Protein AF-0000000072566426 (afdb_homodimer)

pLDDT: mean 72.08, std 24.72, range [19.02, 97.12]

Radius of gyration: 26.24 Å; Cα contacts (8 Å, |Δi|>4): 685; chains: 2; bounding box: 78×80×65 Å

Nearest PDB structures (foldseek):
  8qae-assembly1_A  TM=2.998E-01  e=1.873E+00  synthetic construct
  8f7n-assembly1_A-2  TM=1.465E-01  e=2.538E+00  Sinorhizobium meliloti
  8qae-assembly1_A  TM=2.998E-01  e=2.677E+00  synthetic construct
  8f7n-assembly1_A-2  TM=1.427E-01  e=6.947E-01  Sinorhizobium meliloti
  6z0c-assembly1_A  TM=2.184E-01  e=7.528E+00  Escherichia coli

Sequence (642 aa):
MARRVDSIEVLERAADGFKLSLFLSAVSCEVFNGGIETHSIAKGISLLAVSLKHAGRILQEPDPIYSVQAANTIGEISHQSAAVFDELKSMLSNAQARDNGASKNETLRDHFLRCFKKHRVTYLIAYMESLNLSLMAIGQIINLRKLLASKRYMEQGLATALIEQERAEIQNMLIIRCWSLNRLDRLYDLARREAEEWNIPCILNPAFDPSIPASQRNAFRKLRAVSFGNVDISLQQIKKTPKDMVQVSAEAIDPLLQLWVRRKQVSWNLSSCLHHDNCFELPCDPPTPKSADVKASEGSEPPSQRAKVYADDLQQGYSKYMARRVDSIEVLERAADGFKLSLFLSAVSCEVFNGGIETHSIAKGISLLAVSLKHAGRILQEPDPIYSVQAANTIGEISHQSAAVFDELKSMLSNAQARDNGASKNETLRDHFLRCFKKHRVTYLIAYMESLNLSLMAIGQIINLRKLLASKRYMEQGLATALIEQERAEIQNMLIIRCWSLNRLDRLYDLARREAEEWNIPCILNPAFDPSIPASQRNAFRKLRAVSFGNVDISLQQIKKTPKDMVQVSAEAIDPLLQLWVRRKQVSWNLSSCLHHDNCFELPCDPPTPKSADVKASEGSEPPSQRAKVYADDLQQGYSKY

Structure (mmCIF, N/CA/C/O backbone):
data_AF-0000000072566426-model_v1
#
loop_
_entity.id
_entity.type
_entity.pdbx_description
1 polymer 'Fungal N-terminal domain-containing protein'
#
loop_
_atom_site.group_PDB
_atom_site.id
_atom_site.type_symbol
_atom_site.label_atom_id
_atom_site.label_alt_id
_atom_site.label_comp_id
_atom_site.label_asym_id
_atom_site.label_entity_id
_atom_site.label_seq_id
_atom_site.pdbx_PDB_ins_code
_atom_site.Cartn_x
_atom_site.Cartn_y
_atom_site.Cartn_z
_atom_site.occupancy
_atom_site.B_iso_or_equiv
_atom_site.auth_seq_id
_atom_site.auth_comp_id
_atom_site.auth_asym_id
_atom_site.auth_atom_id
_atom_site.pdbx_PDB_model_num
ATOM 1 N N . MET A 1 1 ? 14.711 -0.833 -32.5 1 26.77 1 MET A N 1
ATOM 2 C CA . MET A 1 1 ? 14.664 -2.068 -31.734 1 26.77 1 MET A CA 1
ATOM 3 C C . MET A 1 1 ? 14.227 -1.795 -30.297 1 26.77 1 MET A C 1
ATOM 5 O O . MET A 1 1 ? 14.852 -1.001 -29.594 1 26.77 1 MET A O 1
ATOM 9 N N . ALA A 1 2 ? 13.023 -1.731 -30.062 1 38.34 2 ALA A N 1
ATOM 10 C CA . ALA A 1 2 ? 12.438 -1.211 -28.828 1 38.34 2 ALA A CA 1
ATOM 11 C C . ALA A 1 2 ? 13.164 -1.75 -27.594 1 38.34 2 ALA A C 1
ATOM 13 O O . ALA A 1 2 ? 13.383 -2.957 -27.484 1 38.34 2 ALA A O 1
ATOM 14 N N . ARG A 1 3 ? 14.023 -1.106 -27.031 1 44.41 3 ARG A N 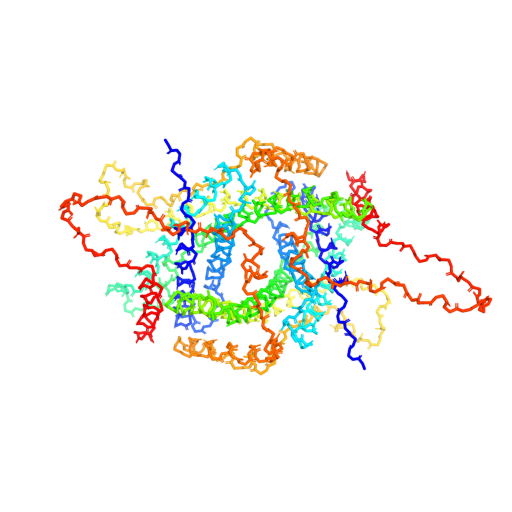1
ATOM 15 C CA . ARG A 1 3 ? 14.93 -1.502 -25.969 1 44.41 3 ARG A CA 1
ATOM 16 C C . ARG A 1 3 ? 14.195 -2.283 -24.875 1 44.41 3 ARG A C 1
ATOM 18 O O . ARG A 1 3 ? 13.188 -1.817 -24.344 1 44.41 3 ARG A O 1
ATOM 25 N N . ARG A 1 4 ? 14.18 -3.59 -24.969 1 63.34 4 ARG A N 1
ATOM 26 C CA . ARG A 1 4 ? 13.594 -4.523 -24 1 63.34 4 ARG A CA 1
ATOM 27 C C . ARG A 1 4 ? 13.859 -4.07 -22.578 1 63.34 4 ARG A C 1
ATOM 29 O O . AR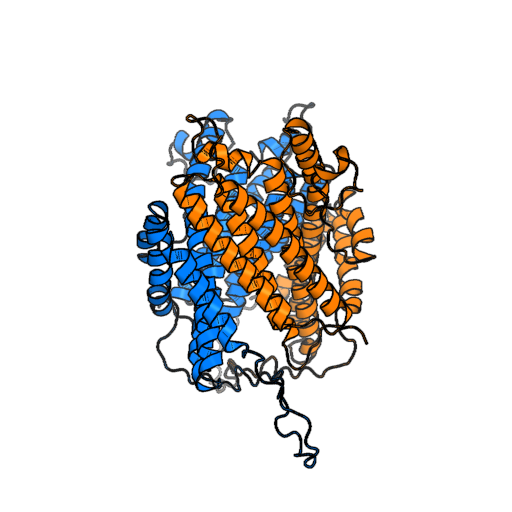G A 1 4 ? 14.984 -3.688 -22.234 1 63.34 4 ARG A O 1
ATOM 36 N N . VAL A 1 5 ? 12.781 -3.629 -21.938 1 72.19 5 VAL A N 1
ATOM 37 C CA . VAL A 1 5 ? 12.922 -3.24 -20.531 1 72.19 5 VAL A CA 1
ATOM 38 C C . VAL A 1 5 ? 13.688 -4.316 -19.766 1 72.19 5 VAL A C 1
ATOM 40 O O . VAL A 1 5 ? 13.352 -5.504 -19.859 1 72.19 5 VAL A O 1
ATOM 43 N N . ASP A 1 6 ? 14.797 -3.943 -19.266 1 82.19 6 ASP A N 1
ATOM 44 C CA . ASP A 1 6 ? 15.664 -4.828 -18.484 1 82.19 6 ASP A CA 1
ATOM 45 C C . ASP A 1 6 ? 15.07 -5.117 -17.109 1 82.19 6 ASP A C 1
ATOM 47 O O . ASP A 1 6 ? 14.969 -4.219 -16.281 1 82.19 6 ASP A O 1
ATOM 51 N N . SER A 1 7 ? 14.594 -6.328 -16.984 1 88.81 7 SER A N 1
ATOM 52 C CA . SER A 1 7 ? 14.062 -6.758 -15.695 1 88.81 7 SER A CA 1
ATOM 53 C C . SER A 1 7 ? 15.062 -6.523 -14.57 1 88.81 7 SER A C 1
ATOM 55 O O . SER A 1 7 ? 14.672 -6.203 -13.445 1 88.81 7 SER A O 1
ATOM 57 N N . ILE A 1 8 ? 16.281 -6.57 -14.828 1 88.06 8 ILE A N 1
ATOM 58 C CA . ILE A 1 8 ? 17.328 -6.398 -13.828 1 88.06 8 ILE A CA 1
ATOM 59 C C . ILE A 1 8 ? 17.344 -4.949 -13.336 1 88.06 8 ILE A C 1
ATOM 61 O O . ILE A 1 8 ? 17.484 -4.695 -12.141 1 88.06 8 ILE A O 1
ATOM 65 N N . GLU A 1 9 ? 17.172 -4.07 -14.242 1 91.75 9 GLU A N 1
ATOM 66 C CA . GLU A 1 9 ? 17.141 -2.658 -13.875 1 91.75 9 GLU A CA 1
ATOM 67 C C . GLU A 1 9 ? 15.977 -2.359 -12.938 1 91.75 9 GLU A C 1
ATOM 69 O O . GLU A 1 9 ? 16.125 -1.613 -11.969 1 91.75 9 GLU A O 1
ATOM 74 N N . VAL A 1 10 ? 14.828 -2.939 -13.234 1 95.06 10 VAL A N 1
ATOM 75 C CA . VAL A 1 10 ? 13.648 -2.73 -12.414 1 95.06 10 VAL A CA 1
ATOM 76 C C . VAL A 1 10 ? 13.891 -3.289 -11.008 1 95.06 10 VAL A C 1
ATOM 78 O O . VAL A 1 10 ? 13.555 -2.645 -10.016 1 95.06 10 VAL A O 1
ATOM 81 N N . LEU A 1 11 ? 14.5 -4.398 -10.906 1 90.94 11 LEU A N 1
ATOM 82 C CA . LEU A 1 11 ? 14.781 -5.027 -9.617 1 90.94 11 LEU A CA 1
ATOM 83 C C . LEU A 1 11 ? 15.828 -4.234 -8.844 1 90.94 11 LEU A C 1
ATOM 85 O O . LEU A 1 11 ? 15.766 -4.145 -7.617 1 90.94 11 LEU A O 1
ATOM 89 N N . GLU A 1 12 ? 16.766 -3.646 -9.578 1 90 12 GLU A N 1
ATOM 90 C CA . GLU A 1 12 ? 17.766 -2.803 -8.938 1 90 12 GLU A CA 1
ATOM 91 C C . GLU A 1 12 ? 17.141 -1.548 -8.344 1 90 12 GLU A C 1
ATOM 93 O O . GLU A 1 12 ? 17.531 -1.101 -7.262 1 90 12 GLU A O 1
ATOM 98 N N . ARG A 1 13 ? 16.219 -1.055 -9.047 1 94.62 13 ARG A N 1
ATOM 99 C CA . ARG A 1 13 ? 15.508 0.113 -8.539 1 94.62 13 ARG A CA 1
ATOM 100 C C . ARG A 1 13 ? 14.719 -0.232 -7.277 1 94.62 13 ARG A C 1
ATOM 102 O O . ARG A 1 13 ? 14.625 0.58 -6.352 1 94.62 13 ARG A O 1
ATOM 109 N N . ALA A 1 14 ? 14.078 -1.387 -7.293 1 94.69 14 ALA A N 1
ATOM 110 C CA . ALA A 1 14 ? 13.398 -1.853 -6.086 1 94.69 14 ALA A CA 1
ATOM 111 C C . ALA A 1 14 ? 14.367 -1.932 -4.91 1 94.69 14 ALA A C 1
ATOM 113 O O . ALA A 1 14 ? 14.062 -1.456 -3.814 1 94.69 14 ALA A O 1
ATOM 114 N N . ALA A 1 15 ? 15.516 -2.436 -5.125 1 90.31 15 ALA A N 1
ATOM 115 C CA . ALA A 1 15 ? 16.531 -2.572 -4.082 1 90.31 15 ALA A CA 1
ATOM 116 C C . ALA A 1 15 ? 16.969 -1.207 -3.564 1 90.31 15 ALA A C 1
ATOM 118 O O . ALA A 1 15 ? 17.141 -1.016 -2.357 1 90.31 15 ALA A O 1
ATOM 119 N N . ASP A 1 16 ? 17.125 -0.3 -4.5 1 92.69 16 ASP A N 1
ATOM 120 C CA . ASP A 1 16 ? 17.469 1.065 -4.121 1 92.69 16 ASP A CA 1
ATOM 121 C C . ASP A 1 16 ? 16.406 1.671 -3.211 1 92.69 16 ASP A C 1
ATOM 123 O O . ASP A 1 16 ? 16.719 2.391 -2.264 1 92.69 16 ASP A O 1
ATOM 127 N N . GLY A 1 17 ? 15.195 1.4 -3.566 1 95.44 17 GLY A N 1
ATOM 128 C CA . GLY A 1 17 ? 14.102 1.901 -2.748 1 95.44 17 GLY A CA 1
ATOM 129 C C . GLY A 1 17 ? 14.117 1.355 -1.332 1 95.44 17 GLY A C 1
ATOM 130 O O . GLY A 1 17 ? 13.93 2.104 -0.371 1 95.44 17 GLY A O 1
ATOM 131 N N . PHE A 1 18 ? 14.367 0.065 -1.185 1 91.81 18 PHE A N 1
ATOM 132 C CA . PHE A 1 18 ? 14.422 -0.541 0.14 1 91.81 18 PHE A CA 1
ATOM 133 C C . PHE A 1 18 ? 15.547 0.064 0.966 1 91.81 18 PHE A C 1
ATOM 135 O O . PHE A 1 18 ? 15.367 0.361 2.148 1 91.81 18 PHE A O 1
ATOM 142 N N . LYS A 1 19 ? 16.656 0.297 0.349 1 89.62 19 LYS A N 1
ATOM 143 C CA . LYS A 1 19 ? 17.797 0.903 1.034 1 89.62 19 LYS A CA 1
ATOM 144 C C . LYS A 1 19 ? 17.469 2.316 1.505 1 89.62 19 LYS A C 1
ATOM 146 O O . LYS A 1 19 ? 17.75 2.68 2.646 1 89.62 19 LYS A O 1
ATOM 151 N N . LEU A 1 20 ? 16.953 3.049 0.622 1 92.31 20 LEU A N 1
ATOM 152 C CA . LEU A 1 20 ? 16.578 4.422 0.952 1 92.31 20 LEU A CA 1
ATOM 153 C C . LEU A 1 20 ? 15.57 4.453 2.094 1 92.31 20 LEU A C 1
ATOM 155 O O . LEU A 1 20 ? 15.664 5.293 2.992 1 92.31 20 LEU A O 1
ATOM 159 N N . SER A 1 21 ? 14.555 3.566 2.004 1 92.75 21 SER A N 1
ATOM 160 C CA . SER A 1 21 ? 13.547 3.48 3.057 1 92.75 21 SER A CA 1
ATOM 161 C C . SER A 1 21 ? 14.18 3.178 4.41 1 92.75 21 SER A C 1
ATOM 163 O O . SER A 1 21 ? 13.828 3.785 5.418 1 92.75 21 SER A O 1
ATOM 165 N N . LEU A 1 22 ? 15.07 2.27 4.438 1 87.19 22 LEU A N 1
ATOM 166 C CA . LEU A 1 22 ? 15.773 1.911 5.664 1 87.19 22 LEU A CA 1
ATOM 167 C C . LEU A 1 22 ? 16.578 3.094 6.199 1 87.19 22 LEU A C 1
ATOM 169 O O . LEU A 1 22 ? 16.531 3.381 7.398 1 87.19 22 LEU A O 1
ATOM 173 N N . PHE A 1 23 ? 17.234 3.768 5.336 1 85.94 23 PHE A N 1
ATOM 174 C CA . PHE A 1 23 ? 18.031 4.918 5.711 1 85.94 23 PHE A CA 1
ATOM 175 C C . PHE A 1 23 ? 17.172 6.027 6.297 1 85.94 23 PHE A C 1
ATOM 177 O O . PHE A 1 23 ? 17.516 6.617 7.32 1 85.94 23 PHE A O 1
ATOM 184 N N . LEU A 1 24 ? 16.125 6.27 5.672 1 86.94 24 LEU A N 1
ATOM 185 C CA . LEU A 1 24 ? 15.227 7.305 6.152 1 86.94 24 LEU A CA 1
ATOM 186 C C . LEU A 1 24 ? 14.656 6.938 7.52 1 86.94 24 LEU A C 1
ATOM 188 O O . LEU A 1 24 ? 14.477 7.809 8.375 1 86.94 24 LEU A O 1
ATOM 192 N N . SER A 1 25 ? 14.344 5.664 7.711 1 85.31 25 SER A N 1
ATOM 193 C CA . SER A 1 25 ? 13.844 5.207 9.008 1 85.31 25 SER A CA 1
ATOM 194 C C . SER A 1 25 ? 14.891 5.395 10.102 1 85.31 25 SER A C 1
ATOM 196 O O . SER A 1 25 ? 14.562 5.773 11.227 1 85.31 25 SER A O 1
ATOM 198 N N . ALA A 1 26 ? 16.047 5.184 9.711 1 83 26 ALA A N 1
ATOM 199 C CA . ALA A 1 26 ? 17.141 5.348 10.664 1 83 26 ALA A CA 1
ATOM 200 C C . ALA A 1 26 ? 17.328 6.816 11.039 1 83 26 ALA A C 1
ATOM 202 O O . ALA A 1 26 ? 17.484 7.148 12.219 1 83 26 ALA A O 1
ATOM 203 N N . VAL A 1 27 ? 17.297 7.664 10.086 1 78.94 27 VAL A N 1
ATOM 204 C CA . VAL A 1 27 ? 17.438 9.094 10.32 1 78.94 27 VAL A CA 1
ATOM 205 C C . VAL A 1 27 ? 16.281 9.609 11.156 1 78.94 27 VAL A C 1
ATOM 207 O O . VAL A 1 27 ? 16.469 10.438 12.047 1 78.94 27 VAL A O 1
ATOM 210 N N . SER A 1 28 ? 15.133 9.148 10.781 1 77.06 28 SER A N 1
ATOM 211 C CA . SER A 1 28 ? 13.953 9.555 11.539 1 77.06 28 SER A CA 1
ATOM 212 C C . SER A 1 28 ? 14.078 9.156 13.008 1 77.06 28 SER A C 1
ATOM 214 O O . SER A 1 28 ? 13.641 9.898 13.891 1 77.06 28 SER A O 1
ATOM 216 N N . CYS A 1 29 ? 14.555 8.016 13.273 1 75.5 29 CYS A N 1
ATOM 217 C CA . CYS A 1 29 ? 14.773 7.562 14.641 1 75.5 29 CYS A CA 1
ATOM 218 C C . CYS A 1 29 ? 15.734 8.484 15.375 1 75.5 29 CYS A C 1
ATOM 220 O O . CYS A 1 29 ? 15.547 8.766 16.562 1 75.5 29 CYS A O 1
ATOM 222 N N . GLU A 1 30 ? 16.672 8.938 14.672 1 74 30 GLU A N 1
ATOM 223 C CA . GLU A 1 30 ? 17.688 9.797 15.266 1 74 30 GLU A CA 1
ATOM 224 C C . GLU A 1 30 ? 17.141 11.195 15.547 1 74 30 GLU A C 1
ATOM 226 O O . GLU A 1 30 ? 17.406 11.773 16.594 1 74 30 GLU A O 1
ATOM 231 N N . VAL A 1 31 ? 16.438 11.695 14.625 1 73.19 31 VAL A N 1
ATOM 232 C CA . VAL A 1 31 ? 15.984 13.086 14.695 1 73.19 31 VAL A CA 1
ATOM 233 C C . VAL A 1 31 ? 14.742 13.195 15.578 1 73.19 31 VAL A C 1
ATOM 235 O O . VAL A 1 31 ? 14.594 14.156 16.328 1 73.19 31 VAL A O 1
ATOM 238 N N . PHE A 1 32 ? 13.781 12.375 15.328 1 67.75 32 PHE A N 1
ATOM 239 C CA . PHE A 1 32 ? 12.469 12.586 15.938 1 67.75 32 PHE A CA 1
ATOM 240 C C . PHE A 1 32 ? 12.289 11.68 17.156 1 67.75 32 PHE A C 1
ATOM 242 O O . PHE A 1 32 ? 11.281 11.781 17.859 1 67.75 32 PHE A O 1
ATOM 249 N N . ASN A 1 33 ? 13.344 11.359 17.594 1 58.91 33 ASN A N 1
ATOM 250 C CA . ASN A 1 33 ? 13.172 10.484 18.734 1 58.91 33 ASN A CA 1
ATOM 251 C C . ASN A 1 33 ? 11.836 9.75 18.703 1 58.91 33 ASN A C 1
ATOM 253 O O . ASN A 1 33 ? 11.094 9.75 19.688 1 58.91 33 ASN A O 1
ATOM 257 N N . GLY A 1 34 ? 11.359 9.289 17.594 1 53.56 34 GLY A N 1
ATOM 258 C CA . GLY A 1 34 ? 10.133 8.516 17.469 1 53.56 34 GLY A CA 1
ATOM 259 C C . GLY A 1 34 ? 8.977 9.32 16.906 1 53.56 34 GLY A C 1
ATOM 260 O O . GLY A 1 34 ? 7.824 8.875 16.953 1 53.56 34 GLY A O 1
ATOM 261 N N . GLY A 1 35 ? 9.242 10.555 16.547 1 52.03 35 GLY A N 1
ATOM 262 C CA . GLY A 1 35 ? 8.117 11.359 16.094 1 52.03 35 GLY A CA 1
ATOM 263 C C . GLY A 1 35 ? 7.562 10.914 14.75 1 52.03 35 GLY A C 1
ATOM 264 O O . GLY A 1 35 ? 8.25 10.242 13.977 1 52.03 35 GLY A O 1
ATOM 265 N N . ILE A 1 36 ? 6.242 10.906 14.492 1 53.06 36 ILE A N 1
ATOM 266 C CA . ILE A 1 36 ? 5.254 10.266 13.633 1 53.06 36 ILE A CA 1
ATOM 267 C C . ILE A 1 36 ? 5.516 10.641 12.18 1 53.06 36 ILE A C 1
ATOM 269 O O . ILE A 1 36 ? 5.395 9.797 11.281 1 53.06 36 ILE A O 1
ATOM 273 N N . GLU A 1 37 ? 6.027 11.867 11.672 1 55.09 37 GLU A N 1
ATOM 274 C CA . GLU A 1 37 ? 5.801 12.352 10.312 1 55.09 37 GLU A CA 1
ATOM 275 C C . GLU A 1 37 ? 6.758 11.688 9.32 1 55.09 37 GLU A C 1
ATOM 277 O O . GLU A 1 37 ? 6.395 11.422 8.18 1 55.09 37 GLU A O 1
ATOM 282 N N . THR A 1 38 ? 7.863 11.281 9.695 1 58.84 38 THR A N 1
ATOM 283 C CA . THR A 1 38 ? 8.883 10.828 8.75 1 58.84 38 THR A CA 1
ATOM 284 C C . THR A 1 38 ? 8.703 9.344 8.438 1 58.84 38 THR A C 1
ATOM 286 O O . THR A 1 38 ? 9.195 8.859 7.414 1 58.84 38 THR A O 1
ATOM 289 N N . HIS A 1 39 ? 7.773 8.812 9 1 79.12 39 HIS A N 1
ATOM 290 C CA . HIS A 1 39 ? 7.68 7.375 8.766 1 79.12 39 HIS A CA 1
ATOM 291 C C . HIS A 1 39 ? 6.75 7.07 7.59 1 79.12 39 HIS A C 1
ATOM 293 O O . HIS A 1 39 ? 6.832 5.996 6.992 1 79.12 39 HIS A O 1
ATOM 299 N N . SER A 1 40 ? 6.117 8.117 7.152 1 86.44 40 SER A N 1
ATOM 300 C CA . SER A 1 40 ? 5.215 7.949 6.016 1 86.44 40 SER A CA 1
ATOM 301 C C . SER A 1 40 ? 5.984 7.898 4.703 1 86.44 40 SER A C 1
ATOM 303 O O . SER A 1 40 ? 5.586 7.195 3.77 1 86.44 40 SER A O 1
ATOM 305 N N . ILE A 1 41 ? 7.109 8.617 4.695 1 90.19 41 ILE A N 1
ATOM 306 C CA . ILE A 1 41 ? 7.91 8.633 3.475 1 90.19 41 ILE A CA 1
ATOM 307 C C . ILE A 1 41 ? 8.562 7.266 3.268 1 90.19 41 ILE A C 1
ATOM 309 O O . ILE A 1 41 ? 8.492 6.699 2.174 1 90.19 41 ILE A O 1
ATOM 313 N N . ALA A 1 42 ? 9.18 6.84 4.383 1 91.06 42 ALA A N 1
ATOM 314 C CA . ALA A 1 42 ? 9.82 5.527 4.312 1 91.06 42 ALA A CA 1
ATOM 315 C C . ALA A 1 42 ? 8.82 4.449 3.914 1 91.06 42 ALA A C 1
ATOM 317 O O . ALA A 1 42 ? 9.133 3.564 3.113 1 91.06 42 ALA A O 1
ATOM 318 N N . LYS A 1 43 ? 7.699 4.52 4.43 1 92.19 43 LYS A N 1
ATOM 319 C CA . LYS A 1 43 ? 6.633 3.578 4.09 1 92.19 43 LYS A CA 1
ATOM 320 C C . LYS A 1 43 ? 6.285 3.658 2.607 1 92.19 43 LYS A C 1
ATOM 322 O O . LYS A 1 43 ? 6.172 2.631 1.936 1 92.19 43 LYS A O 1
ATOM 327 N N . GLY A 1 44 ? 6.035 4.891 2.109 1 94.06 44 GLY A N 1
ATOM 328 C CA . GLY A 1 44 ? 5.73 5.07 0.7 1 94.06 44 GLY A CA 1
ATOM 329 C C . GLY A 1 44 ? 6.789 4.488 -0.218 1 94.06 44 GLY A C 1
ATOM 330 O O . GLY A 1 44 ? 6.465 3.83 -1.209 1 94.06 44 GLY A O 1
ATOM 331 N N . ILE A 1 45 ? 8.023 4.676 0.19 1 95.62 45 ILE A N 1
ATOM 332 C CA . ILE A 1 45 ? 9.141 4.152 -0.586 1 95.62 45 ILE A CA 1
ATOM 333 C C . ILE A 1 45 ? 9.117 2.627 -0.57 1 95.62 45 ILE A C 1
ATOM 335 O O . ILE A 1 45 ? 9.266 1.985 -1.613 1 95.62 45 ILE A O 1
ATOM 339 N N . SER A 1 46 ? 8.914 2.102 0.574 1 94.31 46 SER A N 1
ATOM 340 C CA . SER A 1 46 ? 8.922 0.651 0.737 1 94.31 46 SER A CA 1
ATOM 341 C C . SER A 1 46 ? 7.824 -0.004 -0.088 1 94.31 46 SER A C 1
ATOM 343 O O . SER A 1 46 ? 8.055 -1.011 -0.759 1 94.31 46 SER A O 1
ATOM 345 N N . LEU A 1 47 ? 6.652 0.571 -0.02 1 94.19 47 LEU A N 1
ATOM 346 C CA . LEU A 1 47 ? 5.523 0.011 -0.756 1 94.19 47 LEU A CA 1
ATOM 347 C C . LEU A 1 47 ? 5.77 0.075 -2.26 1 94.19 47 LEU A C 1
ATOM 349 O O . LEU A 1 47 ? 5.473 -0.878 -2.982 1 94.19 47 LEU A O 1
ATOM 353 N N . LEU A 1 48 ? 6.273 1.159 -2.699 1 97.12 48 LEU A N 1
ATOM 354 C CA . LEU A 1 48 ? 6.613 1.265 -4.113 1 97.12 48 LEU A CA 1
ATOM 355 C C . LEU A 1 48 ? 7.695 0.257 -4.492 1 97.12 48 LEU A C 1
ATOM 357 O O . LEU A 1 48 ? 7.617 -0.374 -5.547 1 97.12 48 LEU A O 1
ATOM 361 N N . ALA A 1 49 ? 8.688 0.106 -3.648 1 96 49 ALA A N 1
ATOM 362 C CA . ALA A 1 49 ? 9.773 -0.842 -3.889 1 96 49 ALA A CA 1
ATOM 363 C C . ALA A 1 49 ? 9.242 -2.268 -3.996 1 96 49 ALA A C 1
ATOM 365 O O . ALA A 1 49 ? 9.688 -3.043 -4.844 1 96 49 ALA A O 1
ATOM 366 N N . VAL A 1 50 ? 8.289 -2.588 -3.17 1 92.44 50 VAL A N 1
ATOM 367 C CA . VAL A 1 50 ? 7.668 -3.908 -3.227 1 92.44 50 VAL A CA 1
ATOM 368 C C . VAL A 1 50 ? 7 -4.105 -4.586 1 92.44 50 VAL A C 1
ATOM 370 O O . VAL A 1 50 ? 7.141 -5.16 -5.207 1 92.44 50 VAL A O 1
ATOM 373 N N . SER A 1 51 ? 6.281 -3.121 -5.004 1 95.31 51 SER A N 1
ATOM 374 C CA . SER A 1 51 ? 5.594 -3.213 -6.285 1 95.31 51 SER A CA 1
ATOM 375 C C . SER A 1 51 ? 6.586 -3.312 -7.441 1 95.31 51 SER A C 1
ATOM 377 O O . SER A 1 51 ? 6.344 -4.035 -8.414 1 95.31 51 SER A O 1
ATOM 379 N N . LEU A 1 52 ? 7.676 -2.559 -7.344 1 96.75 52 LEU A N 1
ATOM 380 C CA . LEU A 1 52 ? 8.719 -2.646 -8.359 1 96.75 52 LEU A CA 1
ATOM 381 C C . LEU A 1 52 ? 9.312 -4.051 -8.414 1 96.75 52 LEU A C 1
ATOM 383 O O . LEU A 1 52 ? 9.555 -4.586 -9.5 1 96.75 52 LEU A O 1
ATOM 387 N N . LYS A 1 53 ? 9.531 -4.562 -7.273 1 92.88 53 LYS A N 1
ATOM 388 C CA . LYS A 1 53 ? 10.047 -5.93 -7.203 1 92.88 53 LYS A CA 1
ATOM 389 C C . LYS A 1 53 ? 9.094 -6.906 -7.883 1 92.88 53 LYS A C 1
ATOM 391 O O . LYS A 1 53 ? 9.523 -7.762 -8.656 1 92.88 53 LYS A O 1
ATOM 396 N N . HIS A 1 54 ? 7.84 -6.781 -7.602 1 90.69 54 HIS A N 1
ATOM 397 C CA . HIS A 1 54 ? 6.836 -7.637 -8.227 1 90.69 54 HIS A CA 1
ATOM 398 C C . HIS A 1 54 ? 6.824 -7.461 -9.742 1 90.69 54 HIS A C 1
ATOM 400 O O . HIS A 1 54 ? 6.734 -8.438 -10.484 1 90.69 54 HIS A O 1
ATOM 406 N N . ALA A 1 55 ? 6.883 -6.234 -10.156 1 94.31 55 ALA A N 1
ATOM 407 C CA . ALA A 1 55 ? 6.91 -5.957 -11.586 1 94.31 55 ALA A CA 1
ATOM 408 C C . ALA A 1 55 ? 8.148 -6.566 -12.242 1 94.31 55 ALA A C 1
ATOM 410 O O . ALA A 1 55 ? 8.07 -7.094 -13.359 1 94.31 55 ALA A O 1
ATOM 411 N N . GLY A 1 56 ? 9.289 -6.449 -11.562 1 91.94 56 GLY A N 1
ATOM 412 C CA . GLY A 1 56 ? 10.5 -7.074 -12.062 1 91.94 56 GLY A CA 1
ATOM 413 C C . GLY A 1 56 ? 10.367 -8.578 -12.242 1 91.94 56 GLY A C 1
ATOM 414 O O . GLY A 1 56 ? 10.883 -9.141 -13.211 1 91.94 56 GLY A O 1
ATOM 415 N N . ARG A 1 57 ? 9.648 -9.172 -11.32 1 85.56 57 ARG A N 1
ATOM 416 C CA . ARG A 1 57 ? 9.438 -10.609 -11.398 1 85.56 57 ARG A CA 1
ATOM 417 C C . ARG A 1 57 ? 8.531 -10.961 -12.586 1 85.56 57 ARG A C 1
ATOM 419 O O . ARG A 1 57 ? 8.727 -11.992 -13.234 1 85.56 57 ARG A O 1
ATOM 426 N N . ILE A 1 58 ? 7.555 -10.164 -12.82 1 87.81 58 ILE A N 1
ATOM 427 C CA . ILE A 1 58 ? 6.684 -10.352 -13.977 1 87.81 58 ILE A CA 1
ATOM 428 C C . ILE A 1 58 ? 7.516 -10.328 -15.258 1 87.81 58 ILE A C 1
ATOM 430 O O . ILE A 1 58 ? 7.336 -11.172 -16.141 1 87.81 58 ILE A O 1
ATOM 434 N N . LEU A 1 59 ? 8.477 -9.438 -15.336 1 91.06 59 LEU A N 1
ATOM 435 C CA . LEU A 1 59 ? 9.297 -9.25 -16.531 1 91.06 59 LEU A CA 1
ATOM 436 C C . LEU A 1 59 ? 10.266 -10.414 -16.703 1 91.06 59 LEU A C 1
ATOM 438 O O . LEU A 1 59 ? 10.82 -10.602 -17.797 1 91.06 59 LEU A O 1
ATOM 442 N N . GLN A 1 60 ? 10.461 -11.203 -15.641 1 85.69 60 GLN A N 1
ATOM 443 C CA . GLN A 1 60 ? 11.406 -12.32 -15.688 1 85.69 60 GLN A CA 1
ATOM 444 C C . GLN A 1 60 ? 10.695 -13.625 -16.031 1 85.69 60 GLN A C 1
ATOM 446 O O . GLN A 1 60 ? 11.344 -14.656 -16.219 1 85.69 60 GLN A O 1
ATOM 451 N N . GLU A 1 61 ? 9.43 -13.578 -16.109 1 80.31 61 GLU A N 1
ATOM 452 C CA . GLU A 1 61 ? 8.711 -14.805 -16.422 1 80.31 61 GLU A CA 1
ATOM 453 C C . GLU A 1 61 ? 9.133 -15.375 -17.766 1 80.31 61 GLU A C 1
ATOM 455 O O . GLU A 1 61 ? 9.281 -14.633 -18.75 1 80.31 61 GLU A O 1
ATOM 460 N N . PRO A 1 62 ? 9.383 -16.703 -17.828 1 76.12 62 PRO A N 1
ATOM 461 C CA . PRO A 1 62 ? 9.883 -17.328 -19.062 1 76.12 62 PRO A CA 1
ATOM 462 C C . PRO A 1 62 ? 8.891 -17.219 -20.219 1 76.12 62 PRO A C 1
ATOM 464 O O . PRO A 1 62 ? 9.305 -17.016 -21.375 1 76.12 62 PRO A O 1
ATOM 467 N N . ASP A 1 63 ? 7.711 -17.453 -20.078 1 78.62 63 ASP A N 1
ATOM 468 C CA . ASP A 1 63 ? 6.672 -17.297 -21.094 1 78.62 63 ASP A CA 1
ATOM 469 C C . ASP A 1 63 ? 5.797 -16.078 -20.797 1 78.62 63 ASP A C 1
ATOM 471 O O . ASP A 1 63 ? 4.684 -16.219 -20.281 1 78.62 63 ASP A O 1
ATOM 475 N N . PRO A 1 64 ? 6.453 -15.031 -21.234 1 80.69 64 PRO A N 1
ATOM 476 C CA . PRO A 1 64 ? 5.75 -13.812 -20.812 1 80.69 64 PRO A CA 1
ATOM 477 C C . PRO A 1 64 ? 4.43 -13.609 -21.547 1 80.69 64 PRO A C 1
ATOM 479 O O . PRO A 1 64 ? 4.375 -13.75 -22.781 1 80.69 64 PRO A O 1
ATOM 482 N N . ILE A 1 65 ? 3.42 -13.352 -20.844 1 86.19 65 ILE A N 1
ATOM 483 C CA . ILE A 1 65 ? 2.098 -13.07 -21.391 1 86.19 65 ILE A CA 1
ATOM 484 C C . ILE A 1 65 ? 1.928 -11.562 -21.578 1 86.19 65 ILE A C 1
ATOM 486 O O . ILE A 1 65 ? 1.026 -11.109 -22.281 1 86.19 65 ILE A O 1
ATOM 490 N N . TYR A 1 66 ? 2.758 -10.836 -20.969 1 89.56 66 TYR A N 1
ATOM 491 C CA . TYR A 1 66 ? 2.654 -9.383 -21.047 1 89.56 66 TYR A CA 1
ATOM 492 C C . TYR A 1 66 ? 3.143 -8.875 -22.406 1 89.56 66 TYR A C 1
ATOM 494 O O . TYR A 1 66 ? 3.984 -9.508 -23.047 1 89.56 66 TYR A O 1
ATOM 502 N N . SER A 1 67 ? 2.705 -7.777 -22.891 1 90.44 67 SER A N 1
ATOM 503 C CA . SER A 1 67 ? 3.078 -7.148 -24.156 1 90.44 67 SER A CA 1
ATOM 504 C C . SER A 1 67 ? 4.301 -6.254 -23.984 1 90.44 67 SER A C 1
ATOM 506 O O . SER A 1 67 ? 4.723 -5.977 -22.859 1 90.44 67 SER A O 1
ATOM 508 N N . VAL A 1 68 ? 4.773 -5.828 -25.109 1 89.94 68 VAL A N 1
ATOM 509 C CA . VAL A 1 68 ? 5.887 -4.891 -25.125 1 89.94 68 VAL A CA 1
ATOM 510 C C . VAL A 1 68 ? 5.453 -3.564 -24.5 1 89.94 68 VAL A C 1
ATOM 512 O O . VAL A 1 68 ? 6.242 -2.906 -23.828 1 89.94 68 VAL A O 1
ATOM 515 N N . GLN A 1 69 ? 4.242 -3.23 -24.703 1 90.69 69 GLN A N 1
ATOM 516 C CA . GLN A 1 69 ? 3.723 -1.984 -24.141 1 90.69 69 GLN A CA 1
ATOM 517 C C . GLN A 1 69 ? 3.672 -2.037 -22.625 1 90.69 69 GLN A C 1
ATOM 519 O O . GLN A 1 69 ? 3.969 -1.047 -21.953 1 90.69 69 GLN A O 1
ATOM 524 N N . ALA A 1 70 ? 3.273 -3.182 -22.156 1 93 70 ALA A N 1
ATOM 525 C CA . ALA A 1 70 ? 3.279 -3.355 -20.703 1 93 70 ALA A CA 1
ATOM 526 C C . ALA A 1 70 ? 4.691 -3.223 -20.141 1 93 70 ALA A C 1
ATOM 528 O O . ALA A 1 70 ? 4.902 -2.553 -19.125 1 93 70 ALA A O 1
ATOM 529 N N . ALA A 1 71 ? 5.625 -3.828 -20.812 1 94.12 71 ALA A N 1
ATOM 530 C CA . ALA A 1 71 ? 7.02 -3.766 -20.391 1 94.12 71 ALA A CA 1
ATOM 531 C C . ALA A 1 71 ? 7.543 -2.334 -20.422 1 94.12 71 ALA A C 1
ATOM 533 O O . ALA A 1 71 ? 8.242 -1.895 -19.5 1 94.12 71 ALA A O 1
ATOM 534 N N . ASN A 1 72 ? 7.176 -1.637 -21.438 1 93.31 72 ASN A N 1
ATOM 535 C CA . ASN A 1 72 ? 7.594 -0.245 -21.562 1 93.31 72 ASN A CA 1
ATOM 536 C C . ASN A 1 72 ? 7.008 0.619 -20.453 1 93.31 72 ASN A C 1
ATOM 538 O O . ASN A 1 72 ? 7.688 1.496 -19.922 1 93.31 72 ASN A O 1
ATOM 542 N N . THR A 1 73 ? 5.754 0.378 -20.141 1 94.25 73 THR A N 1
ATOM 543 C CA . THR A 1 73 ? 5.117 1.135 -19.062 1 94.25 73 THR A CA 1
ATOM 544 C C . THR A 1 73 ? 5.789 0.849 -17.719 1 94.25 73 THR A C 1
ATOM 546 O O . THR A 1 73 ? 6.02 1.765 -16.938 1 94.25 73 THR A O 1
ATOM 549 N N . ILE A 1 74 ? 6.07 -0.402 -17.469 1 96.31 74 ILE A N 1
ATOM 550 C CA . ILE A 1 74 ? 6.793 -0.771 -16.25 1 96.31 74 ILE A CA 1
ATOM 551 C C . ILE A 1 74 ? 8.156 -0.075 -16.234 1 96.31 74 ILE A C 1
ATOM 553 O O . ILE A 1 74 ? 8.578 0.438 -15.188 1 96.31 74 ILE A O 1
ATOM 557 N N . GLY A 1 75 ? 8.812 -0.059 -17.359 1 95.19 75 GLY A N 1
ATOM 558 C CA . GLY A 1 75 ? 10.078 0.645 -17.469 1 95.19 75 GLY A CA 1
ATOM 559 C C . GLY A 1 75 ? 9.969 2.125 -17.156 1 95.19 75 GLY A C 1
ATOM 560 O O . GLY A 1 75 ? 10.82 2.684 -16.469 1 95.19 75 GLY A O 1
ATOM 561 N N . GLU A 1 76 ? 8.969 2.711 -17.656 1 94.56 76 GLU A N 1
ATOM 562 C CA . GLU A 1 76 ? 8.727 4.125 -17.391 1 94.56 76 GLU A CA 1
ATOM 563 C C . GLU A 1 76 ? 8.492 4.383 -15.898 1 94.56 76 GLU A C 1
ATOM 565 O O . GLU A 1 76 ? 9.047 5.324 -15.336 1 94.56 76 GLU A O 1
ATOM 570 N N . ILE A 1 77 ? 7.66 3.557 -15.297 1 96.62 77 ILE A N 1
ATOM 571 C CA . ILE A 1 77 ? 7.387 3.693 -13.867 1 96.62 77 ILE A CA 1
ATOM 572 C C . ILE A 1 77 ? 8.68 3.512 -13.078 1 96.62 77 ILE A C 1
ATOM 574 O O . ILE A 1 77 ? 8.93 4.238 -12.109 1 96.62 77 ILE A O 1
ATOM 578 N N . SER A 1 78 ? 9.469 2.598 -13.484 1 96.25 78 SER A N 1
ATOM 579 C CA . SER A 1 78 ? 10.758 2.365 -12.844 1 96.25 78 SER A CA 1
ATOM 580 C C . SER A 1 78 ? 11.648 3.602 -12.93 1 96.25 78 SER A C 1
ATOM 582 O O . SER A 1 78 ? 12.273 3.992 -11.945 1 96.25 78 SER A O 1
ATOM 584 N N . HIS A 1 79 ? 11.664 4.195 -14.062 1 94.88 79 HIS A N 1
ATOM 585 C CA . HIS A 1 79 ? 12.469 5.398 -14.258 1 94.88 79 HIS A CA 1
ATOM 586 C C . HIS A 1 79 ? 11.961 6.543 -13.383 1 94.88 79 HIS A C 1
ATOM 588 O O . HIS A 1 79 ? 12.75 7.277 -12.789 1 94.88 79 HIS A O 1
ATOM 594 N N . GLN A 1 80 ? 10.703 6.703 -13.359 1 95.12 80 GLN A N 1
ATOM 595 C CA . GLN A 1 80 ? 10.109 7.746 -12.531 1 95.12 80 GLN A CA 1
ATOM 596 C C . GLN A 1 80 ? 10.344 7.477 -11.055 1 95.12 80 GLN A C 1
ATOM 598 O O . GLN A 1 80 ? 10.516 8.414 -10.266 1 95.12 80 GLN A O 1
ATOM 603 N N . SER A 1 81 ? 10.281 6.238 -10.648 1 96.38 81 SER A N 1
ATOM 604 C CA . SER A 1 81 ? 10.586 5.871 -9.266 1 96.38 81 SER A CA 1
ATOM 605 C C . SER A 1 81 ? 12.016 6.254 -8.891 1 96.38 81 SER A C 1
ATOM 607 O O . SER A 1 81 ? 12.258 6.77 -7.801 1 96.38 81 SER A O 1
ATOM 609 N N . ALA A 1 82 ? 12.922 6.031 -9.82 1 94.38 82 ALA A N 1
ATOM 610 C CA . ALA A 1 82 ? 14.312 6.41 -9.586 1 94.38 82 ALA A CA 1
ATOM 611 C C . ALA A 1 82 ? 14.445 7.918 -9.391 1 94.38 82 ALA A C 1
ATOM 613 O O . ALA A 1 82 ? 15.203 8.375 -8.531 1 94.38 82 ALA A O 1
ATOM 614 N N . ALA A 1 83 ? 13.703 8.609 -10.148 1 92.06 83 ALA A N 1
ATOM 615 C CA . ALA A 1 83 ? 13.75 10.062 -10.062 1 92.06 83 ALA A CA 1
ATOM 616 C C . ALA A 1 83 ? 13.273 10.547 -8.695 1 92.06 83 ALA A C 1
ATOM 618 O O . ALA A 1 83 ? 13.883 11.438 -8.094 1 92.06 83 ALA A O 1
ATOM 619 N N . VAL A 1 84 ? 12.211 10.016 -8.227 1 94.31 84 VAL A N 1
ATOM 620 C CA . VAL A 1 84 ? 11.688 10.438 -6.938 1 94.31 84 VAL A CA 1
ATOM 621 C C . VAL A 1 84 ? 12.625 9.977 -5.82 1 94.31 84 VAL A C 1
ATOM 623 O O . VAL A 1 84 ? 12.828 10.695 -4.84 1 94.31 84 VAL A O 1
ATOM 626 N N . PHE A 1 85 ? 13.195 8.766 -5.914 1 95.06 85 PHE A N 1
ATOM 627 C CA . PHE A 1 85 ? 14.164 8.297 -4.93 1 95.06 85 PHE A CA 1
ATOM 628 C C . PHE A 1 85 ? 15.367 9.234 -4.867 1 95.06 85 PHE A C 1
ATOM 630 O O . PHE A 1 85 ? 15.836 9.57 -3.779 1 95.06 85 PHE A O 1
ATOM 637 N N . ASP A 1 86 ? 15.766 9.68 -6.02 1 91.25 86 ASP A N 1
ATOM 638 C CA . ASP A 1 86 ? 16.906 10.602 -6.07 1 91.25 86 ASP A CA 1
ATOM 639 C C . ASP A 1 86 ? 16.562 11.93 -5.395 1 91.25 86 ASP A C 1
ATOM 641 O O . ASP A 1 86 ? 17.406 12.516 -4.707 1 91.25 86 ASP A O 1
ATOM 645 N N . GLU A 1 87 ? 15.414 12.375 -5.641 1 90.12 87 GLU A N 1
ATOM 646 C CA . GLU A 1 87 ? 14.969 13.609 -4.988 1 90.12 87 GLU A CA 1
ATOM 647 C C . GLU A 1 87 ? 14.969 13.453 -3.469 1 90.12 87 GLU A C 1
ATOM 649 O O . GLU A 1 87 ? 15.453 14.328 -2.75 1 90.12 87 GLU A O 1
ATOM 654 N N . LEU A 1 88 ? 14.477 12.383 -2.988 1 90.75 88 LEU A N 1
ATOM 655 C CA . LEU A 1 88 ? 14.414 12.133 -1.553 1 90.75 88 LEU A CA 1
ATOM 656 C C . LEU A 1 88 ? 15.805 11.953 -0.964 1 90.75 88 LEU A C 1
ATOM 658 O O . LEU A 1 88 ? 16.078 12.398 0.154 1 90.75 88 LEU A O 1
ATOM 662 N N . LYS A 1 89 ? 16.656 11.312 -1.733 1 89.12 89 LYS A N 1
ATOM 663 C CA . LYS A 1 89 ? 18.047 11.164 -1.308 1 89.12 89 LYS A CA 1
ATOM 664 C C . LYS A 1 89 ? 18.734 12.523 -1.166 1 89.12 89 LYS A C 1
ATOM 666 O O . LYS A 1 89 ? 19.484 12.75 -0.219 1 89.12 89 LYS A O 1
ATOM 671 N N . SER A 1 90 ? 18.453 13.328 -2.109 1 86.94 90 SER A N 1
ATOM 672 C CA . SER A 1 90 ? 19.016 14.672 -2.066 1 86.94 90 SER A CA 1
ATOM 673 C C . SER A 1 90 ? 18.5 15.445 -0.854 1 86.94 90 SER A C 1
ATOM 675 O O . SER A 1 90 ? 19.266 16.141 -0.183 1 86.94 90 SER A O 1
ATOM 677 N N . MET A 1 91 ? 17.234 15.352 -0.59 1 84.19 91 MET A N 1
ATOM 678 C CA . MET A 1 91 ? 16.656 16 0.586 1 84.19 91 MET A CA 1
ATOM 679 C C . MET A 1 91 ? 17.297 15.469 1.865 1 84.19 91 MET A C 1
ATOM 681 O O . MET A 1 91 ? 17.578 16.234 2.787 1 84.19 91 MET A O 1
ATOM 685 N N . LEU A 1 92 ? 17.484 14.219 1.869 1 83.88 92 LEU A N 1
ATOM 686 C CA . LEU A 1 92 ? 18.094 13.578 3.029 1 83.88 92 LEU A CA 1
ATOM 687 C C . LEU A 1 92 ? 19.531 14.039 3.211 1 83.88 92 LEU A C 1
ATOM 689 O O . LEU A 1 92 ? 19.969 14.32 4.332 1 83.88 92 LEU A O 1
ATOM 693 N N . SER A 1 93 ? 20.281 14.094 2.137 1 82.75 93 SER A N 1
ATOM 694 C CA . SER A 1 93 ? 21.656 14.57 2.184 1 82.75 93 SER A CA 1
ATOM 695 C C . SER A 1 93 ? 21.734 16 2.697 1 82.75 93 SER A C 1
ATOM 697 O O . SER A 1 93 ? 22.625 16.344 3.48 1 82.75 93 SER A O 1
ATOM 699 N N . ASN A 1 94 ? 20.812 16.797 2.268 1 81.44 94 ASN A N 1
ATOM 700 C CA . ASN A 1 94 ? 20.75 18.172 2.742 1 81.44 94 ASN A CA 1
ATOM 701 C C . ASN A 1 94 ? 20.438 18.234 4.234 1 81.44 94 ASN A C 1
ATOM 703 O O . ASN A 1 94 ? 20.953 19.109 4.945 1 81.44 94 ASN A O 1
ATOM 707 N N . ALA A 1 95 ? 19.578 17.359 4.668 1 77.31 95 ALA A N 1
ATOM 708 C CA . ALA A 1 95 ? 19.219 17.328 6.082 1 77.31 95 ALA A CA 1
ATOM 709 C C . ALA A 1 95 ? 20.391 16.875 6.938 1 77.31 95 ALA A C 1
ATOM 711 O O . ALA A 1 95 ? 20.547 17.312 8.078 1 77.31 95 ALA A O 1
ATOM 712 N N . GLN A 1 96 ? 21.188 16.062 6.363 1 76.25 96 GLN A N 1
ATOM 713 C CA . GLN A 1 96 ? 22.328 15.531 7.098 1 76.25 96 GLN A CA 1
ATOM 714 C C . GLN A 1 96 ? 23.5 16.516 7.07 1 76.25 96 GLN A C 1
ATOM 716 O O . GLN A 1 96 ? 24.344 16.516 7.965 1 76.25 96 GLN A O 1
ATOM 721 N N . ALA A 1 97 ? 23.625 17.234 5.891 1 72.12 97 ALA A N 1
ATOM 722 C CA . ALA A 1 97 ? 24.719 18.188 5.727 1 72.12 97 ALA A CA 1
ATOM 723 C C . ALA A 1 97 ? 24.547 19.391 6.648 1 72.12 97 ALA A C 1
ATOM 725 O O . ALA A 1 97 ? 25.406 20.281 6.68 1 72.12 97 ALA A O 1
ATOM 726 N N . ARG A 1 98 ? 24.234 19.25 7.93 1 60.97 98 ARG A N 1
ATOM 727 C CA . ARG A 1 98 ? 24.062 20.375 8.852 1 60.97 98 ARG A CA 1
ATOM 728 C C . ARG A 1 98 ? 24.969 21.531 8.469 1 60.97 98 ARG A C 1
ATOM 730 O O . ARG A 1 98 ? 26.172 21.344 8.273 1 60.97 98 ARG A O 1
ATOM 737 N N . ASP A 1 99 ? 24.406 22.516 7.816 1 53.66 99 ASP A N 1
ATOM 738 C CA . ASP A 1 99 ? 25.188 23.734 7.562 1 53.66 99 ASP A CA 1
ATOM 739 C C . ASP A 1 99 ? 25.797 24.266 8.852 1 53.66 99 ASP A C 1
ATOM 741 O O . ASP A 1 99 ? 25.125 24.297 9.891 1 53.66 99 ASP A O 1
ATOM 745 N N . ASN A 1 100 ? 27.094 24.219 8.914 1 51.16 100 ASN A N 1
ATOM 746 C CA . ASN A 1 100 ? 27.828 24.953 9.93 1 51.16 100 ASN A CA 1
ATOM 747 C C . ASN A 1 100 ? 27.141 26.281 10.266 1 51.16 100 ASN A C 1
ATOM 749 O O . ASN A 1 100 ? 27.484 26.938 11.242 1 51.16 100 ASN A O 1
ATOM 753 N N . GLY A 1 101 ? 26.5 26.906 9.391 1 48.22 101 GLY A N 1
ATOM 754 C CA . GLY A 1 101 ? 25.938 28.219 9.688 1 48.22 101 GLY A CA 1
ATOM 755 C C . GLY A 1 101 ? 24.562 28.156 10.305 1 48.22 101 GLY A C 1
ATOM 756 O O . GLY A 1 101 ? 23.844 29.156 10.328 1 48.22 101 GLY A O 1
ATOM 757 N N . ALA A 1 102 ? 23.953 26.969 10.211 1 52.94 102 ALA A N 1
ATOM 758 C CA . ALA A 1 102 ? 22.672 26.891 10.898 1 52.94 102 ALA A CA 1
ATOM 759 C C . ALA A 1 102 ? 22.766 27.484 12.305 1 52.94 102 ALA A C 1
ATOM 761 O O . ALA A 1 102 ? 23.781 27.328 12.984 1 52.94 102 ALA A O 1
ATOM 762 N N . SER A 1 103 ? 22.016 28.438 12.477 1 53.69 103 SER A N 1
ATOM 763 C CA . SER A 1 103 ? 22.031 29.172 13.742 1 53.69 103 SER A CA 1
ATOM 764 C C . SER A 1 103 ? 22.219 28.219 14.922 1 53.69 103 SER A C 1
ATOM 766 O O . SER A 1 103 ? 21.703 27.094 14.914 1 53.69 103 SER A O 1
ATOM 768 N N . LYS A 1 104 ? 23.297 28.406 15.719 1 56.31 104 LYS A N 1
ATOM 769 C CA . LYS A 1 104 ? 23.625 27.766 17 1 56.31 104 LYS A CA 1
ATOM 770 C C . LYS A 1 104 ? 22.375 27.203 17.656 1 56.31 104 LYS A C 1
ATOM 772 O O . LYS A 1 104 ? 22.438 26.234 18.422 1 56.31 104 LYS A O 1
ATOM 777 N N . ASN A 1 105 ? 21.094 27.766 17.281 1 57.72 105 ASN A N 1
ATOM 778 C CA . ASN A 1 105 ? 19.906 27.453 18.062 1 57.72 105 ASN A CA 1
ATOM 779 C C . ASN A 1 105 ? 18.969 26.5 17.312 1 57.72 105 ASN A C 1
ATOM 781 O O . ASN A 1 105 ? 17.906 26.156 17.812 1 57.72 105 ASN A O 1
ATOM 785 N N . GLU A 1 106 ? 19.406 26.047 16.031 1 66.69 106 GLU A N 1
ATOM 786 C CA . GLU A 1 106 ? 18.453 25.219 15.312 1 66.69 106 GLU A CA 1
ATOM 787 C C . GLU A 1 106 ? 18.609 23.734 15.688 1 66.69 106 GLU A C 1
ATOM 789 O O . GLU A 1 106 ? 19.703 23.188 15.625 1 66.69 106 GLU A O 1
ATOM 794 N N . THR A 1 107 ? 17.594 23.234 16.297 1 73.75 107 THR A N 1
ATOM 795 C CA . THR A 1 107 ? 17.594 21.812 16.641 1 73.75 107 THR A CA 1
ATOM 796 C C . THR A 1 107 ? 17.672 20.953 15.391 1 73.75 107 THR A C 1
ATOM 798 O O . THR A 1 107 ? 17.359 21.406 14.289 1 73.75 107 THR A O 1
ATOM 801 N N . LEU A 1 108 ? 18.203 19.859 15.422 1 74.75 108 LEU A N 1
ATOM 802 C CA . LEU A 1 108 ? 18.266 18.891 14.344 1 74.75 108 LEU A CA 1
ATOM 803 C C . LEU A 1 108 ? 16.891 18.672 13.727 1 74.75 108 LEU A C 1
ATOM 805 O O . LEU A 1 108 ? 16.766 18.516 12.508 1 74.75 108 LEU A O 1
ATOM 809 N N . ARG A 1 109 ? 15.961 18.781 14.555 1 75.62 109 ARG A N 1
ATOM 810 C CA . ARG A 1 109 ? 14.586 18.578 14.117 1 75.62 109 ARG A CA 1
ATOM 811 C C . ARG A 1 109 ? 14.125 19.719 13.211 1 75.62 109 ARG A C 1
ATOM 813 O O . ARG A 1 109 ? 13.516 19.469 12.164 1 75.62 109 ARG A O 1
ATOM 820 N N . ASP A 1 110 ? 14.453 20.859 13.562 1 76.75 110 ASP A N 1
ATOM 821 C CA . ASP A 1 110 ? 14.031 22.016 12.781 1 76.75 110 ASP A CA 1
ATOM 822 C C . ASP A 1 110 ? 14.695 22.016 11.406 1 76.75 110 ASP A C 1
ATOM 824 O O . ASP A 1 110 ? 14.055 22.344 10.398 1 76.75 110 ASP A O 1
ATOM 828 N N . HIS A 1 111 ? 15.945 21.672 11.523 1 80.12 111 HIS A N 1
ATOM 829 C CA . HIS A 1 111 ? 16.672 21.609 10.258 1 80.12 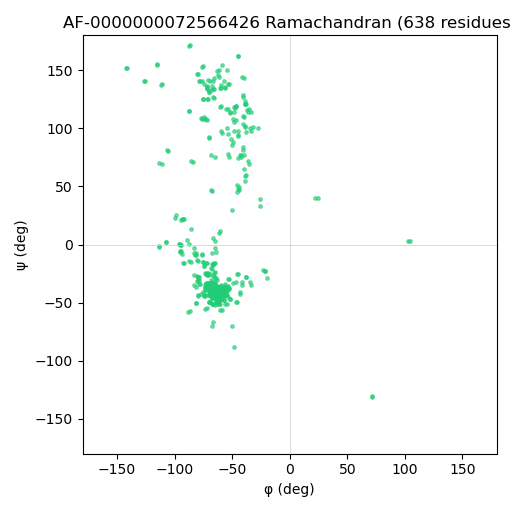111 HIS A CA 1
ATOM 830 C C . HIS A 1 111 ? 16.094 20.547 9.344 1 80.12 111 HIS A C 1
ATOM 832 O O . HIS A 1 111 ? 15.914 20.781 8.141 1 80.12 111 HIS A O 1
ATOM 838 N N . PHE A 1 112 ? 15.727 19.453 9.875 1 80.5 112 PHE A N 1
ATOM 839 C CA . PHE A 1 112 ? 15.125 18.375 9.109 1 80.5 112 PHE A CA 1
ATOM 840 C C . PHE A 1 112 ? 13.797 18.812 8.508 1 80.5 112 PHE A C 1
ATOM 842 O O . PHE A 1 112 ? 13.523 18.562 7.328 1 80.5 112 PHE A O 1
ATOM 849 N N . LEU A 1 113 ? 13.07 19.531 9.266 1 78.81 113 LEU A N 1
ATOM 850 C CA . LEU A 1 113 ? 11.742 19.938 8.828 1 78.81 113 LEU A CA 1
ATOM 851 C C . LEU A 1 113 ? 11.836 20.984 7.73 1 78.81 113 LEU A C 1
ATOM 853 O O . LEU A 1 113 ? 10.945 21.094 6.887 1 78.81 113 LEU A O 1
ATOM 857 N N . ARG A 1 114 ? 12.875 21.672 7.742 1 80.12 114 ARG A N 1
ATOM 858 C CA . ARG A 1 114 ? 13.094 22.641 6.68 1 80.12 114 ARG A CA 1
ATOM 859 C C . ARG A 1 114 ? 13.445 21.953 5.367 1 80.12 114 ARG A C 1
ATOM 861 O O . ARG A 1 114 ? 13.07 22.422 4.289 1 80.12 114 ARG A O 1
ATOM 868 N N . CYS A 1 115 ? 14.141 20.859 5.582 1 80.88 115 CYS A N 1
ATOM 869 C CA . CYS A 1 115 ? 14.531 20.109 4.395 1 80.88 115 CYS A CA 1
ATOM 870 C C . CYS A 1 115 ? 13.375 19.25 3.873 1 80.88 115 CYS A C 1
ATOM 872 O O . CYS A 1 115 ? 13.273 19.016 2.67 1 80.88 115 CYS A O 1
ATOM 874 N N . PHE A 1 116 ? 12.531 18.859 4.789 1 85.06 116 PHE A N 1
ATOM 875 C CA . PHE A 1 116 ? 11.375 18.031 4.453 1 85.06 116 PHE A CA 1
ATOM 876 C C . PHE A 1 116 ? 10.086 18.797 4.684 1 85.06 116 PHE A C 1
ATOM 878 O O . PHE A 1 116 ? 9.289 18.453 5.559 1 85.06 116 PHE A O 1
ATOM 885 N N . LYS A 1 117 ? 9.898 19.719 3.861 1 85.12 117 LYS A N 1
ATOM 886 C CA . LYS A 1 117 ? 8.727 20.578 3.986 1 85.12 117 LYS A CA 1
ATOM 887 C C . LYS A 1 117 ? 7.441 19.766 3.826 1 85.12 117 LYS A C 1
ATOM 889 O O . LYS A 1 117 ? 7.367 18.875 2.982 1 85.12 117 LYS A O 1
ATOM 894 N N . LYS A 1 118 ? 6.516 20.094 4.461 1 84.12 118 LYS A N 1
ATOM 895 C CA . LYS A 1 118 ? 5.301 19.297 4.637 1 84.12 118 LYS A CA 1
ATOM 896 C C . LYS A 1 118 ? 4.621 19.031 3.299 1 84.12 118 LYS A C 1
ATOM 898 O O . LYS A 1 118 ? 4.359 17.875 2.953 1 84.12 118 LYS A O 1
ATOM 903 N N . HIS A 1 119 ? 4.285 20.141 2.531 1 85.94 119 HIS A N 1
ATOM 904 C CA . HIS A 1 119 ? 3.523 19.969 1.303 1 85.94 119 HIS A CA 1
ATOM 905 C C . HIS A 1 119 ? 4.359 19.281 0.228 1 85.94 119 HIS A C 1
ATOM 907 O O . HIS A 1 119 ? 3.832 18.5 -0.571 1 85.94 119 HIS A O 1
ATOM 913 N N . ARG A 1 120 ? 5.609 19.578 0.225 1 87.94 120 ARG A N 1
ATOM 914 C CA . ARG A 1 120 ? 6.496 18.891 -0.714 1 87.94 120 ARG A CA 1
ATOM 915 C C . ARG A 1 120 ? 6.539 17.391 -0.447 1 87.94 120 ARG A C 1
ATOM 917 O O . ARG A 1 120 ? 6.414 16.594 -1.373 1 87.94 120 ARG A O 1
ATOM 924 N N . VAL A 1 121 ? 6.703 17.078 0.825 1 89.12 121 VAL A N 1
ATOM 925 C CA . VAL A 1 121 ? 6.766 15.68 1.223 1 89.12 121 VAL A CA 1
ATOM 926 C C . VAL A 1 121 ? 5.441 14.992 0.905 1 89.12 121 VAL A C 1
ATOM 928 O O . VAL A 1 121 ? 5.422 13.875 0.369 1 89.12 121 VAL A O 1
ATOM 931 N N . THR A 1 122 ? 4.375 15.602 1.183 1 89.94 122 THR A N 1
ATOM 932 C CA . THR A 1 122 ? 3.055 15.047 0.915 1 89.94 122 THR A CA 1
ATOM 933 C C . THR A 1 122 ? 2.867 14.789 -0.578 1 89.94 122 THR A C 1
ATOM 935 O O . THR A 1 122 ? 2.295 13.773 -0.973 1 89.94 122 THR A O 1
ATOM 938 N N . TYR A 1 123 ? 3.346 15.695 -1.375 1 91.06 123 TYR A N 1
ATOM 939 C CA . TYR A 1 123 ? 3.277 15.531 -2.822 1 91.06 123 TYR A CA 1
ATOM 940 C C . TYR A 1 123 ? 4.098 14.328 -3.273 1 91.06 123 TYR A C 1
ATOM 942 O O . TYR A 1 123 ? 3.637 13.523 -4.082 1 91.06 123 TYR A O 1
ATOM 950 N N . LEU A 1 124 ? 5.285 14.234 -2.785 1 93.06 124 LEU A N 1
ATOM 951 C CA . LEU A 1 124 ? 6.164 13.141 -3.191 1 93.06 124 LEU A CA 1
ATOM 952 C C . LEU A 1 124 ? 5.578 11.789 -2.775 1 93.06 124 LEU A C 1
ATOM 954 O O . LEU A 1 124 ? 5.656 10.82 -3.529 1 93.06 124 LEU A O 1
ATOM 958 N N . ILE A 1 125 ? 4.996 11.727 -1.555 1 93.31 125 ILE A N 1
ATOM 959 C CA . ILE A 1 125 ? 4.355 10.508 -1.081 1 93.31 125 ILE A CA 1
ATOM 960 C C . ILE A 1 125 ? 3.201 10.133 -2.008 1 93.31 125 ILE A C 1
ATOM 962 O O . ILE A 1 125 ? 3.07 8.977 -2.412 1 93.31 125 ILE A O 1
ATOM 966 N N . ALA A 1 126 ? 2.428 11.117 -2.336 1 92.12 126 ALA A N 1
ATOM 967 C CA . ALA A 1 126 ? 1.289 10.891 -3.223 1 92.12 126 ALA A CA 1
ATOM 968 C C . ALA A 1 126 ? 1.751 10.43 -4.602 1 92.12 126 ALA A C 1
ATOM 970 O O . ALA A 1 126 ? 1.108 9.586 -5.23 1 92.12 126 ALA A O 1
ATOM 971 N N . TYR A 1 127 ? 2.781 11.023 -5.062 1 95.06 127 TYR A N 1
ATOM 972 C CA . TYR A 1 127 ? 3.33 10.641 -6.359 1 95.06 127 TYR A CA 1
ATOM 973 C C . TYR A 1 127 ? 3.773 9.18 -6.359 1 95.06 127 TYR A C 1
ATOM 975 O O . TYR A 1 127 ? 3.438 8.422 -7.273 1 95.06 127 TYR A O 1
ATOM 983 N N . MET A 1 128 ? 4.496 8.781 -5.352 1 96.19 128 MET A N 1
ATOM 984 C CA . MET A 1 128 ? 4.93 7.391 -5.23 1 96.19 128 MET A CA 1
ATOM 985 C C . MET A 1 128 ? 3.732 6.453 -5.148 1 96.19 128 MET A C 1
ATOM 987 O O . MET A 1 128 ? 3.754 5.359 -5.719 1 96.19 128 MET A O 1
ATOM 991 N N . GLU A 1 129 ? 2.793 6.898 -4.465 1 94.06 129 GLU A N 1
ATOM 992 C CA . GLU A 1 129 ? 1.564 6.117 -4.355 1 94.06 129 GLU A CA 1
ATOM 993 C C . GLU A 1 129 ? 0.926 5.898 -5.727 1 94.06 129 GLU A C 1
ATOM 995 O O . GLU A 1 129 ? 0.446 4.805 -6.023 1 94.06 129 GLU A O 1
ATOM 1000 N N . SER A 1 130 ? 0.879 6.949 -6.492 1 94.69 130 SER A N 1
ATOM 1001 C CA . SER A 1 130 ? 0.306 6.832 -7.828 1 94.69 130 SER A CA 1
ATOM 1002 C C . SER A 1 130 ? 1.091 5.84 -8.68 1 94.69 130 SER A C 1
ATOM 1004 O O . SER A 1 130 ? 0.505 5.078 -9.453 1 94.69 130 SER A O 1
ATOM 1006 N N . LEU A 1 131 ? 2.393 5.848 -8.57 1 97.06 131 LEU A N 1
ATOM 1007 C CA . LEU A 1 131 ? 3.236 4.891 -9.273 1 97.06 131 LEU A CA 1
ATOM 1008 C C . LEU A 1 131 ? 2.951 3.465 -8.805 1 97.06 131 LEU A C 1
ATOM 1010 O O . LEU A 1 131 ? 2.824 2.553 -9.625 1 97.06 131 LEU A O 1
ATOM 1014 N N . ASN A 1 132 ? 2.883 3.365 -7.492 1 96.81 132 ASN A N 1
ATOM 1015 C CA . ASN A 1 132 ? 2.584 2.07 -6.891 1 96.81 132 ASN A CA 1
ATOM 1016 C C . ASN A 1 132 ? 1.26 1.507 -7.402 1 96.81 132 ASN A C 1
ATOM 1018 O O . ASN A 1 132 ? 1.187 0.34 -7.789 1 96.81 132 ASN A O 1
ATOM 1022 N N . LEU A 1 133 ? 0.241 2.291 -7.418 1 95.38 133 LEU A N 1
ATOM 1023 C CA . LEU A 1 133 ? -1.082 1.88 -7.875 1 95.38 133 LEU A CA 1
ATOM 1024 C C . LEU A 1 133 ? -1.055 1.506 -9.352 1 95.38 133 LEU A C 1
ATOM 1026 O O . LEU A 1 133 ? -1.74 0.571 -9.773 1 95.38 133 LEU A O 1
ATOM 1030 N N . SER A 1 134 ? -0.312 2.199 -10.102 1 96.44 134 SER A N 1
ATOM 1031 C CA . SER A 1 134 ? -0.182 1.885 -11.523 1 96.44 134 SER A CA 1
ATOM 1032 C C . SER A 1 134 ? 0.445 0.51 -11.727 1 96.44 134 SER A C 1
ATOM 1034 O O . SER A 1 134 ? -0.02 -0.271 -12.562 1 96.44 134 SER A O 1
ATOM 1036 N N . LEU A 1 135 ? 1.458 0.253 -10.961 1 96.94 135 LEU A N 1
ATOM 1037 C CA . LEU A 1 135 ? 2.1 -1.055 -11.055 1 96.94 135 LEU A CA 1
ATOM 1038 C C . LEU A 1 135 ? 1.136 -2.162 -10.648 1 96.94 135 LEU A C 1
ATOM 1040 O O . LEU A 1 135 ? 1.093 -3.221 -11.273 1 96.94 135 LEU A O 1
ATOM 1044 N N . MET A 1 136 ? 0.413 -1.865 -9.609 1 94.94 136 MET A N 1
ATOM 1045 C CA . MET A 1 136 ? -0.565 -2.844 -9.141 1 94.94 136 MET A CA 1
ATOM 1046 C C . MET A 1 136 ? -1.612 -3.123 -10.219 1 94.94 136 MET A C 1
ATOM 1048 O O . MET A 1 136 ? -1.989 -4.273 -10.438 1 94.94 136 MET A O 1
ATOM 1052 N N . ALA A 1 137 ? -2.064 -2.082 -10.891 1 95.38 137 ALA A N 1
ATOM 1053 C CA . ALA A 1 137 ? -3.049 -2.242 -11.953 1 95.38 137 ALA A CA 1
ATOM 1054 C C . ALA A 1 137 ? -2.502 -3.115 -13.078 1 95.38 137 ALA A C 1
ATOM 1056 O O . ALA A 1 137 ? -3.191 -4.012 -13.57 1 95.38 137 ALA A O 1
ATOM 1057 N N . ILE A 1 138 ? -1.296 -2.891 -13.461 1 94.94 138 ILE A N 1
ATOM 1058 C CA . ILE A 1 138 ? -0.667 -3.672 -14.516 1 94.94 138 ILE A CA 1
ATOM 1059 C C . ILE A 1 138 ? -0.598 -5.141 -14.102 1 94.94 138 ILE A C 1
ATOM 1061 O O . ILE A 1 138 ? -0.946 -6.027 -14.883 1 94.94 138 ILE A O 1
ATOM 1065 N N . GLY A 1 139 ? -0.165 -5.34 -12.844 1 93.56 139 GLY A N 1
ATOM 1066 C CA . GLY A 1 139 ? -0.093 -6.703 -12.344 1 93.56 139 GLY A CA 1
ATOM 1067 C C . GLY A 1 139 ? -1.434 -7.414 -12.352 1 93.56 139 GLY A C 1
ATOM 1068 O O . GLY A 1 139 ? -1.519 -8.586 -12.719 1 93.56 139 GLY A O 1
ATOM 1069 N N . GLN A 1 140 ? -2.447 -6.738 -12 1 93.56 140 GLN A N 1
ATOM 1070 C CA . GLN A 1 140 ? -3.779 -7.332 -11.93 1 93.56 140 GLN A CA 1
ATOM 1071 C C . GLN A 1 140 ? -4.309 -7.656 -13.32 1 93.56 140 GLN A C 1
ATOM 1073 O O . GLN A 1 140 ? -4.98 -8.672 -13.516 1 93.56 140 GLN A O 1
ATOM 1078 N N . ILE A 1 141 ? -4.039 -6.805 -14.25 1 95.12 141 ILE A N 1
ATOM 1079 C CA . ILE A 1 141 ? -4.48 -7.043 -15.617 1 95.12 141 ILE A CA 1
ATOM 1080 C C . ILE A 1 141 ? -3.783 -8.281 -16.172 1 95.12 141 ILE A C 1
ATOM 1082 O O . ILE A 1 141 ? -4.41 -9.109 -16.844 1 95.12 141 ILE A O 1
ATOM 1086 N N . ILE A 1 142 ? -2.539 -8.391 -15.93 1 91.94 142 ILE A N 1
ATOM 1087 C CA . ILE A 1 142 ? -1.78 -9.555 -16.375 1 91.94 142 ILE A CA 1
ATOM 1088 C C . ILE A 1 142 ? -2.322 -10.82 -15.719 1 91.94 142 ILE A C 1
ATOM 1090 O O . ILE A 1 142 ? -2.469 -11.852 -16.375 1 91.94 142 ILE A O 1
ATOM 1094 N N . ASN A 1 143 ? -2.652 -10.703 -14.461 1 87.94 143 ASN A N 1
ATOM 1095 C CA . ASN A 1 143 ? -3.236 -11.836 -13.758 1 87.94 143 ASN A CA 1
ATOM 1096 C C . ASN A 1 143 ? -4.594 -12.219 -14.344 1 87.94 143 ASN A C 1
ATOM 1098 O O . ASN A 1 143 ? -4.945 -13.398 -14.391 1 87.94 143 ASN A O 1
ATOM 1102 N N . LEU A 1 144 ? -5.367 -11.234 -14.703 1 91.88 144 LEU A N 1
ATOM 1103 C CA . LEU A 1 144 ? -6.648 -11.5 -15.344 1 91.88 144 LEU A CA 1
ATOM 1104 C C . LEU A 1 144 ? -6.461 -12.297 -16.625 1 91.88 144 LEU A C 1
ATOM 1106 O O . LEU A 1 144 ? -7.211 -13.242 -16.906 1 91.88 144 LEU A O 1
ATOM 1110 N N . ARG A 1 145 ? -5.5 -11.961 -17.344 1 91.25 145 ARG A N 1
ATOM 1111 C CA . ARG A 1 145 ? -5.227 -12.688 -18.578 1 91.25 145 ARG A CA 1
ATOM 1112 C C . ARG A 1 145 ? -4.848 -14.133 -18.297 1 91.25 145 ARG A C 1
ATOM 1114 O O . ARG A 1 145 ? -5.25 -15.047 -19.016 1 91.25 145 ARG A O 1
ATOM 1121 N N . LYS A 1 146 ? -4.035 -14.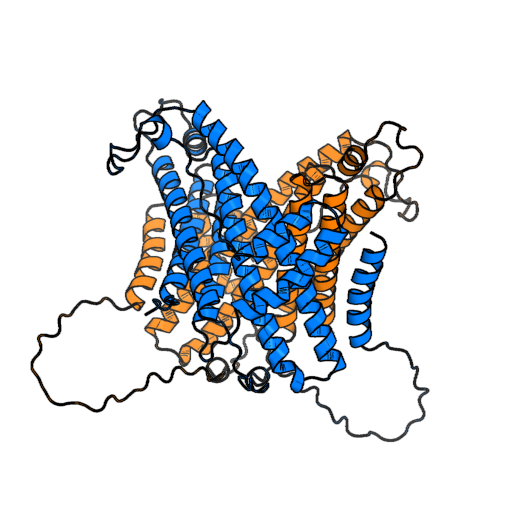312 -17.297 1 84.5 146 LYS A N 1
ATOM 1122 C CA . LYS A 1 146 ? -3.676 -15.672 -16.906 1 84.5 146 LYS A CA 1
ATOM 1123 C C . LYS A 1 146 ? -4.914 -16.484 -16.547 1 84.5 146 LYS A C 1
ATOM 1125 O O . LYS A 1 146 ? -5.023 -17.656 -16.906 1 84.5 146 LYS A O 1
ATOM 1130 N N . LEU A 1 147 ? -5.797 -15.836 -15.875 1 85.38 147 LEU A N 1
ATOM 1131 C CA . LEU A 1 147 ? -7.043 -16.5 -15.492 1 85.38 147 LEU A CA 1
ATOM 1132 C C . LEU A 1 147 ? -7.887 -16.812 -16.719 1 85.38 147 LEU A C 1
ATOM 1134 O O . LEU A 1 147 ? -8.445 -17.906 -16.828 1 85.38 147 LEU A O 1
ATOM 1138 N N . LEU A 1 148 ? -7.949 -15.93 -17.641 1 87.31 148 LEU A N 1
ATOM 1139 C CA . LEU A 1 148 ? -8.695 -16.125 -18.875 1 87.31 148 LEU A CA 1
ATOM 1140 C C . LEU A 1 148 ? -8.117 -17.297 -19.688 1 87.31 148 LEU A C 1
ATOM 1142 O O . LEU A 1 148 ? -8.859 -18.078 -20.281 1 87.31 148 LEU A O 1
ATOM 1146 N N . ALA A 1 149 ? -6.84 -17.375 -19.609 1 83.25 149 ALA A N 1
ATOM 1147 C CA . ALA A 1 149 ? -6.168 -18.453 -20.328 1 83.25 149 ALA A CA 1
ATOM 1148 C C . ALA A 1 149 ? -6.414 -19.797 -19.656 1 83.25 149 ALA A C 1
ATOM 1150 O O . ALA A 1 149 ? -6.41 -20.844 -20.312 1 83.25 149 ALA A O 1
ATOM 1151 N N . SER A 1 150 ? -6.68 -19.766 -18.406 1 79.88 150 SER A N 1
ATOM 1152 C CA . SER A 1 150 ? -6.852 -21 -17.656 1 79.88 150 SER A CA 1
ATOM 1153 C C . SER A 1 150 ? -8.328 -21.391 -17.562 1 79.88 150 SER A C 1
ATOM 1155 O O . SER A 1 150 ? -8.664 -22.406 -16.953 1 79.88 150 SER A O 1
ATOM 1157 N N . LYS A 1 151 ? -9.172 -20.625 -18.109 1 84.25 151 LYS A N 1
ATOM 1158 C CA . LYS A 1 151 ? -10.609 -20.812 -17.984 1 84.25 151 LYS A CA 1
ATOM 1159 C C . LYS A 1 151 ? -11.023 -22.203 -18.5 1 84.25 151 LYS A C 1
ATOM 1161 O O . LYS A 1 151 ? -11.891 -22.844 -17.906 1 84.25 151 LYS A O 1
ATOM 1166 N N . ARG A 1 152 ? -10.406 -22.688 -19.531 1 79.5 152 ARG A N 1
ATOM 1167 C CA . ARG A 1 152 ? -10.781 -23.938 -20.172 1 79.5 152 ARG A CA 1
ATOM 1168 C C . ARG A 1 152 ? -10.5 -25.125 -19.25 1 79.5 152 ARG A C 1
ATOM 1170 O O . ARG A 1 152 ? -11.094 -26.188 -19.406 1 79.5 152 ARG A O 1
ATOM 1177 N N . TYR A 1 153 ? -9.625 -24.953 -18.266 1 79.12 153 TYR A N 1
ATOM 1178 C CA . TYR A 1 153 ? -9.227 -26.047 -17.375 1 79.12 153 TYR A CA 1
ATOM 1179 C C . TYR A 1 153 ? -10.039 -26.031 -16.094 1 79.12 153 TYR A C 1
ATOM 1181 O O . TYR A 1 153 ? -9.867 -26.891 -15.227 1 79.12 153 TYR A O 1
ATOM 1189 N N . MET A 1 154 ? -10.922 -25.078 -16.031 1 77.5 154 MET A N 1
ATOM 1190 C CA . MET A 1 154 ? -11.719 -24.953 -14.812 1 77.5 154 MET A CA 1
ATOM 1191 C C . MET A 1 154 ? -13.195 -25.219 -15.102 1 77.5 154 MET A C 1
ATOM 1193 O O . MET A 1 154 ? -13.633 -25.125 -16.25 1 77.5 154 MET A O 1
ATOM 1197 N N . GLU A 1 155 ? -13.82 -25.641 -13.977 1 83.12 155 GLU A N 1
ATOM 1198 C CA . GLU A 1 155 ? -15.273 -25.703 -14.094 1 83.12 155 GLU A CA 1
ATOM 1199 C C . GLU A 1 155 ? -15.852 -24.359 -14.516 1 83.12 155 GLU A C 1
ATOM 1201 O O . GLU A 1 155 ? -15.453 -23.312 -13.992 1 83.12 155 GLU A O 1
ATOM 1206 N N . GLN A 1 156 ? -16.766 -24.422 -15.453 1 80.88 156 GLN A N 1
ATOM 1207 C CA . GLN A 1 156 ? -17.25 -23.219 -16.109 1 80.88 156 GLN A CA 1
ATOM 1208 C C . GLN A 1 156 ? -17.797 -22.219 -15.078 1 80.88 156 GLN A C 1
ATOM 1210 O O . GLN A 1 156 ? -17.5 -21.031 -15.148 1 80.88 156 GLN A O 1
ATOM 1215 N N . GLY A 1 157 ? -18.656 -22.672 -14.227 1 77.19 157 GLY A N 1
ATOM 1216 C CA . GLY A 1 157 ? -19.219 -21.797 -13.227 1 77.19 157 GLY A CA 1
ATOM 1217 C C . GLY A 1 157 ? -18.172 -21.125 -12.344 1 77.19 157 GLY A C 1
ATOM 1218 O O . GLY A 1 157 ? -18.234 -19.922 -12.094 1 77.19 157 GLY A O 1
ATOM 1219 N N . LEU A 1 158 ? -17.219 -21.875 -11.938 1 79.56 158 LEU A N 1
ATOM 1220 C CA . LEU A 1 158 ? -16.141 -21.375 -11.094 1 79.56 158 LEU A CA 1
ATOM 1221 C C . LEU A 1 158 ? -15.266 -20.391 -11.867 1 79.56 158 LEU A C 1
ATOM 1223 O O . LEU A 1 158 ? -14.898 -19.344 -11.344 1 79.56 158 LEU A O 1
ATOM 1227 N N . ALA A 1 159 ? -14.969 -20.75 -13.078 1 82.19 159 ALA A N 1
ATOM 1228 C CA . ALA A 1 159 ? -14.125 -19.891 -13.914 1 82.19 159 ALA A CA 1
ATOM 1229 C C . ALA A 1 159 ? -14.773 -18.531 -14.125 1 82.19 159 ALA A C 1
ATOM 1231 O O . ALA A 1 159 ? -14.109 -17.5 -14.008 1 82.19 159 ALA A O 1
ATOM 1232 N N . THR A 1 160 ? -16.047 -18.547 -14.422 1 83.19 160 THR A N 1
ATOM 1233 C CA . THR A 1 160 ? -16.766 -17.297 -14.664 1 83.19 160 THR A CA 1
ATOM 1234 C C . THR A 1 160 ? -16.781 -16.438 -13.406 1 83.19 160 THR A C 1
ATOM 1236 O O . THR A 1 160 ? -16.578 -15.227 -13.477 1 83.19 160 THR A O 1
ATOM 1239 N N . ALA A 1 161 ? -16.984 -17.031 -12.32 1 79 161 ALA A N 1
ATOM 1240 C CA . ALA A 1 161 ? -17.031 -16.312 -11.055 1 79 161 ALA A CA 1
ATOM 1241 C C . ALA A 1 161 ? -15.672 -15.68 -10.734 1 79 161 ALA A C 1
ATOM 1243 O O . ALA A 1 161 ? -15.609 -14.531 -10.289 1 79 161 ALA A O 1
ATOM 1244 N N . LEU A 1 162 ? -14.656 -16.406 -10.984 1 82.25 162 LEU A N 1
ATOM 1245 C CA . LEU A 1 162 ? -13.312 -15.93 -10.695 1 82.25 162 LEU A CA 1
ATOM 1246 C C . LEU A 1 162 ? -12.945 -14.766 -11.609 1 82.25 162 LEU A C 1
ATOM 1248 O O . LEU A 1 162 ? -12.328 -13.789 -11.164 1 82.25 162 LEU A O 1
ATOM 1252 N N . ILE A 1 163 ? -13.328 -14.859 -12.812 1 89.06 163 ILE A N 1
ATOM 1253 C CA . ILE A 1 163 ? -13.016 -13.82 -13.789 1 89.06 163 ILE A CA 1
ATOM 1254 C C . ILE A 1 163 ? -13.781 -12.539 -13.438 1 89.06 163 ILE A C 1
ATOM 1256 O O . ILE A 1 163 ? -13.219 -11.445 -13.461 1 89.06 163 ILE A O 1
ATOM 1260 N N . GLU A 1 164 ? -15.008 -12.711 -13.117 1 86.25 164 GLU A N 1
ATOM 1261 C CA . GLU A 1 164 ? -15.82 -11.555 -12.75 1 86.25 164 GLU A CA 1
ATOM 1262 C C . GLU A 1 164 ? -15.266 -10.875 -11.5 1 86.25 164 GLU A C 1
ATOM 1264 O O . GLU A 1 164 ? -15.258 -9.648 -11.406 1 86.25 164 GLU A O 1
ATOM 1269 N N . GLN A 1 165 ? -14.844 -11.641 -10.609 1 83.25 165 GLN A N 1
ATOM 1270 C CA . GLN A 1 165 ? -14.242 -11.094 -9.398 1 83.25 165 GLN A CA 1
ATOM 1271 C C . GLN A 1 165 ? -12.953 -10.336 -9.719 1 83.25 165 GLN A C 1
ATOM 1273 O O . GLN A 1 165 ? -12.727 -9.242 -9.211 1 83.25 165 GLN A O 1
ATOM 1278 N N . GLU A 1 166 ? -12.18 -10.961 -10.531 1 90 166 GLU A N 1
ATOM 1279 C CA . GLU A 1 166 ? -10.93 -10.312 -10.914 1 90 166 GLU A CA 1
ATOM 1280 C C . GLU A 1 166 ? -11.188 -8.992 -11.641 1 90 166 GLU A C 1
ATOM 1282 O O . GLU A 1 166 ? -10.5 -8 -11.398 1 90 166 GLU A O 1
ATOM 1287 N N . ARG A 1 167 ? -12.172 -8.977 -12.445 1 91.38 167 ARG A N 1
ATOM 1288 C CA . ARG A 1 167 ? -12.531 -7.762 -13.164 1 91.38 167 ARG A CA 1
ATOM 1289 C C . ARG A 1 167 ? -12.992 -6.672 -12.203 1 91.38 167 ARG A C 1
ATOM 1291 O O . ARG A 1 167 ? -12.633 -5.504 -12.359 1 91.38 167 ARG A O 1
ATOM 1298 N N . ALA A 1 168 ? -13.797 -7.098 -11.289 1 88.31 168 ALA A N 1
ATOM 1299 C CA . ALA A 1 168 ? -14.289 -6.141 -10.297 1 88.31 168 ALA A CA 1
ATOM 1300 C C . ALA A 1 168 ? -13.133 -5.543 -9.492 1 88.31 168 ALA A C 1
ATOM 1302 O O . ALA A 1 168 ? -13.141 -4.352 -9.18 1 88.31 168 ALA A O 1
ATOM 1303 N N . GLU A 1 169 ? -12.211 -6.328 -9.133 1 90.5 169 GLU A N 1
ATOM 1304 C CA . GLU A 1 169 ? -11.047 -5.879 -8.375 1 90.5 169 GLU A CA 1
ATOM 1305 C C . GLU A 1 169 ? -10.211 -4.891 -9.188 1 90.5 169 GLU A C 1
ATOM 1307 O O . GLU A 1 169 ? -9.727 -3.893 -8.648 1 90.5 169 GLU A O 1
ATOM 1312 N N . ILE A 1 170 ? -10.07 -5.219 -10.43 1 94.06 170 ILE A N 1
ATOM 1313 C CA . ILE A 1 170 ? -9.32 -4.324 -11.312 1 94.06 170 ILE A CA 1
ATOM 1314 C C . ILE A 1 170 ? -10.055 -2.992 -11.43 1 94.06 170 ILE A C 1
ATOM 1316 O O . ILE A 1 170 ? -9.438 -1.928 -11.391 1 94.06 170 ILE A O 1
ATOM 1320 N N . GLN A 1 171 ? -11.352 -3.107 -11.641 1 92.25 171 GLN A N 1
ATOM 1321 C CA . GLN A 1 171 ? -12.172 -1.902 -11.711 1 92.25 171 GLN A CA 1
ATOM 1322 C C . GLN A 1 171 ? -11.945 -1.009 -10.5 1 92.25 171 GLN A C 1
ATOM 1324 O O . GLN A 1 171 ? -11.758 0.202 -10.633 1 92.25 171 GLN A O 1
ATOM 1329 N N . ASN A 1 172 ? -11.961 -1.591 -9.375 1 90.44 172 ASN A N 1
ATOM 1330 C CA . ASN A 1 172 ? -11.719 -0.868 -8.133 1 90.44 172 ASN A CA 1
ATOM 1331 C C . ASN A 1 172 ? -10.344 -0.209 -8.125 1 90.44 172 ASN A C 1
ATOM 1333 O O . ASN A 1 172 ? -10.203 0.946 -7.719 1 90.44 172 ASN A O 1
ATOM 1337 N N . MET A 1 173 ? -9.375 -0.936 -8.539 1 93.38 173 MET A N 1
ATOM 1338 C CA . MET A 1 173 ? -8.008 -0.418 -8.562 1 93.38 173 MET A CA 1
ATOM 1339 C C . MET A 1 173 ? -7.898 0.777 -9.5 1 93.38 173 MET A C 1
ATOM 1341 O O . MET A 1 173 ? -7.227 1.761 -9.18 1 93.38 173 MET A O 1
ATOM 1345 N N . LEU A 1 174 ? -8.539 0.718 -10.602 1 94.44 174 LEU A N 1
ATOM 1346 C CA . LEU A 1 174 ? -8.5 1.804 -11.578 1 94.44 174 LEU A CA 1
ATOM 1347 C C . LEU A 1 174 ? -9.172 3.057 -11.016 1 94.44 174 LEU A C 1
ATOM 1349 O O . LEU A 1 174 ? -8.695 4.172 -11.25 1 94.44 174 LEU A O 1
ATOM 1353 N N . ILE A 1 175 ? -10.219 2.855 -10.344 1 91.06 175 ILE A N 1
ATOM 1354 C CA . ILE A 1 175 ? -10.922 3.977 -9.727 1 91.06 175 ILE A CA 1
ATOM 1355 C C . ILE A 1 175 ? -10.023 4.645 -8.695 1 91.06 175 ILE A C 1
ATOM 1357 O O . ILE A 1 175 ? -9.867 5.867 -8.695 1 91.06 175 ILE A O 1
ATOM 1361 N N . ILE A 1 176 ? -9.438 3.859 -7.832 1 91.31 176 ILE A N 1
ATOM 1362 C CA . ILE A 1 176 ? -8.562 4.371 -6.785 1 91.31 176 ILE A CA 1
ATOM 1363 C C . ILE A 1 176 ? -7.379 5.109 -7.414 1 91.31 176 ILE A C 1
ATOM 1365 O O . ILE A 1 176 ? -6.984 6.18 -6.949 1 91.31 176 ILE A O 1
ATOM 1369 N N . ARG A 1 177 ? -6.812 4.516 -8.414 1 93.25 177 ARG A N 1
ATOM 1370 C CA . ARG A 1 177 ? -5.699 5.152 -9.109 1 93.25 177 ARG A CA 1
ATOM 1371 C C . ARG A 1 177 ? -6.117 6.5 -9.688 1 93.25 177 ARG A C 1
ATOM 1373 O O . ARG A 1 177 ? -5.375 7.477 -9.594 1 93.25 177 ARG A O 1
ATOM 1380 N N . CYS A 1 178 ? -7.238 6.527 -10.297 1 90 178 CYS A N 1
ATOM 1381 C CA . CYS A 1 178 ? -7.727 7.766 -10.891 1 90 178 CYS A CA 1
ATOM 1382 C C . CYS A 1 178 ? -7.867 8.859 -9.836 1 90 178 CYS A C 1
ATOM 1384 O O . CYS A 1 178 ? -7.445 9.992 -10.047 1 90 178 CYS A O 1
ATOM 1386 N N . TRP A 1 179 ? -8.438 8.508 -8.719 1 86.31 179 TRP A N 1
ATOM 1387 C CA . TRP A 1 179 ? -8.586 9.477 -7.637 1 86.31 179 TRP A CA 1
ATOM 1388 C C . TRP A 1 179 ? -7.219 9.922 -7.121 1 86.31 179 TRP A C 1
ATOM 1390 O O . TRP A 1 179 ? -7.039 11.094 -6.77 1 86.31 179 TRP A O 1
ATOM 1400 N N . SER A 1 180 ? -6.336 8.984 -7.008 1 88.81 180 SER A N 1
ATOM 1401 C CA . SER A 1 180 ? -4.988 9.312 -6.555 1 88.81 180 SER A CA 1
ATOM 1402 C C . SER A 1 180 ? -4.316 10.312 -7.492 1 88.81 180 SER A C 1
ATOM 1404 O O . SER A 1 180 ? -3.643 11.242 -7.039 1 88.81 180 SER A O 1
ATOM 1406 N N . LEU A 1 181 ? -4.5 10.188 -8.766 1 88.81 181 LEU A N 1
ATOM 1407 C CA . LEU A 1 181 ? -3.92 11.086 -9.75 1 88.81 181 LEU A CA 1
ATOM 1408 C C . LEU A 1 181 ? -4.547 12.477 -9.656 1 88.81 181 LEU A C 1
ATOM 1410 O O . LEU A 1 181 ? -3.855 13.484 -9.812 1 88.81 181 LEU A O 1
ATOM 1414 N N . ASN A 1 182 ? -5.723 12.484 -9.383 1 84.56 182 ASN A N 1
ATOM 1415 C CA . ASN A 1 182 ? -6.406 13.766 -9.227 1 84.56 182 ASN A CA 1
ATOM 1416 C C . ASN A 1 182 ? -5.898 14.523 -8.008 1 84.56 182 ASN A C 1
ATOM 1418 O O . ASN A 1 182 ? -5.777 15.75 -8.039 1 84.56 182 ASN A O 1
ATOM 1422 N N . ARG A 1 183 ? -5.707 13.812 -6.996 1 84.75 183 ARG A N 1
ATOM 1423 C CA . ARG A 1 183 ? -5.188 14.414 -5.766 1 84.75 183 ARG A CA 1
ATOM 1424 C C . ARG A 1 183 ? -3.781 14.961 -5.98 1 84.75 183 ARG A C 1
ATOM 1426 O O . ARG A 1 183 ? -3.393 15.945 -5.344 1 84.75 183 ARG A O 1
ATOM 1433 N N . LEU A 1 184 ? -3.09 14.352 -6.883 1 88.25 184 LEU A N 1
ATOM 1434 C CA . LEU A 1 184 ? -1.707 14.75 -7.133 1 88.25 184 LEU A CA 1
ATOM 1435 C C . LEU A 1 184 ? -1.638 16.172 -7.652 1 88.25 184 LEU A C 1
ATOM 1437 O O . LEU A 1 184 ? -0.751 16.938 -7.266 1 88.25 184 LEU A O 1
ATOM 1441 N N . ASP A 1 185 ? -2.537 16.531 -8.406 1 82.69 185 ASP A N 1
ATOM 1442 C CA . ASP A 1 185 ? -2.549 17.875 -8.977 1 82.69 185 ASP A CA 1
ATOM 1443 C C . ASP A 1 185 ? -2.752 18.938 -7.895 1 82.69 185 ASP A C 1
ATOM 1445 O O . ASP A 1 185 ? -2.072 19.969 -7.887 1 82.69 185 ASP A O 1
ATOM 1449 N N . ARG A 1 186 ? -3.611 18.672 -7.047 1 84.81 186 ARG A N 1
ATOM 1450 C CA . ARG A 1 186 ? -3.881 19.594 -5.957 1 84.81 186 ARG A CA 1
ATOM 1451 C C . ARG A 1 186 ? -2.686 19.703 -5.016 1 84.81 186 ARG A C 1
ATOM 1453 O O . ARG A 1 186 ? -2.332 20.781 -4.562 1 84.81 186 ARG A O 1
ATOM 1460 N N . LEU A 1 187 ? -2.17 18.625 -4.777 1 88.06 187 LEU A N 1
ATOM 1461 C CA . LEU A 1 187 ? -1.034 18.609 -3.861 1 88.06 187 LEU A CA 1
ATOM 1462 C C . LEU A 1 187 ? 0.17 19.312 -4.469 1 88.06 187 LEU A C 1
ATOM 1464 O O . LEU A 1 187 ? 0.954 19.938 -3.752 1 88.06 187 LEU A O 1
ATOM 1468 N N . TYR A 1 188 ? 0.3 19.203 -5.77 1 90.19 188 TYR A N 1
ATOM 1469 C CA . TYR A 1 188 ? 1.386 19.922 -6.434 1 90.19 188 TYR A CA 1
ATOM 1470 C C . TYR A 1 188 ? 1.241 21.422 -6.25 1 90.19 188 TYR A C 1
ATOM 1472 O O . TYR A 1 188 ? 2.227 22.125 -6.004 1 90.19 188 TYR A O 1
ATOM 1480 N N . ASP A 1 189 ? 0.042 21.844 -6.328 1 88.94 189 ASP A N 1
ATOM 1481 C CA . ASP A 1 189 ? -0.212 23.266 -6.168 1 88.94 189 ASP A CA 1
ATOM 1482 C C . ASP A 1 189 ? 0.157 23.734 -4.762 1 88.94 189 ASP A C 1
ATOM 1484 O O . ASP A 1 189 ? 0.734 24.812 -4.59 1 88.94 189 ASP A O 1
ATOM 1488 N N . LEU A 1 190 ? -0.171 22.984 -3.811 1 89 190 LEU A N 1
ATOM 1489 C CA . LEU A 1 190 ? 0.175 23.312 -2.434 1 89 190 LEU A CA 1
ATOM 1490 C C . LEU A 1 190 ? 1.688 23.328 -2.238 1 89 190 LEU A C 1
ATOM 1492 O O . LEU A 1 190 ? 2.23 24.219 -1.578 1 89 190 LEU A O 1
ATOM 1496 N N . ALA A 1 191 ? 2.336 22.344 -2.811 1 88.31 191 ALA A N 1
ATOM 1497 C CA . ALA A 1 191 ? 3.789 22.266 -2.701 1 88.31 191 ALA A CA 1
ATOM 1498 C C . ALA A 1 191 ? 4.461 23.422 -3.414 1 88.31 191 ALA A C 1
ATOM 1500 O O . ALA A 1 191 ? 5.465 23.969 -2.932 1 88.31 191 ALA A O 1
ATOM 1501 N N . ARG A 1 192 ? 3.939 23.797 -4.516 1 89.25 192 ARG A N 1
ATOM 1502 C CA . ARG A 1 192 ? 4.465 24.922 -5.277 1 89.25 192 ARG A CA 1
ATOM 1503 C C . ARG A 1 192 ? 4.336 26.219 -4.488 1 89.25 192 ARG A C 1
ATOM 1505 O O . ARG A 1 192 ? 5.27 27.031 -4.449 1 89.25 192 ARG A O 1
ATOM 1512 N N . ARG A 1 193 ? 3.248 26.422 -3.789 1 87.56 193 ARG A N 1
ATOM 1513 C CA . ARG A 1 193 ? 3.031 27.609 -2.973 1 87.56 193 ARG A CA 1
ATOM 1514 C C . ARG A 1 193 ? 3.984 27.641 -1.781 1 87.56 193 ARG A C 1
ATOM 1516 O O . ARG A 1 193 ? 4.516 28.688 -1.432 1 87.56 193 ARG A O 1
ATOM 1523 N N . GLU A 1 194 ? 4.086 26.469 -1.233 1 85.94 194 GLU A N 1
ATOM 1524 C CA . GLU A 1 194 ? 5.027 26.359 -0.124 1 85.94 194 GLU A CA 1
ATOM 1525 C C . GLU A 1 194 ? 6.445 26.719 -0.56 1 85.94 194 GLU A C 1
ATOM 1527 O O . GLU A 1 194 ? 7.176 27.391 0.181 1 85.94 194 GLU A O 1
ATOM 1532 N N . ALA A 1 195 ? 6.887 26.328 -1.703 1 81.81 195 ALA A N 1
ATOM 1533 C CA . ALA A 1 195 ? 8.219 26.625 -2.229 1 81.81 195 ALA A CA 1
ATOM 1534 C C . ALA A 1 195 ? 8.367 28.109 -2.531 1 81.81 195 ALA A C 1
ATOM 1536 O O . ALA A 1 195 ? 9.445 28.688 -2.355 1 81.81 195 ALA A O 1
ATOM 1537 N N . GLU A 1 196 ? 7.324 28.656 -2.916 1 81.12 196 GLU A N 1
ATOM 1538 C CA . GLU A 1 196 ? 7.336 30.078 -3.25 1 81.12 196 GLU A CA 1
ATOM 1539 C C . GLU A 1 196 ? 7.41 30.938 -1.992 1 81.12 196 GLU A C 1
ATOM 1541 O O . GLU A 1 196 ? 8.039 32 -1.997 1 81.12 196 GLU A O 1
ATOM 1546 N N . GLU A 1 197 ? 6.676 30.484 -0.975 1 74.94 197 GLU A N 1
ATOM 1547 C CA . GLU A 1 197 ? 6.699 31.234 0.273 1 74.94 197 GLU A CA 1
ATOM 1548 C C . GLU A 1 197 ? 8.078 31.188 0.925 1 74.94 197 GLU A C 1
ATOM 1550 O O . GLU A 1 197 ? 8.484 32.125 1.605 1 74.94 197 GLU A O 1
ATOM 1555 N N . TRP A 1 198 ? 8.672 29.969 0.867 1 60.97 198 TRP A N 1
ATOM 1556 C CA . TRP A 1 198 ? 9.992 29.859 1.484 1 60.97 198 TRP A CA 1
ATOM 1557 C C . TRP A 1 198 ? 11.086 30.281 0.511 1 60.97 198 TRP A C 1
ATOM 1559 O O . TRP A 1 198 ? 12.266 30.047 0.757 1 60.97 198 TRP A O 1
ATOM 1569 N N . ASN A 1 199 ? 10.93 30.844 -0.495 1 53.41 199 ASN A N 1
ATOM 1570 C CA . ASN A 1 199 ? 11.961 31.375 -1.371 1 53.41 199 ASN A CA 1
ATOM 1571 C C . ASN A 1 199 ? 13.234 31.703 -0.6 1 53.41 199 ASN A C 1
ATOM 1573 O O . ASN A 1 199 ? 13.586 32.875 -0.435 1 53.41 199 ASN A O 1
ATOM 1577 N N . ILE A 1 200 ? 13.586 30.953 0.465 1 42.66 200 ILE A N 1
ATOM 1578 C CA . ILE A 1 200 ? 15.008 31.016 0.772 1 42.66 200 ILE A CA 1
ATOM 1579 C C . ILE A 1 200 ? 15.812 30.516 -0.427 1 42.66 200 ILE A C 1
ATOM 1581 O O . ILE A 1 200 ? 15.438 29.547 -1.077 1 42.66 200 ILE A O 1
ATOM 1585 N N . PRO A 1 201 ? 16.922 31.109 -0.874 1 38.91 201 PRO A N 1
ATOM 1586 C CA . PRO A 1 201 ? 17.828 30.688 -1.942 1 38.91 201 PRO A CA 1
ATOM 1587 C C . PRO A 1 201 ? 18.188 29.203 -1.85 1 38.91 201 PRO A C 1
ATOM 1589 O O . PRO A 1 201 ? 18.812 28.781 -0.867 1 38.91 201 PRO A O 1
ATOM 1592 N N . CYS A 1 202 ? 17.438 28.312 -1.755 1 36.34 202 CYS A N 1
ATOM 1593 C CA . CYS A 1 202 ? 18.062 27 -1.828 1 36.34 202 CYS A CA 1
ATOM 1594 C C . CYS A 1 202 ? 19.188 26.984 -2.854 1 36.34 202 CYS A C 1
ATOM 1596 O O . CYS A 1 202 ? 18.984 27.344 -4.016 1 36.34 202 CYS A O 1
ATOM 1598 N N . ILE A 1 203 ? 20.375 27.141 -2.506 1 34.19 203 ILE A N 1
ATOM 1599 C CA . ILE A 1 203 ? 21.594 26.953 -3.273 1 34.19 203 ILE A CA 1
ATOM 1600 C C . ILE A 1 203 ? 21.453 25.703 -4.148 1 34.19 203 ILE A C 1
ATOM 1602 O O . ILE A 1 203 ? 21.375 24.578 -3.639 1 34.19 203 ILE A O 1
ATOM 1606 N N . LEU A 1 204 ? 20.781 25.672 -5.227 1 35 204 LEU A N 1
ATOM 1607 C CA . LEU A 1 204 ? 20.797 24.75 -6.359 1 35 204 LEU A CA 1
ATOM 1608 C C . LEU A 1 204 ? 22.219 24.25 -6.625 1 35 204 LEU A C 1
ATOM 1610 O O . LEU A 1 204 ? 23.188 25 -6.465 1 35 204 LEU A O 1
ATOM 1614 N N . ASN A 1 205 ? 22.422 23 -6.484 1 35.06 205 ASN A N 1
ATOM 1615 C CA . ASN A 1 205 ? 23.672 22.516 -7.051 1 35.06 205 ASN A CA 1
ATOM 1616 C C . ASN A 1 205 ? 24 23.203 -8.375 1 35.06 205 ASN A C 1
ATOM 1618 O O . ASN A 1 205 ? 23.109 23.375 -9.219 1 35.06 205 ASN A O 1
ATOM 1622 N N . PRO A 1 206 ? 25.078 23.859 -8.516 1 36.94 206 PRO A N 1
ATOM 1623 C CA . PRO A 1 206 ? 25.609 24.5 -9.719 1 36.94 206 PRO A CA 1
ATOM 1624 C C . PRO A 1 206 ? 25.422 23.641 -10.977 1 36.94 206 PRO A C 1
ATOM 1626 O O . PRO A 1 206 ? 25.781 24.078 -12.078 1 36.94 206 PRO A O 1
ATOM 1629 N N . ALA A 1 207 ? 25.469 22.359 -10.828 1 34.25 207 ALA A N 1
ATOM 1630 C CA . ALA A 1 207 ? 25.562 21.672 -12.117 1 34.25 207 ALA A CA 1
ATOM 1631 C C . ALA A 1 207 ? 24.328 21.906 -12.961 1 34.25 207 ALA A C 1
ATOM 1633 O O . ALA A 1 207 ? 24.125 21.234 -13.984 1 34.25 207 ALA A O 1
ATOM 1634 N N . PHE A 1 208 ? 23.266 22.578 -12.383 1 36.22 208 PHE A N 1
ATOM 1635 C CA . PHE A 1 208 ? 22.125 22.812 -13.266 1 36.22 208 PHE A CA 1
ATOM 1636 C C . PHE A 1 208 ? 22.438 23.953 -14.234 1 36.22 208 PHE A C 1
ATOM 1638 O O . PHE A 1 208 ? 23.234 24.844 -13.93 1 36.22 208 PHE A O 1
ATOM 1645 N N . ASP A 1 209 ? 21.984 23.797 -15.539 1 39.66 209 ASP A N 1
ATOM 1646 C CA . ASP A 1 209 ? 22.172 24.672 -16.688 1 39.66 209 ASP A CA 1
ATOM 1647 C C . ASP A 1 209 ? 21.812 26.109 -16.328 1 39.66 209 ASP A C 1
ATOM 1649 O O . ASP A 1 209 ? 20.719 26.375 -15.82 1 39.66 209 ASP A O 1
ATOM 1653 N N . PRO A 1 210 ? 22.641 27.047 -16.172 1 45.09 210 PRO A N 1
ATOM 1654 C CA . PRO A 1 210 ? 22.469 28.484 -15.977 1 45.09 210 PRO A CA 1
ATOM 1655 C C . PRO A 1 210 ? 21.328 29.047 -16.812 1 45.09 210 PRO A C 1
ATOM 1657 O O . PRO A 1 210 ? 20.953 30.219 -16.641 1 45.09 210 PRO A O 1
ATOM 1660 N N . SER A 1 211 ? 20.969 28.516 -17.906 1 46.62 211 SER A N 1
ATOM 1661 C CA . SER A 1 211 ? 20.016 29.125 -18.828 1 46.62 211 SER A CA 1
ATOM 1662 C C . SER A 1 211 ? 18.594 29.094 -18.25 1 46.62 211 SER A C 1
ATOM 1664 O O . SER A 1 211 ? 17.672 29.641 -18.859 1 46.62 211 SER A O 1
ATOM 1666 N N . ILE A 1 212 ? 18.297 28.188 -17.359 1 46.09 212 ILE A N 1
ATOM 1667 C CA . ILE A 1 212 ? 16.938 28.188 -16.828 1 46.09 212 ILE A CA 1
ATOM 1668 C C . ILE A 1 212 ? 16.766 29.312 -15.812 1 46.09 212 ILE A C 1
ATOM 1670 O O . ILE A 1 212 ? 17.578 29.469 -14.898 1 46.09 212 ILE A O 1
ATOM 1674 N N . PRO A 1 213 ? 15.977 30.438 -16.141 1 44.81 213 PRO A N 1
ATOM 1675 C CA . PRO A 1 213 ? 15.766 31.594 -15.266 1 44.81 213 PRO A CA 1
ATOM 1676 C C . PRO A 1 213 ? 15.586 31.203 -13.797 1 44.81 213 PRO A C 1
ATOM 1678 O O . PRO A 1 213 ? 15.125 30.094 -13.508 1 44.81 213 PRO A O 1
ATOM 1681 N N . ALA A 1 214 ? 16.094 31.984 -12.75 1 44.59 214 ALA A N 1
ATOM 1682 C CA . ALA A 1 214 ? 16.156 31.828 -11.305 1 44.59 214 ALA A CA 1
ATOM 1683 C C . ALA A 1 214 ? 14.797 31.375 -10.75 1 44.59 214 ALA A C 1
ATOM 1685 O O . ALA A 1 214 ? 14.734 30.547 -9.844 1 44.59 214 ALA A O 1
ATOM 1686 N N . SER A 1 215 ? 13.742 32.062 -11.141 1 45.16 215 SER A N 1
ATOM 1687 C CA . SER A 1 215 ? 12.352 31.828 -10.742 1 45.16 215 SER A CA 1
ATOM 1688 C C . SER A 1 215 ? 11.938 30.375 -11 1 45.16 215 SER A C 1
ATOM 1690 O O . SER A 1 215 ? 11.094 29.828 -10.289 1 45.16 215 SER A O 1
ATOM 1692 N N . GLN A 1 216 ? 12.25 29.828 -12.102 1 45.59 216 GLN A N 1
ATOM 1693 C CA . GLN A 1 216 ? 11.852 28.5 -12.57 1 45.59 216 GLN A CA 1
ATOM 1694 C C . GLN A 1 216 ? 12.688 27.406 -11.914 1 45.59 216 GLN A C 1
ATOM 1696 O O . GLN A 1 216 ? 12.359 26.219 -12.016 1 45.59 216 GLN A O 1
ATOM 1701 N N . ARG A 1 217 ? 13.859 27.766 -11.562 1 44.25 217 ARG A N 1
ATOM 1702 C CA . ARG A 1 217 ? 14.891 26.891 -11.023 1 44.25 217 ARG A CA 1
ATOM 1703 C C . ARG A 1 217 ? 14.469 26.297 -9.688 1 44.25 217 ARG A C 1
ATOM 1705 O O . ARG A 1 217 ? 14.82 25.156 -9.375 1 44.25 217 ARG A O 1
ATOM 1712 N N . ASN A 1 218 ? 13.883 27.234 -8.812 1 45.72 218 ASN A N 1
ATOM 1713 C CA . ASN A 1 218 ? 13.531 26.828 -7.457 1 45.72 218 ASN A CA 1
ATOM 1714 C C . ASN A 1 218 ? 12.18 26.109 -7.418 1 45.72 218 ASN A C 1
ATOM 1716 O O . ASN A 1 218 ? 11.68 25.781 -6.34 1 45.72 218 ASN A O 1
ATOM 1720 N N . ALA A 1 219 ? 11.5 26.156 -8.594 1 55.34 219 ALA A N 1
ATOM 1721 C CA . ALA A 1 219 ? 10.102 25.75 -8.617 1 55.34 219 ALA A CA 1
ATOM 1722 C C . ALA A 1 219 ? 9.977 24.219 -8.531 1 55.34 219 ALA A C 1
ATOM 1724 O O . ALA A 1 219 ? 10.75 23.5 -9.156 1 55.34 219 ALA A O 1
ATOM 1725 N N . PHE A 1 220 ? 9.516 23.844 -7.43 1 68.62 220 PHE A N 1
ATOM 1726 C CA . PHE A 1 220 ? 9.195 22.422 -7.281 1 68.62 220 PHE A CA 1
ATOM 1727 C C . PHE A 1 220 ? 8.578 21.875 -8.562 1 68.62 220 PHE A C 1
ATOM 1729 O O . PHE A 1 220 ? 7.539 22.359 -9.016 1 68.62 220 PHE A O 1
ATOM 1736 N N . ARG A 1 221 ? 9.422 21.141 -9.336 1 77.88 221 ARG A N 1
ATOM 1737 C CA . ARG A 1 221 ? 9.016 20.594 -10.625 1 77.88 221 ARG A CA 1
ATOM 1738 C C . ARG A 1 221 ? 7.949 19.516 -10.445 1 77.88 221 ARG A C 1
ATOM 1740 O O . ARG A 1 221 ? 8.031 18.703 -9.523 1 77.88 221 ARG A O 1
ATOM 1747 N N . LYS A 1 222 ? 6.992 19.75 -11.32 1 83.25 222 LYS A N 1
ATOM 1748 C CA . LYS A 1 222 ? 5.934 18.75 -11.32 1 83.25 222 LYS A CA 1
ATOM 1749 C C . LYS A 1 222 ? 6.426 17.438 -11.922 1 83.25 222 LYS A C 1
ATOM 1751 O O . LYS A 1 222 ? 7.016 17.422 -13.008 1 83.25 222 LYS A O 1
ATOM 1756 N N . LEU A 1 223 ? 6.277 16.344 -11.172 1 83.06 223 LEU A N 1
ATOM 1757 C CA . LEU A 1 223 ? 6.668 15.031 -11.672 1 83.06 223 LEU A CA 1
ATOM 1758 C C . LEU A 1 223 ? 5.617 14.477 -12.625 1 83.06 223 LEU A C 1
ATOM 1760 O O . LEU A 1 223 ? 4.418 14.711 -12.438 1 83.06 223 LEU A O 1
ATOM 1764 N N . ARG A 1 224 ? 6.129 13.883 -13.602 1 82.62 224 ARG A N 1
ATOM 1765 C CA . ARG A 1 224 ? 5.238 13.359 -14.633 1 82.62 224 ARG A CA 1
ATOM 1766 C C . ARG A 1 224 ? 4.539 12.086 -14.156 1 82.62 224 ARG A C 1
ATOM 1768 O O . ARG A 1 224 ? 5.191 11.141 -13.711 1 82.62 224 ARG A O 1
ATOM 1775 N N . ALA A 1 225 ? 3.242 12.109 -14.227 1 83.06 225 ALA A N 1
ATOM 1776 C CA . ALA A 1 225 ? 2.482 10.914 -13.883 1 83.06 225 ALA A CA 1
ATOM 1777 C C . ALA A 1 225 ? 2.479 9.914 -15.039 1 83.06 225 ALA A C 1
ATOM 1779 O O . ALA A 1 225 ? 2.566 10.312 -16.203 1 83.06 225 ALA A O 1
ATOM 1780 N N . VAL A 1 226 ? 2.467 8.688 -14.719 1 88.31 226 VAL A N 1
ATOM 1781 C CA . VAL A 1 226 ? 2.373 7.645 -15.734 1 88.31 226 VAL A CA 1
ATOM 1782 C C . VAL A 1 226 ? 0.964 7.621 -16.328 1 88.31 226 VAL A C 1
ATOM 1784 O O . VAL A 1 226 ? -0.025 7.699 -15.586 1 88.31 226 VAL A O 1
ATOM 1787 N N . SER A 1 227 ? 0.939 7.543 -17.625 1 87.94 227 SER A N 1
ATOM 1788 C CA . SER A 1 227 ? -0.351 7.547 -18.312 1 87.94 227 SER A CA 1
ATOM 1789 C C . SER A 1 227 ? -0.645 6.195 -18.953 1 87.94 227 SER A C 1
ATOM 1791 O O . SER A 1 227 ? 0.253 5.551 -19.5 1 87.94 227 SER A O 1
ATOM 1793 N N . PHE A 1 228 ? -1.896 5.816 -18.781 1 91.19 228 PHE A N 1
ATOM 1794 C CA . PHE A 1 228 ? -2.381 4.629 -19.469 1 91.19 228 PHE A CA 1
ATOM 1795 C C . PHE A 1 228 ? -3.004 5 -20.812 1 91.19 228 PHE A C 1
ATOM 1797 O O . PHE A 1 228 ? -3.824 4.254 -21.359 1 91.19 228 PHE A O 1
ATOM 1804 N N . GLY A 1 229 ? -2.604 6.18 -21.312 1 86.38 229 GLY A N 1
ATOM 1805 C CA . GLY A 1 229 ? -3.049 6.633 -22.625 1 86.38 229 GLY A CA 1
ATOM 1806 C C . GLY A 1 229 ? -4.516 7.027 -22.641 1 86.38 229 GLY A C 1
ATOM 1807 O O . GLY A 1 229 ? -4.973 7.801 -21.797 1 86.38 229 GLY A O 1
ATOM 1808 N N . ASN A 1 230 ? -5.215 6.496 -23.625 1 86.19 230 ASN A N 1
ATOM 1809 C CA . ASN A 1 230 ? -6.613 6.836 -23.844 1 86.19 230 ASN A CA 1
ATOM 1810 C C . ASN A 1 230 ? -7.496 6.371 -22.688 1 86.19 230 ASN A C 1
ATOM 1812 O O . ASN A 1 230 ? -8.539 6.961 -22.422 1 86.19 230 ASN A O 1
ATOM 1816 N N . VAL A 1 231 ? -7.023 5.422 -22.016 1 90.25 231 VAL A N 1
ATOM 1817 C CA . VAL A 1 231 ? -7.805 4.887 -20.906 1 90.25 231 VAL A CA 1
ATOM 1818 C C . VAL A 1 231 ? -7.875 5.918 -19.781 1 90.25 231 VAL A C 1
ATOM 1820 O O . VAL A 1 231 ? -8.922 6.102 -19.156 1 90.25 231 VAL A O 1
ATOM 1823 N N . ASP A 1 232 ? -6.809 6.617 -19.547 1 89.94 232 ASP A N 1
ATOM 1824 C CA . ASP A 1 232 ? -6.801 7.633 -18.5 1 89.94 232 ASP A CA 1
ATOM 1825 C C . ASP A 1 232 ? -7.738 8.781 -18.844 1 89.94 232 ASP A C 1
ATOM 1827 O O . ASP A 1 232 ? -8.391 9.352 -17.953 1 89.94 232 ASP A O 1
ATOM 1831 N N . ILE A 1 233 ? -7.793 9.078 -20.094 1 88.19 233 ILE A N 1
ATOM 1832 C CA . ILE A 1 233 ? -8.695 10.141 -20.531 1 88.19 233 ILE A CA 1
ATOM 1833 C C . ILE A 1 233 ? -10.141 9.742 -20.234 1 88.19 233 ILE A C 1
ATOM 1835 O O . ILE A 1 233 ? -10.914 10.531 -19.703 1 88.19 233 ILE A O 1
ATOM 1839 N N . SER A 1 234 ? -10.453 8.539 -20.562 1 89.12 234 SER A N 1
ATOM 1840 C CA . SER A 1 234 ? -11.805 8.031 -20.328 1 89.12 234 SER A CA 1
ATOM 1841 C C . SER A 1 234 ? -12.109 7.965 -18.828 1 89.12 234 SER A C 1
ATOM 1843 O O . SER A 1 234 ? -13.227 8.266 -18.406 1 89.12 234 SER A O 1
ATOM 1845 N N . LEU A 1 235 ? -11.117 7.664 -18.016 1 90.38 235 LEU A N 1
ATOM 1846 C CA . LEU A 1 235 ? -11.312 7.465 -16.594 1 90.38 235 LEU A CA 1
ATOM 1847 C C . LEU A 1 235 ? -11.531 8.797 -15.883 1 90.38 235 LEU A C 1
ATOM 1849 O O . LEU A 1 235 ? -12.047 8.828 -14.758 1 90.38 235 LEU A O 1
ATOM 1853 N N . GLN A 1 236 ? -11.18 9.836 -16.484 1 85.88 236 GLN A N 1
ATOM 1854 C CA . GLN A 1 236 ? -11.391 11.148 -15.875 1 85.88 236 GLN A CA 1
ATOM 1855 C C . GLN A 1 236 ? -12.875 11.445 -15.711 1 85.88 236 GLN A C 1
ATOM 1857 O O . GLN A 1 236 ? -13.258 12.289 -14.906 1 85.88 236 GLN A O 1
ATOM 1862 N N . GLN A 1 237 ? -13.664 10.672 -16.422 1 83.75 237 GLN A N 1
ATOM 1863 C CA . GLN A 1 237 ? -15.109 10.867 -16.375 1 83.75 237 GLN A CA 1
ATOM 1864 C C . GLN A 1 237 ? -15.695 10.305 -15.078 1 83.75 237 GLN A C 1
ATOM 1866 O O . GLN A 1 237 ? -16.844 10.578 -14.742 1 83.75 237 GLN A O 1
ATOM 1871 N N . ILE A 1 238 ? -14.898 9.617 -14.336 1 81.62 238 ILE A N 1
ATOM 1872 C CA . ILE A 1 238 ? -15.391 8.969 -13.125 1 81.62 238 ILE A CA 1
ATOM 1873 C C . ILE A 1 238 ? -15.797 10.031 -12.102 1 81.62 238 ILE A C 1
ATOM 1875 O O . ILE A 1 238 ? -16.594 9.758 -11.195 1 81.62 238 ILE A O 1
ATOM 1879 N N . LYS A 1 239 ? -15.359 11.219 -12.258 1 77.06 239 LYS A N 1
ATOM 1880 C CA . LYS A 1 239 ? -15.555 12.281 -11.273 1 77.06 239 LYS A CA 1
ATOM 1881 C C . LYS A 1 239 ? -16.938 12.906 -11.406 1 77.06 239 LYS A C 1
ATOM 1883 O O . LYS A 1 239 ? -17.391 13.641 -10.523 1 77.06 239 LYS A O 1
ATOM 1888 N N . LYS A 1 240 ? -17.656 12.531 -12.43 1 76.88 240 LYS A N 1
ATOM 1889 C CA . LYS A 1 240 ? -18.891 13.242 -12.734 1 76.88 240 LYS A CA 1
ATOM 1890 C C . LYS A 1 240 ? -20.078 12.648 -11.977 1 76.88 240 LYS A C 1
ATOM 1892 O O . LYS A 1 240 ? -20.766 13.352 -11.234 1 76.88 240 LYS A O 1
ATOM 1897 N N . THR A 1 241 ? -20.328 11.305 -12.203 1 78.19 241 THR A N 1
ATOM 1898 C CA . THR A 1 241 ? -21.406 10.609 -11.523 1 78.19 241 THR A CA 1
ATOM 1899 C C . THR A 1 241 ? -20.984 9.195 -11.133 1 78.19 241 THR A C 1
ATOM 1901 O O . THR A 1 241 ? -20.109 8.602 -11.766 1 78.19 241 THR A O 1
ATOM 1904 N N . PRO A 1 242 ? -21.625 8.766 -10.07 1 78.5 242 PRO A N 1
ATOM 1905 C CA . PRO A 1 242 ? -21.344 7.387 -9.688 1 78.5 242 PRO A CA 1
ATOM 1906 C C . PRO A 1 242 ? -21.609 6.391 -10.805 1 78.5 242 PRO A C 1
ATOM 1908 O O . PRO A 1 242 ? -20.906 5.391 -10.945 1 78.5 242 PRO A O 1
ATOM 1911 N N . LYS A 1 243 ? -22.625 6.637 -11.508 1 80.31 243 LYS A N 1
ATOM 1912 C CA . LYS A 1 243 ? -22.938 5.758 -12.633 1 80.31 243 LYS A CA 1
ATOM 1913 C C . LYS A 1 243 ? -21.812 5.758 -13.664 1 80.31 243 LYS A C 1
ATOM 1915 O O . LYS A 1 243 ? -21.391 4.699 -14.133 1 80.31 243 LYS A O 1
ATOM 1920 N N . ASP A 1 244 ? -21.406 6.91 -13.961 1 82.44 244 ASP A N 1
ATOM 1921 C CA . ASP A 1 244 ? -20.312 7.035 -14.906 1 82.44 244 ASP A CA 1
ATOM 1922 C C . ASP A 1 244 ? -19.047 6.383 -14.359 1 82.44 244 ASP A C 1
ATOM 1924 O O . ASP A 1 244 ? -18.281 5.762 -15.109 1 82.44 244 ASP A O 1
ATOM 1928 N N . MET A 1 245 ? -18.844 6.512 -13.055 1 84.25 245 MET A N 1
ATOM 1929 C CA . MET A 1 245 ? -17.656 5.934 -12.43 1 84.25 245 MET A CA 1
ATOM 1930 C C . MET A 1 245 ? -17.609 4.426 -12.641 1 84.25 245 MET A C 1
ATOM 1932 O O . MET A 1 245 ? -16.594 3.883 -13.055 1 84.25 245 MET A O 1
ATOM 1936 N N . VAL A 1 246 ? -18.719 3.814 -12.398 1 84 246 VAL A N 1
ATOM 1937 C CA . VAL A 1 246 ? -18.797 2.359 -12.492 1 84 246 VAL A CA 1
ATOM 1938 C C . VAL A 1 246 ? -18.703 1.926 -13.953 1 84 246 VAL A C 1
ATOM 1940 O O . VAL A 1 246 ? -17.938 1.017 -14.289 1 84 246 VAL A O 1
ATOM 1943 N N . GLN A 1 247 ? -19.359 2.578 -14.805 1 86.69 247 GLN A N 1
ATOM 1944 C CA . GLN A 1 247 ? -19.406 2.189 -16.219 1 86.69 247 GLN A CA 1
ATOM 1945 C C . GLN A 1 247 ? -18.062 2.412 -16.891 1 86.69 247 GLN A C 1
ATOM 1947 O O . GLN A 1 247 ? -17.531 1.506 -17.531 1 86.69 247 GLN A O 1
ATOM 1952 N N . VAL A 1 248 ? -17.531 3.582 -16.688 1 88.69 248 VAL A N 1
ATOM 1953 C CA . VAL A 1 248 ? -16.297 3.951 -17.375 1 88.69 248 VAL A CA 1
ATOM 1954 C C . VAL A 1 248 ? -15.141 3.076 -16.891 1 88.69 248 VAL A C 1
ATOM 1956 O O . VAL A 1 248 ? -14.289 2.65 -17.672 1 88.69 248 VAL A O 1
ATOM 1959 N N . SER A 1 249 ? -15.125 2.834 -15.609 1 90.31 249 SER A N 1
ATOM 1960 C CA . SER A 1 249 ? -14.047 2.018 -15.055 1 90.31 249 SER A CA 1
ATOM 1961 C C . SER A 1 249 ? -14.164 0.568 -15.508 1 90.31 249 SER A C 1
ATOM 1963 O O . SER A 1 249 ? -13.148 -0.094 -15.742 1 90.31 249 SER A O 1
ATOM 1965 N N . ALA A 1 250 ? -15.359 0.089 -15.641 1 89.31 250 ALA A N 1
ATOM 1966 C CA . ALA A 1 250 ? -15.555 -1.27 -16.141 1 89.31 250 ALA A CA 1
ATOM 1967 C C . ALA A 1 250 ? -15.125 -1.385 -17.609 1 89.31 250 ALA A C 1
ATOM 1969 O O . ALA A 1 250 ? -14.523 -2.385 -18 1 89.31 250 ALA A O 1
ATOM 1970 N N . GLU A 1 251 ? -15.383 -0.396 -18.344 1 91.75 251 GLU A N 1
ATOM 1971 C CA . GLU A 1 251 ? -15.086 -0.397 -19.766 1 91.75 251 GLU A CA 1
ATOM 1972 C C . GLU A 1 251 ? -13.594 -0.219 -20.031 1 91.75 251 GLU A C 1
ATOM 1974 O O . GLU A 1 251 ? -13.109 -0.493 -21.125 1 91.75 251 GLU A O 1
ATOM 1979 N N . ALA A 1 252 ? -12.898 0.196 -19.016 1 94.38 252 ALA A N 1
ATOM 1980 C CA . ALA A 1 252 ? -11.477 0.492 -19.188 1 94.38 252 ALA A CA 1
ATOM 1981 C C . ALA A 1 252 ? -10.648 -0.787 -19.156 1 94.38 252 ALA A C 1
ATOM 1983 O O . ALA A 1 252 ? -9.492 -0.788 -19.594 1 94.38 252 ALA A O 1
ATOM 1984 N N . ILE A 1 253 ? -11.211 -1.878 -18.734 1 94.5 253 ILE A N 1
ATOM 1985 C CA . ILE A 1 253 ? -10.453 -3.1 -18.484 1 94.5 253 ILE A CA 1
ATOM 1986 C C . ILE A 1 253 ? -10.078 -3.754 -19.812 1 94.5 253 ILE A C 1
ATOM 1988 O O . ILE A 1 253 ? -8.922 -4.129 -20.016 1 94.5 253 ILE A O 1
ATOM 1992 N N . ASP A 1 254 ? -10.953 -3.842 -20.734 1 93.25 254 ASP A N 1
ATOM 1993 C CA . ASP A 1 254 ? -10.711 -4.562 -21.984 1 93.25 254 ASP A CA 1
ATOM 1994 C C . ASP A 1 254 ? -9.648 -3.861 -22.828 1 93.25 254 ASP A C 1
ATOM 1996 O O . ASP A 1 254 ? -8.734 -4.504 -23.344 1 93.25 254 ASP A O 1
ATOM 2000 N N . PRO A 1 255 ? -9.758 -2.52 -22.969 1 94.12 255 PRO A N 1
ATOM 2001 C CA . PRO A 1 255 ? -8.672 -1.835 -23.672 1 94.12 255 PRO A CA 1
ATOM 2002 C C . PRO A 1 255 ? -7.309 -2.088 -23.047 1 94.12 255 PRO A C 1
ATOM 2004 O O . PRO A 1 255 ? -6.305 -2.205 -23.75 1 94.12 255 PRO A O 1
ATOM 2007 N N . LEU A 1 256 ? -7.266 -2.199 -21.734 1 94.75 256 LEU A N 1
ATOM 2008 C CA . LEU A 1 256 ? -6 -2.449 -21.062 1 94.75 256 LEU A CA 1
ATOM 2009 C C . LEU A 1 256 ? -5.531 -3.881 -21.297 1 94.75 256 LEU A C 1
ATOM 2011 O O . LEU A 1 256 ? -4.328 -4.133 -21.406 1 94.75 256 LEU A O 1
ATOM 2015 N N . LEU A 1 257 ? -6.438 -4.781 -21.344 1 93.75 257 LEU A N 1
ATOM 2016 C CA . LEU A 1 257 ? -6.098 -6.16 -21.688 1 93.75 257 LEU A CA 1
ATOM 2017 C C . LEU A 1 257 ? -5.484 -6.242 -23.078 1 93.75 257 LEU A C 1
ATOM 2019 O O . LEU A 1 257 ? -4.504 -6.965 -23.281 1 93.75 257 LEU A O 1
ATOM 2023 N N . GLN A 1 258 ? -6.023 -5.523 -23.938 1 90.88 258 GLN A N 1
ATOM 2024 C CA . GLN A 1 258 ? -5.516 -5.523 -25.312 1 90.88 258 GLN A CA 1
ATOM 2025 C C . GLN A 1 258 ? -4.148 -4.855 -25.391 1 90.88 258 GLN A C 1
ATOM 2027 O O . GLN A 1 258 ? -3.291 -5.273 -26.172 1 90.88 258 GLN A O 1
ATOM 2032 N N . LEU A 1 259 ? -3.957 -3.9 -24.578 1 90.56 259 LEU A N 1
ATOM 2033 C CA . LEU A 1 259 ? -2.732 -3.111 -24.609 1 90.56 259 LEU A CA 1
ATOM 2034 C C . LEU A 1 259 ? -1.585 -3.861 -23.938 1 90.56 259 LEU A C 1
ATOM 2036 O O . LEU A 1 259 ? -0.444 -3.803 -24.391 1 90.56 259 LEU A O 1
ATOM 2040 N N . TRP A 1 260 ? -1.919 -4.637 -22.891 1 91.44 260 TRP A N 1
ATOM 2041 C CA . TRP A 1 260 ? -0.839 -5.082 -22.016 1 91.44 260 TRP A CA 1
ATOM 2042 C C . TRP A 1 260 ? -0.647 -6.594 -22.109 1 91.44 260 TRP A C 1
ATOM 2044 O O . TRP A 1 260 ? 0.271 -7.148 -21.5 1 91.44 260 TRP A O 1
ATOM 2054 N N . VAL A 1 261 ? -1.416 -7.254 -22.859 1 90.31 261 VAL A N 1
ATOM 2055 C CA . VAL A 1 261 ? -1.283 -8.703 -22.953 1 90.31 261 VAL A CA 1
ATOM 2056 C C . VAL A 1 261 ? -1.152 -9.117 -24.422 1 90.31 261 VAL A C 1
ATOM 2058 O O . VAL A 1 261 ? -1.794 -8.539 -25.297 1 90.31 261 VAL A O 1
ATOM 2061 N N . ARG A 1 262 ? -0.26 -10.102 -24.578 1 83.69 262 ARG A N 1
ATOM 2062 C CA . ARG A 1 262 ? -0.052 -10.617 -25.938 1 83.69 262 ARG A CA 1
ATOM 2063 C C . ARG A 1 262 ? -1.248 -11.438 -26.391 1 83.69 262 ARG A C 1
ATOM 2065 O O . ARG A 1 262 ? -1.88 -12.133 -25.594 1 83.69 262 ARG A O 1
ATOM 2072 N N . ARG A 1 263 ? -1.722 -11.273 -27.641 1 66.5 263 ARG A N 1
ATOM 2073 C CA . ARG A 1 263 ? -2.857 -11.984 -28.219 1 66.5 263 ARG A CA 1
ATOM 2074 C C . ARG A 1 263 ? -2.547 -13.469 -28.391 1 66.5 263 ARG A C 1
ATOM 2076 O O . ARG A 1 263 ? -3.455 -14.305 -28.406 1 66.5 263 ARG A O 1
ATOM 2083 N N . LYS A 1 264 ? -1.361 -13.836 -28.547 1 58.06 264 LYS A N 1
ATOM 2084 C CA . LYS A 1 264 ? -1.128 -15.219 -28.953 1 58.06 264 LYS A CA 1
ATOM 2085 C C . LYS A 1 264 ? -1.574 -16.188 -27.859 1 58.06 264 LYS A C 1
ATOM 2087 O O . LYS A 1 264 ? -1.472 -15.891 -26.672 1 58.06 264 LYS A O 1
ATOM 2092 N N . GLN A 1 265 ? -2.496 -17.188 -28.344 1 48.41 265 GLN A N 1
ATOM 2093 C CA . GLN A 1 265 ? -3.076 -18.328 -27.641 1 48.41 265 GLN A CA 1
ATOM 2094 C C . GLN A 1 265 ? -2.021 -19.047 -26.812 1 48.41 265 GLN A C 1
ATOM 2096 O O . GLN A 1 265 ? -1.271 -19.875 -27.328 1 48.41 265 GLN A O 1
ATOM 2101 N N . VAL A 1 266 ? -1.359 -18.531 -26.188 1 43.62 266 VAL A N 1
ATOM 2102 C CA . VAL A 1 266 ? -0.436 -19.391 -25.453 1 43.62 266 VAL A CA 1
ATOM 2103 C C . VAL A 1 266 ? -1.221 -20.375 -24.578 1 43.62 266 VAL A C 1
ATOM 2105 O O . VAL A 1 266 ? -2.148 -19.969 -23.875 1 43.62 266 VAL A O 1
ATOM 2108 N N . SER A 1 267 ? -1.411 -21.625 -25.172 1 41.16 267 SER A N 1
ATOM 2109 C CA . SER A 1 267 ? -1.875 -22.766 -24.375 1 41.16 267 SER A CA 1
ATOM 2110 C C . SER A 1 267 ? -1.295 -22.719 -22.953 1 41.16 267 SER A C 1
ATOM 2112 O O . SER A 1 267 ? -0.09 -22.906 -22.766 1 41.16 267 SER A O 1
ATOM 2114 N N . TRP A 1 268 ? -1.706 -21.891 -22.344 1 41.34 268 TRP A N 1
ATOM 2115 C CA . TRP A 1 268 ? -1.232 -21.891 -20.953 1 41.34 268 TRP A CA 1
ATOM 2116 C C . TRP A 1 268 ? -1.721 -23.125 -20.219 1 41.34 268 TRP A C 1
ATOM 2118 O O . TRP A 1 268 ? -2.918 -23.422 -20.219 1 41.34 268 TRP A O 1
ATOM 2128 N N . ASN A 1 269 ? -1.085 -24.422 -20.484 1 32.91 269 ASN A N 1
ATOM 2129 C CA . ASN A 1 269 ? -1.374 -25.594 -19.672 1 32.91 269 ASN A CA 1
ATOM 2130 C C . ASN A 1 269 ? -1.586 -25.234 -18.203 1 32.91 269 ASN A C 1
ATOM 2132 O O . ASN A 1 269 ? -0.782 -24.5 -17.625 1 32.91 269 ASN A O 1
ATOM 2136 N N . LEU A 1 270 ? -2.75 -25.5 -18.031 1 34.09 270 LEU A N 1
ATOM 2137 C CA . LEU A 1 270 ? -3.186 -25.375 -16.641 1 34.09 270 LEU A CA 1
ATOM 2138 C C . LEU A 1 270 ? -2.146 -25.969 -15.688 1 34.09 270 LEU A C 1
ATOM 2140 O O . LEU A 1 270 ? -2.027 -25.531 -14.547 1 34.09 270 LEU A O 1
ATOM 2144 N N . SER A 1 271 ? -1.669 -27.188 -16.297 1 32 271 SER A N 1
ATOM 2145 C CA . SER A 1 271 ? -0.723 -27.922 -15.469 1 32 271 SER A CA 1
ATOM 2146 C C . SER A 1 271 ? 0.432 -27.047 -15.016 1 32 271 SER A C 1
ATOM 2148 O O . SER A 1 271 ? 1.05 -27.297 -13.984 1 32 271 SER A O 1
ATOM 2150 N N . SER A 1 272 ? 0.778 -26.234 -15.977 1 31.5 272 SER A N 1
ATOM 2151 C CA . SER A 1 272 ? 1.882 -25.328 -15.664 1 31.5 272 SER A CA 1
ATOM 2152 C C . SER A 1 272 ? 1.436 -24.219 -14.719 1 31.5 272 SER A C 1
ATOM 2154 O O . SER A 1 272 ? 2.256 -23.641 -14.008 1 31.5 272 SER A O 1
ATOM 2156 N N . CYS A 1 273 ? 0.262 -23.859 -15.023 1 30.33 273 CYS A N 1
ATOM 2157 C CA . CYS A 1 273 ? -0.38 -22.984 -14.039 1 30.33 273 CYS A CA 1
ATOM 2158 C C . CYS A 1 273 ? -0.741 -23.766 -12.781 1 30.33 273 CYS A C 1
ATOM 2160 O O . CYS A 1 273 ? -0.629 -23.25 -11.672 1 30.33 273 CYS A O 1
ATOM 2162 N N . LEU A 1 274 ? -1.598 -24.984 -13.07 1 27.25 274 LEU A N 1
ATOM 2163 C CA . LEU A 1 274 ? -1.999 -25.859 -11.969 1 27.25 274 LEU A CA 1
ATOM 2164 C C . LEU A 1 274 ? -0.837 -26.734 -11.516 1 27.25 274 LEU A C 1
ATOM 2166 O O . LEU A 1 274 ? -0.877 -27.328 -10.43 1 27.25 274 LEU A O 1
ATOM 2170 N N . HIS A 1 275 ? 0.008 -27.312 -12.414 1 25.95 275 HIS A N 1
ATOM 2171 C CA . HIS A 1 275 ? 1.088 -28.203 -12.008 1 25.95 275 HIS A CA 1
ATOM 2172 C C . HIS A 1 275 ? 2.154 -27.453 -11.219 1 25.95 275 HIS A C 1
ATOM 2174 O O . HIS A 1 275 ? 3.209 -28.016 -10.906 1 25.95 275 HIS A O 1
ATOM 2180 N N . HIS A 1 276 ? 2.293 -26.328 -11.18 1 25.97 276 HIS A N 1
ATOM 2181 C CA . HIS A 1 276 ? 2.654 -26.188 -9.773 1 25.97 276 HIS A CA 1
ATOM 2182 C C . HIS A 1 276 ? 1.623 -26.859 -8.875 1 25.97 276 HIS A C 1
ATOM 2184 O O . HIS A 1 276 ? 0.486 -26.391 -8.773 1 25.97 276 HIS A O 1
ATOM 2190 N N . ASP A 1 277 ? 1.611 -28.266 -8.789 1 25.25 277 ASP A N 1
ATOM 2191 C CA . ASP A 1 277 ? 0.915 -29.219 -7.93 1 25.25 277 ASP A CA 1
ATOM 2192 C C . ASP A 1 277 ? 0.418 -28.547 -6.648 1 25.25 277 ASP A C 1
ATOM 2194 O O . ASP A 1 277 ? -0.013 -29.234 -5.715 1 25.25 277 ASP A O 1
ATOM 2198 N N . ASN A 1 278 ? 0.807 -27.641 -6.039 1 24.19 278 ASN A N 1
ATOM 2199 C CA . ASN A 1 278 ? -0.126 -27.531 -4.922 1 24.19 278 ASN A CA 1
ATOM 2200 C C . ASN A 1 278 ? -1.575 -27.547 -5.402 1 24.19 278 ASN A C 1
ATOM 2202 O O . ASN A 1 278 ? -2.197 -26.484 -5.52 1 24.19 278 ASN A O 1
ATOM 2206 N N . CYS A 1 279 ? -1.751 -28.203 -6.469 1 22.77 279 CYS A N 1
ATOM 2207 C CA . CYS A 1 279 ? -3.127 -28.547 -6.809 1 22.77 279 CYS A CA 1
ATOM 2208 C C . CYS A 1 279 ? -3.828 -29.219 -5.629 1 22.77 279 CYS A C 1
ATOM 2210 O O . CYS A 1 279 ? -3.357 -30.234 -5.113 1 22.77 279 CYS A O 1
ATOM 2212 N N . PHE A 1 280 ? -4.473 -28.781 -4.738 1 21.31 280 PHE A N 1
ATOM 2213 C CA . PHE A 1 280 ? -5.352 -29.672 -3.988 1 21.31 280 PHE A CA 1
ATOM 2214 C C . PHE A 1 280 ? -6.098 -30.609 -4.93 1 21.31 280 PHE A C 1
ATOM 2216 O O . PHE A 1 280 ? -6.895 -30.172 -5.754 1 21.31 280 PHE A O 1
ATOM 2223 N N . GLU A 1 281 ? -5.43 -31.578 -5.391 1 22.28 281 GLU A N 1
ATOM 2224 C CA . GLU A 1 281 ? -6.262 -32.719 -5.812 1 22.28 281 GLU A CA 1
ATOM 2225 C C . GLU A 1 281 ? -7.398 -32.969 -4.828 1 22.28 281 GLU A C 1
ATOM 2227 O O . GLU A 1 281 ? -7.156 -33.281 -3.664 1 22.28 281 GLU A O 1
ATOM 2232 N N . LEU A 1 282 ? -8.445 -32.281 -4.883 1 19.78 282 LEU A N 1
ATOM 2233 C CA . LEU A 1 282 ? -9.602 -32.844 -4.195 1 19.78 282 LEU A CA 1
ATOM 2234 C C . LEU A 1 282 ? -9.828 -34.281 -4.605 1 19.78 282 LEU A C 1
ATOM 2236 O O . LEU A 1 282 ? -9.891 -34.594 -5.797 1 19.78 282 LEU A O 1
ATOM 2240 N N . PRO A 1 283 ? -9.109 -35.094 -3.875 1 19.88 283 PRO A N 1
ATOM 2241 C CA . PRO A 1 283 ? -9.391 -36.5 -4.102 1 19.88 283 PRO A CA 1
ATOM 2242 C C . PRO A 1 283 ? -10.859 -36.75 -4.426 1 19.88 283 PRO A C 1
ATOM 2244 O O . PRO A 1 283 ? -11.75 -36.281 -3.707 1 19.88 283 PRO A O 1
ATOM 2247 N N . CYS A 1 284 ? -11.117 -36.844 -5.59 1 20.83 284 CYS A N 1
ATOM 2248 C CA . CYS A 1 284 ? -12.461 -37.156 -6.059 1 20.83 284 CYS A CA 1
ATOM 2249 C C . CYS A 1 284 ? -13.031 -38.375 -5.344 1 20.83 284 CYS A C 1
ATOM 2251 O O . CYS A 1 284 ? -14.195 -38.375 -4.945 1 20.83 284 CYS A O 1
ATOM 2253 N N . ASP A 1 285 ? -12.508 -39.531 -5.629 1 19.77 285 ASP A N 1
ATOM 2254 C CA . ASP A 1 285 ? -13.414 -40.688 -5.641 1 19.77 285 ASP A CA 1
ATOM 2255 C C . ASP A 1 285 ? -13.602 -41.25 -4.234 1 19.77 285 ASP A C 1
ATOM 2257 O O . ASP A 1 285 ? -12.656 -41.75 -3.639 1 19.77 285 ASP A O 1
ATOM 2261 N N . PRO A 1 286 ? -14.359 -40.5 -3.311 1 21.56 286 PRO A N 1
ATOM 2262 C CA . PRO A 1 286 ? -14.664 -41.344 -2.17 1 21.56 286 PRO A CA 1
ATOM 2263 C C . PRO A 1 286 ? -15.172 -42.719 -2.59 1 21.56 286 PRO A C 1
ATOM 2265 O O . PRO A 1 286 ? -15.812 -42.875 -3.637 1 21.56 286 PRO A O 1
ATOM 2268 N N . PRO A 1 287 ? -14.43 -43.625 -2.443 1 22.11 287 PRO A N 1
ATOM 2269 C CA . PRO A 1 287 ? -15.141 -44.875 -2.654 1 22.11 287 PRO A CA 1
ATOM 2270 C C . PRO A 1 287 ? -16.547 -44.875 -2.033 1 22.11 287 PRO A C 1
ATOM 2272 O O . PRO A 1 287 ? -16.797 -44.125 -1.08 1 22.11 287 PRO A O 1
ATOM 2275 N N . THR A 1 288 ? -17.641 -45.219 -2.898 1 20.95 288 THR A N 1
ATOM 2276 C CA . THR A 1 288 ? -19.062 -45.438 -2.688 1 20.95 288 THR A CA 1
ATOM 2277 C C . THR A 1 288 ? -19.312 -46.188 -1.383 1 20.95 288 THR A C 1
ATOM 2279 O O . THR A 1 288 ? -19.031 -47.375 -1.283 1 20.95 288 THR A O 1
ATOM 2282 N N . PRO A 1 289 ? -18.859 -45.594 -0.264 1 20.31 289 PRO A N 1
ATOM 2283 C CA . PRO A 1 289 ? -19.359 -46.594 0.674 1 20.31 289 PRO A CA 1
ATOM 2284 C C . PRO A 1 289 ? -20.859 -46.844 0.531 1 20.31 289 PRO A C 1
ATOM 2286 O O . PRO A 1 289 ? -21.578 -45.969 0.007 1 20.31 289 PRO A O 1
ATOM 2289 N N . LYS A 1 290 ? -21.375 -48 0.807 1 21.7 290 LYS A N 1
ATOM 2290 C CA . LYS A 1 290 ? -22.719 -48.594 0.783 1 21.7 290 LYS A CA 1
ATOM 2291 C C . LYS A 1 290 ? -23.75 -47.656 1.396 1 21.7 290 LYS A C 1
ATOM 2293 O O . LYS A 1 290 ? -23.391 -46.781 2.195 1 21.7 290 LYS A O 1
ATOM 2298 N N . SER A 1 291 ? -25.109 -47.781 1.199 1 19.02 291 SER A N 1
ATOM 2299 C CA . SER A 1 291 ? -26.469 -47.312 1.047 1 19.02 291 SER A CA 1
ATOM 2300 C C . SER A 1 291 ? -26.969 -46.656 2.332 1 19.02 291 SER A C 1
ATOM 2302 O O . SER A 1 291 ? -28.156 -46.312 2.436 1 19.02 291 SER A O 1
ATOM 2304 N N . ALA A 1 292 ? -26.312 -46.438 3.471 1 21.52 292 ALA A N 1
ATOM 2305 C CA . ALA A 1 292 ? -27.406 -46.312 4.43 1 21.52 292 ALA A CA 1
ATOM 2306 C C . ALA A 1 292 ? -28.25 -45.062 4.133 1 21.52 292 ALA A C 1
ATOM 2308 O O . ALA A 1 292 ? -27.766 -44.094 3.543 1 21.52 292 ALA A O 1
ATOM 2309 N N . ASP A 1 293 ? -29.609 -44.844 4.23 1 21.7 293 ASP A N 1
ATOM 2310 C CA . ASP A 1 293 ? -30.812 -44.062 3.895 1 21.7 293 ASP A CA 1
ATOM 2311 C C . ASP A 1 293 ? -30.688 -42.625 4.402 1 21.7 293 ASP A C 1
ATOM 2313 O O . ASP A 1 293 ? -31.672 -41.906 4.438 1 21.7 293 ASP A O 1
ATOM 2317 N N . VAL A 1 294 ? -29.516 -42.125 4.883 1 22.31 294 VAL A N 1
ATOM 2318 C CA . VAL A 1 294 ? -29.844 -40.969 5.699 1 22.31 294 VAL A CA 1
ATOM 2319 C C . VAL A 1 294 ? -30.391 -39.844 4.816 1 22.31 294 VAL A C 1
ATOM 2321 O O . VAL A 1 294 ? -29.875 -39.594 3.717 1 22.31 294 VAL A O 1
ATOM 2324 N N . LYS A 1 295 ? -31.453 -39.094 5.109 1 24.58 295 LYS A N 1
ATOM 2325 C CA . LYS A 1 295 ? -32.281 -38 4.551 1 24.58 295 LYS A CA 1
ATOM 2326 C C . LYS A 1 295 ? -31.406 -36.812 4.184 1 24.58 295 LYS A C 1
ATOM 2328 O O . LYS A 1 295 ? -30.641 -36.312 5.016 1 24.58 295 LYS A O 1
ATOM 2333 N N . ALA A 1 296 ? -30.906 -36.406 2.861 1 23.34 296 ALA A N 1
ATOM 2334 C CA . ALA A 1 296 ? -30.234 -35.531 1.906 1 23.34 296 ALA A CA 1
ATOM 2335 C C . ALA A 1 296 ? -30.547 -34.062 2.186 1 23.34 296 ALA A C 1
ATOM 2337 O O . ALA A 1 296 ? -31.609 -33.594 1.802 1 23.34 296 ALA A O 1
ATOM 2338 N N . SER A 1 297 ? -30.297 -33.594 3.457 1 23.78 297 SER A N 1
ATOM 2339 C CA . SER A 1 297 ? -30.781 -32.219 3.516 1 23.78 297 SER A CA 1
ATOM 2340 C C . SER A 1 297 ? -30.062 -31.344 2.48 1 23.78 297 SER A C 1
ATOM 2342 O O . SER A 1 297 ? -28.844 -31.391 2.355 1 23.78 297 SER A O 1
ATOM 2344 N N . GLU A 1 298 ? -30.609 -30.656 1.436 1 24.73 298 GLU A N 1
ATOM 2345 C CA . GLU A 1 298 ? -30.516 -30.062 0.11 1 24.73 298 GLU A CA 1
ATOM 2346 C C . GLU A 1 298 ? -29.562 -28.875 0.107 1 24.73 298 GLU A C 1
ATOM 2348 O O . GLU A 1 298 ? -28.75 -28.734 -0.808 1 24.73 298 GLU A O 1
ATOM 2353 N N . GLY A 1 299 ? -29.75 -27.625 0.709 1 24.92 299 GLY A N 1
ATOM 2354 C CA . GLY A 1 299 ? -29.688 -26.344 0.013 1 24.92 299 GLY A CA 1
ATOM 2355 C C . GLY A 1 299 ? -28.312 -25.703 0.065 1 24.92 299 GLY A C 1
ATOM 2356 O O . GLY A 1 299 ? -28.188 -24.484 0.23 1 24.92 299 GLY A O 1
ATOM 2357 N N . SER A 1 300 ? -27.25 -26.422 0.289 1 26.97 300 SER A N 1
ATOM 2358 C CA . SER A 1 300 ? -26.031 -25.641 0.48 1 26.97 300 SER A CA 1
ATOM 2359 C C . SER A 1 300 ? -25.578 -24.984 -0.821 1 26.97 300 SER A C 1
ATOM 2361 O O . SER A 1 300 ? -25.297 -25.672 -1.804 1 26.97 300 SER A O 1
ATOM 2363 N N . GLU A 1 301 ? -26.031 -23.703 -1.093 1 31.02 301 GLU A N 1
ATOM 2364 C CA . GLU A 1 301 ? -25.828 -22.984 -2.348 1 31.02 301 GLU A CA 1
ATOM 2365 C C . GLU A 1 301 ? -24.344 -22.938 -2.717 1 31.02 301 GLU A C 1
ATOM 2367 O O . GLU A 1 301 ? -23.484 -22.719 -1.855 1 31.02 301 GLU A O 1
ATOM 2372 N N . PRO A 1 302 ? -23.891 -23.469 -3.742 1 32.25 302 PRO A N 1
ATOM 2373 C CA . PRO A 1 302 ? -22.516 -23.625 -4.258 1 32.25 302 PRO A CA 1
ATOM 2374 C C . PRO A 1 302 ? -21.766 -22.297 -4.316 1 32.25 302 PRO A C 1
ATOM 2376 O O . PRO A 1 302 ? -22.391 -21.234 -4.398 1 32.25 302 PRO A O 1
ATOM 2379 N N . PRO A 1 303 ? -20.609 -22.312 -3.961 1 32.69 303 PRO A N 1
ATOM 2380 C CA . PRO A 1 303 ? -19.734 -21.141 -3.918 1 32.69 303 PRO A CA 1
ATOM 2381 C C . PRO A 1 303 ? -19.844 -20.266 -5.168 1 32.69 303 PRO A C 1
ATOM 2383 O O . PRO A 1 303 ? -19.625 -19.047 -5.098 1 32.69 303 PRO A O 1
ATOM 2386 N N . SER A 1 304 ? -20.266 -20.906 -6.336 1 33.66 304 SER A N 1
ATOM 2387 C CA . SER A 1 304 ? -20.516 -20.188 -7.582 1 33.66 304 SER A CA 1
ATOM 2388 C C . SER A 1 304 ? -21.625 -19.156 -7.402 1 33.66 304 SER A C 1
ATOM 2390 O O . SER A 1 304 ? -21.594 -18.094 -8.039 1 33.66 304 SER A O 1
ATOM 2392 N N . GLN A 1 305 ? -22.562 -19.516 -6.637 1 34.38 305 GLN A N 1
ATOM 2393 C CA . GLN A 1 305 ? -23.734 -18.656 -6.48 1 34.38 305 GLN A CA 1
ATOM 2394 C C . GLN A 1 305 ? -23.406 -17.391 -5.688 1 34.38 305 GLN A C 1
ATOM 2396 O O . GLN A 1 305 ? -23.906 -16.312 -5.988 1 34.38 305 GLN A O 1
ATOM 2401 N N . ARG A 1 306 ? -22.469 -17.547 -4.945 1 33.34 306 ARG A N 1
ATOM 2402 C CA . ARG A 1 306 ? -22.156 -16.406 -4.09 1 33.34 306 ARG A CA 1
ATOM 2403 C C . ARG A 1 306 ? -21.375 -15.344 -4.855 1 33.34 306 ARG A C 1
ATOM 2405 O O . ARG A 1 306 ? -21.625 -14.148 -4.695 1 33.34 306 ARG A O 1
ATOM 2412 N N . ALA A 1 307 ? -20.391 -15.711 -5.648 1 34.66 307 ALA A N 1
ATOM 2413 C CA . ALA A 1 307 ? -19.719 -14.75 -6.52 1 34.66 307 ALA A CA 1
ATOM 2414 C C . ALA A 1 307 ? -20.719 -14.039 -7.422 1 34.66 307 ALA A C 1
ATOM 2416 O O . ALA A 1 307 ? -20.609 -12.836 -7.664 1 34.66 307 ALA A O 1
ATOM 2417 N N . LYS A 1 308 ? -21.766 -14.773 -7.895 1 38.69 308 LYS A N 1
ATOM 2418 C CA . LYS A 1 308 ? -22.844 -14.195 -8.688 1 38.69 308 LYS A CA 1
ATOM 2419 C C . LYS A 1 308 ? -23.641 -13.188 -7.875 1 38.69 308 LYS A C 1
ATOM 2421 O O . LYS A 1 308 ? -24.016 -12.125 -8.383 1 38.69 308 LYS A O 1
ATOM 2426 N N . VAL A 1 309 ? -23.766 -13.516 -6.711 1 40.94 309 VAL A N 1
ATOM 2427 C CA . VAL A 1 309 ? -24.531 -12.617 -5.852 1 40.94 309 VAL A CA 1
ATOM 2428 C C . VAL A 1 309 ? -23.75 -11.328 -5.629 1 40.94 309 VAL A C 1
ATOM 2430 O O . VAL A 1 309 ? -24.297 -10.234 -5.711 1 40.94 309 VAL A O 1
ATOM 2433 N N . TYR A 1 310 ? -22.516 -11.492 -5.516 1 36.41 310 TYR A N 1
ATOM 2434 C CA . TYR A 1 310 ? -21.688 -10.297 -5.324 1 36.41 310 TYR A CA 1
ATOM 2435 C C . TYR A 1 310 ? -21.703 -9.422 -6.57 1 36.41 310 TYR A C 1
ATOM 2437 O O . TYR A 1 310 ? -21.875 -8.211 -6.484 1 36.41 310 TYR A O 1
ATOM 2445 N N . ALA A 1 311 ? -21.422 -10.023 -7.707 1 40.06 311 ALA A N 1
ATOM 2446 C CA . ALA A 1 311 ? -21.531 -9.273 -8.953 1 40.06 311 ALA A CA 1
ATOM 2447 C C . ALA A 1 311 ? -22.922 -8.664 -9.117 1 40.06 311 ALA A C 1
ATOM 2449 O O . ALA A 1 311 ? -23.062 -7.512 -9.523 1 40.06 311 ALA A O 1
ATOM 2450 N N . ASP A 1 312 ? -23.859 -9.43 -8.797 1 42.75 312 ASP A N 1
ATOM 2451 C CA . ASP A 1 312 ? -25.234 -8.945 -8.867 1 42.75 312 ASP A CA 1
ATOM 2452 C C . ASP A 1 312 ? -25.484 -7.84 -7.84 1 42.75 312 ASP A C 1
ATOM 2454 O O . ASP A 1 312 ? -26.141 -6.836 -8.141 1 42.75 312 ASP A O 1
ATOM 2458 N N . ASP A 1 313 ? -25.016 -8.117 -6.723 1 42.78 313 ASP A N 1
ATOM 2459 C CA . ASP A 1 313 ? -25.172 -7.102 -5.684 1 42.78 313 ASP A CA 1
ATOM 2460 C C . ASP A 1 313 ? -24.453 -5.809 -6.07 1 42.78 313 ASP A C 1
ATOM 2462 O O . ASP A 1 313 ? -24.984 -4.715 -5.859 1 42.78 313 ASP A O 1
ATOM 2466 N N . LEU A 1 314 ? -23.328 -6.023 -6.523 1 38.06 314 LEU A N 1
ATOM 2467 C CA . LEU A 1 314 ? -22.625 -4.859 -7.059 1 38.06 314 LEU A CA 1
ATOM 2468 C C . LEU A 1 314 ? -23.438 -4.199 -8.164 1 38.06 314 LEU A C 1
ATOM 2470 O O . LEU A 1 314 ? -23.547 -2.973 -8.227 1 38.06 314 LEU A O 1
ATOM 2474 N N . GLN A 1 315 ? -24.016 -5.035 -9 1 38 315 GLN A N 1
ATOM 2475 C CA . GLN A 1 315 ? -24.875 -4.516 -10.055 1 38 315 GLN A CA 1
ATOM 2476 C C . GLN A 1 315 ? -26.141 -3.887 -9.469 1 38 315 GLN A C 1
ATOM 2478 O O . GLN A 1 315 ? -26.578 -2.826 -9.922 1 38 315 GLN A O 1
ATOM 2483 N N . GLN A 1 316 ? -26.734 -4.648 -8.656 1 40.72 316 GLN A N 1
ATOM 2484 C CA . GLN A 1 316 ? -27.953 -4.121 -8.062 1 40.72 316 GLN A CA 1
ATOM 2485 C C . GLN A 1 316 ? -27.672 -2.885 -7.211 1 40.72 316 GLN A C 1
ATOM 2487 O O . GLN A 1 316 ? -28.438 -1.928 -7.215 1 40.72 316 GLN A O 1
ATOM 2492 N N . GLY A 1 317 ? -26.75 -3.121 -6.418 1 34.41 317 GLY A N 1
ATOM 2493 C CA . GLY A 1 317 ? -26.391 -1.936 -5.652 1 34.41 317 GLY A CA 1
ATOM 2494 C C . GLY A 1 317 ? -26.078 -0.733 -6.523 1 34.41 317 GLY A C 1
ATOM 2495 O O . GLY A 1 317 ? -26.266 0.41 -6.105 1 34.41 317 GLY A O 1
ATOM 2496 N N . TYR A 1 318 ? -25.484 -1.022 -7.613 1 32.19 318 TYR A N 1
ATOM 2497 C CA . TYR A 1 318 ? -25.219 0.046 -8.57 1 32.19 318 TYR A CA 1
ATOM 2498 C C . TYR A 1 318 ? -26.5 0.5 -9.25 1 32.19 318 TYR A C 1
ATOM 2500 O O . TYR A 1 318 ? -26.562 1.604 -9.797 1 32.19 318 TYR A O 1
ATOM 2508 N N . SER A 1 319 ? -27.328 -0.364 -9.422 1 31.58 319 SER A N 1
ATOM 2509 C CA . SER A 1 319 ? -28.562 0.105 -10.062 1 31.58 319 SER A CA 1
ATOM 2510 C C . SER A 1 319 ? -29.234 1.187 -9.227 1 31.58 319 SER A C 1
ATOM 2512 O O . SER A 1 319 ? -30.109 1.905 -9.727 1 31.58 319 SER A O 1
ATOM 2514 N N . LYS A 1 320 ? -29.125 1.017 -8.07 1 33.19 320 LYS A N 1
ATOM 2515 C CA . LYS A 1 320 ? -29.828 2.045 -7.316 1 33.19 320 LYS A CA 1
ATOM 2516 C C . LYS A 1 320 ? -29.094 3.377 -7.371 1 33.19 320 LYS A C 1
ATOM 2518 O O . LYS A 1 320 ? -29.641 4.41 -6.977 1 33.19 320 LYS A O 1
ATOM 2523 N N . TYR A 1 321 ? -27.875 3.311 -7.59 1 27.55 321 TYR A N 1
ATOM 2524 C CA . TYR A 1 321 ? -27.266 4.629 -7.711 1 27.55 321 TYR A CA 1
ATOM 2525 C C . TYR A 1 321 ? -27.141 5.047 -9.172 1 27.55 321 TYR A C 1
ATOM 2527 O O . TYR A 1 321 ? -26.734 4.246 -10.023 1 27.55 321 TYR A O 1
ATOM 2535 N N . MET B 1 1 ? -9.031 -29.469 18.094 1 26.72 1 MET B N 1
ATOM 2536 C CA . MET B 1 1 ? -8.719 -29.578 16.672 1 26.72 1 MET B CA 1
ATOM 2537 C C . MET B 1 1 ? -8.586 -28.188 16.031 1 26.72 1 MET B C 1
ATOM 2539 O O . MET B 1 1 ? -9.516 -27.391 16.094 1 26.72 1 MET B O 1
ATOM 2543 N N . ALA B 1 2 ? -7.504 -27.562 16.047 1 38.06 2 ALA B N 1
ATOM 2544 C CA . ALA B 1 2 ? -7.246 -26.156 15.758 1 38.06 2 ALA B CA 1
ATOM 2545 C C . ALA B 1 2 ? -7.91 -25.734 14.445 1 38.06 2 ALA B C 1
ATOM 2547 O O . ALA B 1 2 ? -7.758 -26.406 13.422 1 38.06 2 ALA B O 1
ATOM 2548 N N . ARG B 1 3 ? -9 -25.172 14.469 1 44.81 3 ARG B N 1
ATOM 2549 C CA . ARG B 1 3 ? -9.883 -24.875 13.352 1 44.81 3 ARG B CA 1
ATOM 2550 C C . ARG B 1 3 ? -9.102 -24.297 12.18 1 44.81 3 ARG B C 1
ATOM 2552 O O . ARG B 1 3 ? -8.383 -23.312 12.336 1 44.81 3 ARG B O 1
ATOM 2559 N N . ARG B 1 4 ? -8.68 -25.109 11.234 1 64.31 4 ARG B N 1
ATOM 2560 C CA . ARG B 1 4 ? -7.98 -24.75 10 1 64.31 4 ARG B CA 1
ATOM 2561 C C . ARG B 1 4 ? -8.57 -23.484 9.383 1 64.31 4 ARG B C 1
ATOM 2563 O O . ARG B 1 4 ? -9.797 -23.359 9.289 1 64.31 4 ARG B O 1
ATOM 2570 N N . VAL B 1 5 ? -7.773 -22.422 9.445 1 72.5 5 VAL B N 1
ATOM 2571 C CA . VAL B 1 5 ? -8.227 -21.188 8.82 1 72.5 5 VAL B CA 1
ATOM 2572 C C . VAL B 1 5 ? -8.734 -21.484 7.406 1 72.5 5 VAL B C 1
ATOM 2574 O O . VAL B 1 5 ? -8.055 -22.156 6.621 1 72.5 5 VAL B O 1
ATOM 2577 N N . ASP B 1 6 ? -9.969 -21.219 7.199 1 82.12 6 ASP B N 1
ATOM 2578 C CA . ASP B 1 6 ? -10.625 -21.422 5.91 1 82.12 6 ASP B CA 1
ATOM 2579 C C . ASP B 1 6 ? -10.172 -20.375 4.895 1 82.12 6 ASP B C 1
ATOM 2581 O O . ASP B 1 6 ? -10.469 -19.188 5.047 1 82.12 6 ASP B O 1
ATOM 2585 N N . SER B 1 7 ? -9.383 -20.859 3.967 1 88.69 7 SER B N 1
ATOM 2586 C CA . SER B 1 7 ? -8.93 -19.969 2.893 1 88.69 7 SER B CA 1
ATOM 2587 C C . SER B 1 7 ? -10.102 -19.297 2.201 1 88.69 7 SER B C 1
ATOM 2589 O O . SER B 1 7 ? -9.992 -18.141 1.772 1 88.69 7 SER B O 1
ATOM 2591 N N . ILE B 1 8 ? -11.203 -19.891 2.146 1 87.94 8 ILE B N 1
ATOM 2592 C CA . ILE B 1 8 ? -12.383 -19.344 1.481 1 87.94 8 ILE B CA 1
ATOM 2593 C C . ILE B 1 8 ? -12.898 -18.141 2.254 1 87.94 8 ILE B C 1
ATOM 2595 O O . ILE B 1 8 ? -13.289 -17.141 1.656 1 87.94 8 ILE B O 1
ATOM 2599 N N . GLU B 1 9 ? -12.875 -18.266 3.523 1 91.69 9 GLU B N 1
ATOM 2600 C CA . GLU B 1 9 ? -13.328 -17.156 4.355 1 91.69 9 GLU B CA 1
ATOM 2601 C C . GLU B 1 9 ? -12.453 -15.922 4.145 1 91.69 9 GLU B C 1
ATOM 2603 O O . GLU B 1 9 ? -12.969 -14.805 4.055 1 91.69 9 GLU B O 1
ATOM 2608 N N . VAL B 1 10 ? -11.156 -16.141 4.062 1 95.06 10 VAL B N 1
ATOM 2609 C CA . VAL B 1 10 ? -10.227 -15.031 3.855 1 95.06 10 VAL B CA 1
ATOM 2610 C C . VAL B 1 10 ? -10.484 -14.383 2.498 1 95.06 10 VAL B C 1
ATOM 2612 O O . VAL B 1 10 ? -10.516 -13.156 2.387 1 95.06 10 VAL B O 1
ATOM 2615 N N . LEU B 1 11 ? -10.742 -15.141 1.511 1 90.81 11 LEU B N 1
ATOM 2616 C CA . LEU B 1 11 ? -11 -14.633 0.168 1 90.81 11 LEU B CA 1
ATOM 2617 C C . LEU B 1 11 ? -12.344 -13.906 0.113 1 90.81 11 LEU B C 1
ATOM 2619 O O . LEU B 1 11 ? -12.484 -12.914 -0.601 1 90.81 11 LEU B O 1
ATOM 2623 N N . GLU B 1 12 ? -13.289 -14.391 0.893 1 89.88 12 GLU B N 1
ATOM 2624 C CA . GLU B 1 12 ? -14.586 -13.719 0.969 1 89.88 12 GLU B CA 1
ATOM 2625 C C . GLU B 1 12 ? -14.453 -12.352 1.62 1 89.88 12 GLU B C 1
ATOM 2627 O O . GLU B 1 12 ? -15.117 -11.391 1.207 1 89.88 12 GLU B O 1
ATOM 2632 N N . ARG B 1 13 ? -13.648 -12.305 2.584 1 94.56 13 ARG B N 1
ATOM 2633 C CA . ARG B 1 13 ? -13.406 -11.023 3.234 1 94.56 13 ARG B CA 1
ATOM 2634 C C . ARG B 1 13 ? -12.75 -10.031 2.275 1 94.56 13 ARG B C 1
ATOM 2636 O O . ARG B 1 13 ? -13.047 -8.836 2.305 1 94.56 13 ARG B O 1
ATOM 2643 N N . ALA B 1 14 ? -11.797 -10.531 1.507 1 94.62 14 ALA B N 1
ATOM 2644 C CA . ALA B 1 14 ? -11.188 -9.688 0.479 1 94.62 14 ALA B CA 1
ATOM 2645 C C . ALA B 1 14 ? -12.242 -9.148 -0.479 1 94.62 14 ALA B C 1
ATOM 2647 O O . ALA B 1 14 ? -12.258 -7.949 -0.78 1 94.62 14 ALA B O 1
ATOM 2648 N N . ALA B 1 15 ? -13.141 -9.961 -0.881 1 90.25 15 ALA B N 1
ATOM 2649 C CA . ALA B 1 15 ? -14.195 -9.562 -1.805 1 90.25 15 ALA B CA 1
ATOM 2650 C C . ALA B 1 15 ? -15.102 -8.508 -1.177 1 90.25 15 ALA B C 1
ATOM 2652 O O . ALA B 1 15 ? -15.492 -7.539 -1.837 1 90.25 15 ALA B O 1
ATOM 2653 N N . ASP B 1 16 ? -15.391 -8.734 0.081 1 92.75 16 ASP B N 1
ATOM 2654 C CA . ASP B 1 16 ? -16.188 -7.75 0.808 1 92.75 16 ASP B CA 1
ATOM 2655 C C . ASP B 1 16 ? -15.508 -6.391 0.834 1 92.75 16 ASP B C 1
ATOM 2657 O O . ASP B 1 16 ? -16.156 -5.352 0.718 1 92.75 16 ASP B O 1
ATOM 2661 N N . GLY B 1 17 ? -14.242 -6.441 1.042 1 95.44 17 GLY B N 1
ATOM 2662 C CA . GLY B 1 17 ? -13.484 -5.199 1.048 1 95.44 17 GLY B CA 1
ATOM 2663 C C . GLY B 1 17 ? -13.539 -4.465 -0.277 1 95.44 17 GLY B C 1
ATOM 2664 O O . GLY B 1 17 ? -13.727 -3.246 -0.309 1 95.44 17 GLY B O 1
ATOM 2665 N N . PHE B 1 18 ? -13.391 -5.188 -1.379 1 91.75 18 PHE B N 1
ATOM 2666 C CA . PHE B 1 18 ? -13.453 -4.566 -2.697 1 91.75 18 PHE B CA 1
ATOM 2667 C C . PHE B 1 18 ? -14.82 -3.939 -2.939 1 91.75 18 PHE B C 1
ATOM 2669 O O . PHE B 1 18 ? -14.914 -2.822 -3.455 1 91.75 18 PHE B O 1
ATOM 2676 N N . LYS B 1 19 ? -15.844 -4.605 -2.527 1 89.31 19 LYS B N 1
ATOM 2677 C CA . LYS B 1 19 ? -17.203 -4.082 -2.68 1 89.31 19 LYS B CA 1
ATOM 2678 C C . LYS B 1 19 ? -17.391 -2.803 -1.874 1 89.31 19 LYS B C 1
ATOM 2680 O O . LYS B 1 19 ? -17.953 -1.823 -2.377 1 89.31 19 LYS B O 1
ATOM 2685 N N . LEU B 1 20 ? -17 -2.869 -0.68 1 92.25 20 LEU B N 1
ATOM 2686 C CA . LEU B 1 20 ? -17.109 -1.706 0.192 1 92.25 20 LEU B CA 1
ATOM 2687 C C . LEU B 1 20 ? -16.344 -0.521 -0.374 1 92.25 20 LEU B C 1
ATOM 2689 O O . LEU B 1 20 ? -16.812 0.615 -0.333 1 92.25 20 LEU B O 1
ATOM 2693 N N . SER B 1 21 ? -15.086 -0.805 -0.84 1 92.81 21 SER B N 1
ATOM 2694 C CA . SER B 1 21 ? -14.266 0.244 -1.436 1 92.81 21 SER B CA 1
ATOM 2695 C C . SER B 1 21 ? -14.969 0.886 -2.627 1 92.81 21 SER B C 1
ATOM 2697 O O . SER B 1 21 ? -14.969 2.111 -2.77 1 92.81 21 SER B O 1
ATOM 2699 N N . LEU B 1 22 ? -15.539 0.108 -3.453 1 87.06 22 LEU B N 1
ATOM 2700 C CA . LEU B 1 22 ? -16.266 0.604 -4.617 1 87.06 22 LEU B CA 1
ATOM 2701 C C . LEU B 1 22 ? -17.453 1.454 -4.191 1 87.06 22 LEU B C 1
ATOM 2703 O O . LEU B 1 22 ? -17.688 2.533 -4.742 1 87.06 22 LEU B O 1
ATOM 2707 N N . PHE B 1 23 ? -18.172 0.995 -3.234 1 85.75 23 PHE B N 1
ATOM 2708 C CA . PHE B 1 23 ? -19.328 1.706 -2.73 1 85.75 23 PHE B CA 1
ATOM 2709 C C . PHE B 1 23 ? -18.938 3.057 -2.148 1 85.75 23 PHE B C 1
ATOM 2711 O O . PHE B 1 23 ? -19.594 4.07 -2.414 1 85.75 23 PHE B O 1
ATOM 2718 N N . LEU B 1 24 ? -17.938 3.043 -1.412 1 86.69 24 LEU B N 1
ATOM 2719 C CA . LEU B 1 24 ? -17.469 4.285 -0.809 1 86.69 24 LEU B CA 1
ATOM 2720 C C . LEU B 1 24 ? -17.016 5.273 -1.88 1 86.69 24 LEU B C 1
ATOM 2722 O O . LEU B 1 24 ? -17.234 6.48 -1.749 1 86.69 24 LEU B O 1
ATOM 2726 N N . SER B 1 25 ? -16.375 4.77 -2.918 1 85.12 25 SER B N 1
ATOM 2727 C CA . SER B 1 25 ? -15.945 5.629 -4.02 1 85.12 25 SER B CA 1
ATOM 2728 C C . SER B 1 25 ? -17.141 6.242 -4.734 1 85.12 25 SER B C 1
ATOM 2730 O O . SER B 1 25 ? -17.109 7.41 -5.129 1 85.12 25 SER B O 1
ATOM 2732 N N . ALA B 1 26 ? -18.125 5.477 -4.809 1 82.88 26 ALA B N 1
ATOM 2733 C CA . ALA B 1 26 ? -19.344 5.957 -5.461 1 82.88 26 ALA B CA 1
ATOM 2734 C C . ALA B 1 26 ? -20.016 7.039 -4.629 1 82.88 26 ALA B C 1
ATOM 2736 O O . ALA B 1 26 ? -20.438 8.07 -5.16 1 82.88 26 ALA B O 1
ATOM 2737 N N . VAL B 1 27 ? -20.094 6.832 -3.369 1 78.75 27 VAL B N 1
ATOM 2738 C CA . VAL B 1 27 ? -20.719 7.801 -2.469 1 78.75 27 VAL B CA 1
ATOM 2739 C C . VAL B 1 27 ? -19.891 9.086 -2.453 1 78.75 27 VAL B C 1
ATOM 2741 O O . VAL B 1 27 ? -20.453 10.188 -2.432 1 78.75 27 VAL B O 1
ATOM 2744 N N . SER B 1 28 ? -18.625 8.891 -2.387 1 76.56 28 SER B N 1
ATOM 2745 C CA . SER B 1 28 ? -17.75 10.062 -2.4 1 76.56 28 SER B CA 1
ATOM 2746 C C . SER B 1 28 ? -17.953 10.891 -3.66 1 76.56 28 SER B C 1
ATOM 2748 O O . SER B 1 28 ? -17.891 12.117 -3.617 1 76.56 28 SER B O 1
ATOM 2750 N N . CYS B 1 29 ? -18.109 10.266 -4.758 1 75.06 29 CYS B N 1
ATOM 2751 C CA . CYS B 1 29 ? -18.375 10.961 -6.016 1 75.06 29 CYS B CA 1
ATOM 2752 C C . CYS B 1 29 ? -19.672 11.758 -5.938 1 75.06 29 CYS B C 1
ATOM 2754 O O . CYS B 1 29 ? -19.75 12.867 -6.465 1 75.06 29 CYS B O 1
ATOM 2756 N N . GLU B 1 30 ? -20.578 11.211 -5.27 1 73.75 30 GLU B N 1
ATOM 2757 C CA . GLU B 1 30 ? -21.891 11.852 -5.152 1 73.75 30 GLU B CA 1
ATOM 2758 C C . GLU B 1 30 ? -21.828 13.055 -4.211 1 73.75 30 GLU B C 1
ATOM 2760 O O . GLU B 1 30 ? -22.422 14.102 -4.492 1 73.75 30 GLU B O 1
ATOM 2765 N N . VAL B 1 31 ? -21.188 12.875 -3.125 1 72.69 31 VAL B N 1
ATOM 2766 C CA . VAL B 1 31 ? -21.203 13.875 -2.062 1 72.69 31 VAL B CA 1
ATOM 2767 C C . VAL B 1 31 ? -20.188 14.977 -2.377 1 72.69 31 VAL B C 1
ATOM 2769 O O . VAL B 1 31 ? -20.453 16.156 -2.123 1 72.69 31 VAL B O 1
ATOM 2772 N N . PHE B 1 32 ? -19 14.602 -2.691 1 66.25 32 PHE B N 1
ATOM 2773 C CA . PHE B 1 32 ? -17.922 15.578 -2.754 1 66.25 32 PHE B CA 1
ATOM 2774 C C . PHE B 1 32 ? -17.672 16.016 -4.191 1 66.25 32 PHE B C 1
ATOM 2776 O O . PHE B 1 32 ? -16.859 16.906 -4.441 1 66.25 32 PHE B O 1
ATOM 2783 N N . ASN B 1 33 ? -18.672 15.867 -4.848 1 58.03 33 ASN B N 1
ATOM 2784 C CA . ASN B 1 33 ? -18.438 16.281 -6.23 1 58.03 33 ASN B CA 1
ATOM 2785 C C . ASN B 1 33 ? -16.953 16.25 -6.582 1 58.03 33 ASN B C 1
ATOM 2787 O O . ASN B 1 33 ? -16.422 17.234 -7.086 1 58.03 33 ASN B O 1
ATOM 2791 N N . GLY B 1 34 ? -16.188 15.281 -6.16 1 53 34 GLY B N 1
ATOM 2792 C CA . GLY B 1 34 ? -14.781 15.141 -6.508 1 53 34 GLY B CA 1
ATOM 2793 C C . GLY B 1 34 ? -13.844 15.57 -5.391 1 53 34 GLY B C 1
ATOM 2794 O O . GLY B 1 34 ? -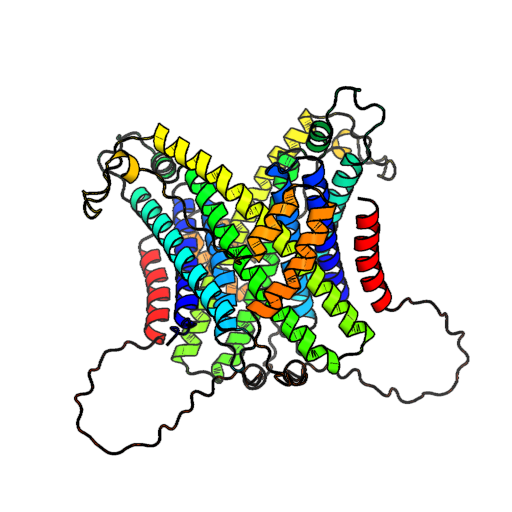12.641 15.703 -5.605 1 53 34 GLY B O 1
ATOM 2795 N N . GLY B 1 35 ? -14.406 15.938 -4.277 1 51.19 35 GLY B N 1
ATOM 2796 C CA . GLY B 1 35 ? -13.508 16.438 -3.242 1 51.19 35 GLY B CA 1
ATOM 2797 C C . GLY B 1 35 ? -12.648 15.352 -2.629 1 51.19 35 GLY B C 1
ATOM 2798 O O . GLY B 1 35 ? -12.969 14.164 -2.727 1 51.19 35 GLY B O 1
ATOM 2799 N N . ILE B 1 36 ? -11.375 15.562 -2.295 1 52.28 36 ILE B N 1
ATOM 2800 C CA . ILE B 1 36 ? -10.125 14.836 -2.082 1 52.28 36 ILE B CA 1
ATOM 2801 C C . ILE B 1 36 ? -10.266 13.898 -0.886 1 52.28 36 ILE B C 1
ATOM 2803 O O . ILE B 1 36 ? -9.75 12.781 -0.899 1 52.28 36 ILE B O 1
ATOM 2807 N N . GLU B 1 37 ? -11.109 14.078 0.265 1 54.34 37 GLU B N 1
ATOM 2808 C CA . GLU B 1 37 ? -10.82 13.438 1.544 1 54.34 37 GLU B CA 1
ATOM 2809 C C . GLU B 1 37 ? -11.344 12.008 1.578 1 54.34 37 GLU B C 1
ATOM 2811 O O . GLU B 1 37 ? -10.734 11.133 2.195 1 54.34 37 GLU B O 1
ATOM 2816 N N . THR B 1 38 ? -12.305 11.656 0.87 1 59.12 38 THR B N 1
ATOM 2817 C CA . THR B 1 38 ? -12.961 10.367 1.052 1 59.12 38 THR B CA 1
ATOM 2818 C C . THR B 1 38 ? -12.297 9.289 0.199 1 59.12 38 THR B C 1
ATOM 2820 O O . THR B 1 38 ? -12.508 8.102 0.414 1 59.12 38 THR B O 1
ATOM 2823 N N . HIS B 1 39 ? -11.312 9.648 -0.42 1 79.38 39 HIS B N 1
ATOM 2824 C CA . HIS B 1 39 ? -10.781 8.625 -1.318 1 79.38 39 HIS B CA 1
ATOM 2825 C C . HIS B 1 39 ? -9.656 7.84 -0.651 1 79.38 39 HIS B C 1
ATOM 2827 O O . HIS B 1 39 ? -9.32 6.734 -1.088 1 79.38 39 HIS B O 1
ATOM 2833 N N . SER B 1 40 ? -9.305 8.305 0.5 1 86.19 40 SER B N 1
ATOM 2834 C CA . SER B 1 40 ? -8.242 7.629 1.235 1 86.19 40 SER B CA 1
ATOM 2835 C C . SER B 1 40 ? -8.766 6.375 1.929 1 86.19 40 SER B C 1
ATOM 2837 O O . SER B 1 40 ? -8.039 5.387 2.062 1 86.19 40 SER B O 1
ATOM 2839 N N . ILE B 1 41 ? -10.055 6.453 2.305 1 90.06 41 ILE B N 1
ATOM 2840 C CA . ILE B 1 41 ? -10.633 5.297 2.984 1 90.06 41 ILE B CA 1
ATOM 2841 C C . ILE B 1 41 ? -10.789 4.145 1.996 1 90.06 41 ILE B C 1
ATOM 2843 O O . ILE B 1 41 ? -10.391 3.014 2.281 1 90.06 41 ILE B O 1
ATOM 2847 N N . ALA B 1 42 ? -11.406 4.535 0.866 1 91 42 ALA B N 1
ATOM 2848 C CA . ALA B 1 42 ? -11.594 3.521 -0.167 1 91 42 ALA B CA 1
ATOM 2849 C C . ALA B 1 42 ? -10.258 2.898 -0.575 1 91 42 ALA B C 1
ATOM 2851 O O . ALA B 1 42 ? -10.164 1.685 -0.771 1 91 42 ALA B O 1
ATOM 2852 N N . LYS B 1 43 ? -9.305 3.668 -0.688 1 92 43 LYS B N 1
ATOM 2853 C CA . LYS B 1 43 ? -7.965 3.189 -1.021 1 92 43 LYS B CA 1
ATOM 2854 C C . LYS B 1 43 ? -7.441 2.23 0.046 1 92 43 LYS B C 1
ATOM 2856 O O . LYS B 1 43 ? -6.926 1.158 -0.275 1 92 43 LYS B O 1
ATOM 2861 N N . GLY B 1 44 ? -7.512 2.666 1.329 1 94 44 GLY B N 1
ATOM 2862 C CA . GLY B 1 44 ? -7.074 1.807 2.416 1 94 44 GLY B CA 1
ATOM 2863 C C . GLY B 1 44 ? -7.758 0.452 2.418 1 94 44 GLY B C 1
ATOM 2864 O O . GLY B 1 44 ? -7.105 -0.578 2.607 1 94 44 GLY B O 1
ATOM 2865 N N . ILE B 1 45 ? -9.031 0.476 2.107 1 95.5 45 ILE B N 1
ATOM 2866 C CA . ILE B 1 45 ? -9.812 -0.755 2.057 1 95.5 45 ILE B CA 1
ATOM 2867 C C . ILE B 1 45 ? -9.328 -1.629 0.903 1 95.5 45 ILE B C 1
ATOM 2869 O O . ILE B 1 45 ? -9.125 -2.834 1.072 1 95.5 45 ILE B O 1
ATOM 2873 N N . SER B 1 46 ? -9.141 -1.009 -0.199 1 94.31 46 SER B N 1
ATOM 2874 C CA . SER B 1 46 ? -8.734 -1.737 -1.395 1 94.31 46 SER B CA 1
ATOM 2875 C C . SER B 1 46 ? -7.375 -2.406 -1.197 1 94.31 46 SER B C 1
ATOM 2877 O O . SER B 1 46 ? -7.191 -3.572 -1.554 1 94.31 46 SER B O 1
ATOM 2879 N N . LEU B 1 47 ? -6.453 -1.657 -0.643 1 94.12 47 LEU B N 1
ATOM 2880 C CA . LEU B 1 47 ? -5.113 -2.193 -0.427 1 94.12 47 LEU B CA 1
ATOM 2881 C C . LEU B 1 47 ? -5.148 -3.361 0.553 1 94.12 47 LEU B C 1
ATOM 2883 O O . LEU B 1 47 ? -4.473 -4.371 0.345 1 94.12 47 LEU B O 1
ATOM 2887 N N . LEU B 1 48 ? -5.895 -3.219 1.585 1 97.12 48 LEU B N 1
ATOM 2888 C CA . LEU B 1 48 ? -6.039 -4.32 2.529 1 97.12 48 LEU B CA 1
ATOM 2889 C C . LEU B 1 48 ? -6.695 -5.523 1.862 1 97.12 48 LEU B C 1
ATOM 2891 O O . LEU B 1 48 ? -6.281 -6.664 2.08 1 97.12 48 LEU B O 1
ATOM 2895 N N . ALA B 1 49 ? -7.699 -5.277 1.059 1 96.06 49 ALA B N 1
ATOM 2896 C CA . ALA B 1 49 ? -8.398 -6.344 0.349 1 96.06 49 ALA B CA 1
ATOM 2897 C C . ALA B 1 49 ? -7.449 -7.102 -0.577 1 96.06 49 ALA B C 1
ATOM 2899 O O . ALA B 1 49 ? -7.512 -8.328 -0.672 1 96.06 49 ALA B O 1
ATOM 2900 N N . VAL B 1 50 ? -6.586 -6.371 -1.213 1 92.56 50 VAL B N 1
ATOM 2901 C CA . VAL B 1 50 ? -5.59 -6.996 -2.078 1 92.56 50 VAL B CA 1
ATOM 2902 C C . VAL B 1 50 ? -4.703 -7.926 -1.257 1 92.56 50 VAL B C 1
ATOM 2904 O O . VAL B 1 50 ? -4.426 -9.055 -1.67 1 92.56 50 VAL B O 1
ATOM 2907 N N . SER B 1 51 ? -4.258 -7.449 -0.143 1 95.31 51 SER B N 1
ATOM 2908 C CA . SER B 1 51 ? -3.395 -8.258 0.712 1 95.31 51 SER B CA 1
ATOM 2909 C C . SER B 1 51 ? -4.129 -9.484 1.241 1 95.31 51 SER B C 1
ATOM 2911 O O . SER B 1 51 ? -3.545 -10.562 1.359 1 95.31 51 SER B O 1
ATOM 2913 N N . LEU B 1 52 ? -5.402 -9.297 1.587 1 96.69 52 LEU B N 1
ATOM 2914 C CA . LEU B 1 52 ? -6.211 -10.43 2.027 1 96.69 52 LEU B CA 1
ATOM 2915 C C . LEU B 1 52 ? -6.328 -11.477 0.923 1 96.69 52 LEU B C 1
ATOM 2917 O O . LEU B 1 52 ? -6.23 -12.672 1.186 1 96.69 52 LEU B O 1
ATOM 2921 N N . LYS B 1 53 ? -6.551 -10.977 -0.223 1 92.81 53 LYS B N 1
ATOM 2922 C CA . LYS B 1 53 ? -6.625 -11.883 -1.367 1 92.81 53 LYS B CA 1
ATOM 2923 C C . LYS B 1 53 ? -5.328 -12.672 -1.528 1 92.81 53 LYS B C 1
ATOM 2925 O O . LYS B 1 53 ? -5.359 -13.891 -1.734 1 92.81 53 LYS B O 1
ATOM 2930 N N . HIS B 1 54 ? -4.23 -12.016 -1.45 1 90.56 54 HIS B N 1
ATOM 2931 C CA . HIS B 1 54 ? -2.932 -12.672 -1.547 1 90.56 54 HIS B CA 1
ATOM 2932 C C . HIS B 1 54 ? -2.754 -13.703 -0.437 1 90.56 54 HIS B C 1
ATOM 2934 O O . HIS B 1 54 ? -2.266 -14.805 -0.682 1 90.56 54 HIS B O 1
ATOM 2940 N N . ALA B 1 55 ? -3.123 -13.32 0.755 1 94.31 55 ALA B N 1
ATOM 2941 C CA . ALA B 1 55 ? -3.029 -14.242 1.884 1 94.31 55 ALA B CA 1
ATOM 2942 C C . ALA B 1 55 ? -3.912 -15.469 1.666 1 94.31 55 ALA B C 1
ATOM 2944 O O . ALA B 1 55 ? -3.52 -16.594 1.996 1 94.31 55 ALA B O 1
ATOM 2945 N N . GLY B 1 56 ? -5.125 -15.234 1.152 1 92 56 GLY B N 1
ATOM 2946 C CA . GLY B 1 56 ? -6.004 -16.344 0.829 1 92 56 GLY B CA 1
ATOM 2947 C C . GLY B 1 56 ? -5.398 -17.312 -0.167 1 92 56 GLY B C 1
ATOM 2948 O O . GLY B 1 56 ? -5.57 -18.531 -0.041 1 92 56 GLY B O 1
ATOM 2949 N N . ARG B 1 57 ? -4.672 -16.766 -1.107 1 85.62 57 ARG B N 1
ATOM 2950 C CA . ARG B 1 57 ? -4.02 -17.594 -2.105 1 85.62 57 ARG B CA 1
ATOM 2951 C C . ARG B 1 57 ? -2.896 -18.422 -1.479 1 85.62 57 ARG B C 1
ATOM 2953 O O . ARG B 1 57 ? -2.678 -19.578 -1.86 1 85.62 57 ARG B O 1
ATOM 2960 N N . ILE B 1 58 ? -2.172 -17.828 -0.581 1 87.88 58 ILE B N 1
ATOM 2961 C CA . ILE B 1 58 ? -1.128 -18.547 0.142 1 87.88 58 ILE B CA 1
ATOM 2962 C C . ILE B 1 58 ? -1.734 -19.75 0.871 1 87.88 58 ILE B C 1
ATOM 2964 O O . ILE B 1 58 ? -1.183 -20.859 0.834 1 87.88 58 ILE B O 1
ATOM 2968 N N . LEU B 1 59 ? -2.891 -19.578 1.459 1 91.12 59 LEU B N 1
ATOM 2969 C CA . LEU B 1 59 ? -3.547 -20.609 2.252 1 91.12 59 LEU B CA 1
ATOM 2970 C C . LEU B 1 59 ? -4.086 -21.719 1.358 1 91.12 59 LEU B C 1
ATOM 2972 O O . LEU B 1 59 ? -4.391 -22.812 1.836 1 91.12 59 LEU B O 1
ATOM 2976 N N . GLN B 1 60 ? -4.188 -21.438 0.041 1 85.94 60 GLN B N 1
ATOM 2977 C CA . GLN B 1 60 ? -4.73 -22.406 -0.898 1 85.94 60 GLN B CA 1
ATOM 2978 C C . GLN B 1 60 ? -3.615 -23.219 -1.555 1 85.94 60 GLN B C 1
ATOM 2980 O O . GLN B 1 60 ? -3.883 -24.156 -2.299 1 85.94 60 GLN B O 1
ATOM 2985 N N . GLU B 1 61 ? -2.432 -22.859 -1.274 1 80.44 61 GLU B N 1
ATOM 2986 C CA . GLU B 1 61 ? -1.334 -23.609 -1.893 1 80.44 61 GLU B CA 1
ATOM 2987 C C . GLU B 1 61 ? -1.372 -25.078 -1.502 1 80.44 61 GLU B C 1
ATOM 2989 O O . GLU B 1 61 ? -1.596 -25.406 -0.337 1 80.44 61 GLU B O 1
ATOM 2994 N N . PRO B 1 62 ? -1.198 -26 -2.504 1 76 62 PRO B N 1
ATOM 2995 C CA . PRO B 1 62 ? -1.306 -27.438 -2.24 1 76 62 PRO B CA 1
ATOM 2996 C C . PRO B 1 62 ? -0.246 -27.938 -1.262 1 76 62 PRO B C 1
ATOM 2998 O O . PRO B 1 62 ? -0.53 -28.797 -0.426 1 76 62 PRO B O 1
ATOM 3001 N N . ASP B 1 63 ? 0.937 -27.625 -1.369 1 78.62 63 ASP B N 1
ATOM 3002 C CA . ASP B 1 63 ? 2.01 -27.984 -0.443 1 78.62 63 ASP B CA 1
ATOM 3003 C C . ASP B 1 63 ? 2.432 -26.781 0.393 1 78.62 63 ASP B C 1
ATOM 3005 O O . ASP B 1 63 ? 3.453 -26.141 0.111 1 78.62 63 ASP B O 1
ATOM 3009 N N . PRO B 1 64 ? 1.551 -26.672 1.372 1 80.56 64 PRO B N 1
ATOM 3010 C CA . PRO B 1 64 ? 1.787 -25.422 2.107 1 80.56 64 PRO B CA 1
ATOM 3011 C C . PRO B 1 64 ? 3.072 -25.453 2.932 1 80.56 64 PRO B C 1
ATOM 3013 O O . PRO B 1 64 ? 3.332 -26.438 3.635 1 80.56 64 PRO B O 1
ATOM 3016 N N . ILE B 1 65 ? 3.85 -24.469 2.812 1 86.38 65 ILE B N 1
ATOM 3017 C CA . ILE B 1 65 ? 5.082 -24.312 3.574 1 86.38 65 ILE B CA 1
ATOM 3018 C C . ILE B 1 65 ? 4.805 -23.516 4.848 1 86.38 65 ILE B C 1
ATOM 3020 O O . ILE B 1 65 ? 5.609 -23.516 5.781 1 86.38 65 ILE B O 1
ATOM 3024 N N . TYR B 1 66 ? 3.709 -22.891 4.879 1 89.56 66 TYR B N 1
ATOM 3025 C CA . TYR B 1 66 ? 3.369 -22.062 6.035 1 89.56 66 TYR B CA 1
ATOM 3026 C C . TYR B 1 66 ? 2.941 -22.938 7.215 1 89.56 66 TYR B C 1
ATOM 3028 O O . TYR B 1 66 ? 2.434 -24.031 7.027 1 89.56 66 TYR B O 1
ATOM 3036 N N . SER B 1 67 ? 3.102 -22.531 8.422 1 90.44 67 SER B N 1
ATOM 3037 C CA . SER B 1 67 ? 2.736 -23.219 9.648 1 90.44 67 SER B CA 1
ATOM 3038 C C . SER B 1 67 ? 1.288 -22.938 10.031 1 90.44 67 SER B C 1
ATOM 3040 O O . SER B 1 67 ? 0.646 -22.062 9.453 1 90.44 67 SER B O 1
ATOM 3042 N N . VAL B 1 68 ? 0.883 -23.672 11.023 1 90 68 VAL B N 1
ATOM 3043 C CA . VAL B 1 68 ? -0.451 -23.453 11.578 1 90 68 VAL B CA 1
ATOM 3044 C C . VAL B 1 68 ? -0.534 -22.078 12.227 1 90 68 VAL B C 1
ATOM 3046 O O . VAL B 1 68 ? -1.572 -21.422 12.164 1 90 68 VAL B O 1
ATOM 3049 N N . GLN B 1 69 ? 0.53 -21.672 12.781 1 90.81 69 GLN B N 1
ATOM 3050 C CA . GLN B 1 69 ? 0.562 -20.359 13.438 1 90.81 69 GLN B CA 1
ATOM 3051 C C . GLN B 1 69 ? 0.409 -19.234 12.414 1 90.81 69 GLN B C 1
ATOM 3053 O O . GLN B 1 69 ? -0.268 -18.234 12.688 1 90.81 69 GLN B O 1
ATOM 3058 N N . ALA B 1 70 ? 1.061 -19.438 11.312 1 93.06 70 ALA B N 1
ATOM 3059 C CA . ALA B 1 70 ? 0.9 -18.453 10.25 1 93.06 70 ALA B CA 1
ATOM 3060 C C . ALA B 1 70 ? -0.55 -18.391 9.781 1 93.06 70 ALA B C 1
ATOM 3062 O O . ALA B 1 70 ? -1.1 -17.297 9.594 1 93.06 70 ALA B O 1
ATOM 3063 N N . ALA B 1 71 ? -1.145 -19.531 9.617 1 94.19 71 ALA B N 1
ATOM 3064 C CA . ALA B 1 71 ? -2.539 -19.594 9.188 1 94.19 71 ALA B CA 1
ATOM 3065 C C . ALA B 1 71 ? -3.463 -18.953 10.211 1 94.19 71 ALA B C 1
ATOM 3067 O O . ALA B 1 71 ? -4.387 -18.219 9.852 1 94.19 71 ALA B O 1
ATOM 3068 N N . ASN B 1 72 ? -3.182 -19.188 11.445 1 93.38 72 ASN B N 1
ATOM 3069 C CA . ASN B 1 72 ? -3.98 -18.594 12.508 1 93.38 72 ASN B CA 1
ATOM 3070 C C . ASN B 1 72 ? -3.854 -17.078 12.523 1 93.38 72 ASN B C 1
ATOM 3072 O O . ASN B 1 72 ? -4.84 -16.375 12.742 1 93.38 72 ASN B O 1
ATOM 3076 N N . THR B 1 73 ? -2.648 -16.594 12.328 1 94.19 73 THR B N 1
ATOM 3077 C CA . THR B 1 73 ? -2.432 -15.156 12.297 1 94.19 73 THR B CA 1
ATOM 3078 C C . THR B 1 73 ? -3.172 -14.523 11.117 1 94.19 73 THR B C 1
ATOM 3080 O O . THR B 1 73 ? -3.781 -13.461 11.266 1 94.19 73 THR B O 1
ATOM 3083 N N . ILE B 1 74 ? -3.1 -15.141 9.969 1 96.31 74 ILE B N 1
ATOM 3084 C CA . ILE B 1 74 ? -3.84 -14.672 8.805 1 96.31 74 ILE B CA 1
ATOM 3085 C C . ILE B 1 74 ? -5.336 -14.656 9.109 1 96.31 74 ILE B C 1
ATOM 3087 O O . ILE B 1 74 ? -6.039 -13.703 8.766 1 96.31 74 ILE B O 1
ATOM 3091 N N . GLY B 1 75 ? -5.797 -15.703 9.758 1 95.06 75 GLY B N 1
ATOM 3092 C CA . GLY B 1 75 ? -7.188 -15.758 10.172 1 95.06 75 GLY B CA 1
ATOM 3093 C C . GLY B 1 75 ? -7.582 -14.625 11.102 1 95.06 75 GLY B C 1
ATOM 3094 O O . GLY B 1 75 ? -8.656 -14.031 10.945 1 95.06 75 GLY B O 1
ATOM 3095 N N . GLU B 1 76 ? -6.746 -14.344 12 1 94.56 76 GLU B N 1
ATOM 3096 C CA . GLU B 1 76 ? -6.992 -13.242 12.93 1 94.56 76 GLU B CA 1
ATOM 3097 C C . GLU B 1 76 ? -7.066 -11.906 12.195 1 94.56 76 GLU B C 1
ATOM 3099 O O . GLU B 1 76 ? -7.953 -11.102 12.461 1 94.56 76 GLU B O 1
ATOM 3104 N N . ILE B 1 77 ? -6.121 -11.688 11.305 1 96.56 77 ILE B N 1
ATOM 3105 C CA . ILE B 1 77 ? -6.113 -10.453 10.531 1 96.56 77 ILE B CA 1
ATOM 3106 C C . ILE B 1 77 ? -7.387 -10.359 9.695 1 96.56 77 ILE B C 1
ATOM 3108 O O . ILE B 1 77 ? -7.984 -9.281 9.578 1 96.56 77 ILE B O 1
ATOM 3112 N N . SER B 1 78 ? -7.789 -11.43 9.164 1 96.31 78 SER B N 1
ATOM 3113 C CA . SER B 1 78 ? -9.023 -11.477 8.391 1 96.31 78 SER B CA 1
ATOM 3114 C C . SER B 1 78 ? -10.227 -11.094 9.242 1 96.31 78 SER B C 1
ATOM 3116 O O . SER B 1 78 ? -11.078 -10.312 8.805 1 96.31 78 SER B O 1
ATOM 3118 N N . HIS B 1 79 ? -10.258 -11.594 10.406 1 94.94 79 HIS B N 1
ATOM 3119 C CA . HIS B 1 79 ? -11.352 -11.273 11.32 1 94.94 79 HIS B CA 1
ATOM 3120 C C . HIS B 1 79 ? -11.344 -9.797 11.695 1 94.94 79 HIS B C 1
ATOM 3122 O O . HIS B 1 79 ? -12.398 -9.164 11.75 1 94.94 79 HIS B O 1
ATOM 3128 N N . GLN B 1 80 ? -10.219 -9.312 11.984 1 95.12 80 GLN B N 1
ATOM 3129 C CA . GLN B 1 80 ? -10.094 -7.898 12.328 1 95.12 80 GLN B CA 1
ATOM 3130 C C . GLN B 1 80 ? -10.453 -7.016 11.133 1 95.12 80 GLN B C 1
ATOM 3132 O O . GLN B 1 80 ? -11.016 -5.93 11.305 1 95.12 80 GLN B O 1
ATOM 3137 N N . SER B 1 81 ? -10.078 -7.422 9.945 1 96.31 81 SER B N 1
ATOM 3138 C CA . SER B 1 81 ? -10.453 -6.691 8.742 1 96.31 81 SER B CA 1
ATOM 3139 C C . SER B 1 81 ? -11.969 -6.621 8.586 1 96.31 81 SER B C 1
ATOM 3141 O O . SER B 1 81 ? -12.508 -5.57 8.227 1 96.31 81 SER B O 1
ATOM 3143 N N . ALA B 1 82 ? -12.617 -7.719 8.883 1 94.38 82 ALA B N 1
ATOM 3144 C CA . ALA B 1 82 ? -14.078 -7.746 8.812 1 94.38 82 ALA B CA 1
ATOM 3145 C C . ALA B 1 82 ? -14.688 -6.758 9.797 1 94.38 82 ALA B C 1
ATOM 3147 O O . ALA B 1 82 ? -15.672 -6.078 9.477 1 94.38 82 ALA B O 1
ATOM 3148 N N . ALA B 1 83 ? -14.094 -6.703 10.914 1 92.25 83 ALA B N 1
ATOM 3149 C CA . ALA B 1 83 ? -14.602 -5.797 11.945 1 92.25 83 ALA B CA 1
ATOM 3150 C C . ALA B 1 83 ? -14.492 -4.344 11.5 1 92.25 83 ALA B C 1
ATOM 3152 O O . ALA B 1 83 ? -15.422 -3.557 11.688 1 92.25 83 ALA B O 1
ATOM 3153 N N . VAL B 1 84 ? -13.391 -3.979 10.953 1 94.31 84 VAL B N 1
ATOM 3154 C CA . VAL B 1 84 ? -13.211 -2.6 10.516 1 94.31 84 VAL B CA 1
ATOM 3155 C C . VAL B 1 84 ? -14.109 -2.316 9.312 1 94.31 84 VAL B C 1
ATOM 3157 O O . VAL B 1 84 ? -14.664 -1.219 9.188 1 94.31 84 VAL B O 1
ATOM 3160 N N . PHE B 1 85 ? -14.273 -3.277 8.383 1 95 85 PHE B N 1
ATOM 3161 C CA . PHE B 1 85 ? -15.18 -3.107 7.262 1 95 85 PHE B CA 1
ATOM 3162 C C . PHE B 1 85 ? -16.609 -2.873 7.75 1 95 85 PHE B C 1
ATOM 3164 O O . PHE B 1 85 ? -17.312 -2.002 7.234 1 95 85 PHE B O 1
ATOM 3171 N N . ASP B 1 86 ? -16.969 -3.605 8.766 1 91.31 86 ASP B N 1
ATOM 3172 C CA . ASP B 1 86 ? -18.312 -3.453 9.328 1 91.31 86 ASP B CA 1
ATOM 3173 C C . ASP B 1 86 ? -18.484 -2.066 9.938 1 91.31 86 ASP B C 1
ATOM 3175 O O . ASP B 1 86 ? -19.562 -1.46 9.805 1 91.31 86 ASP B O 1
ATOM 3179 N N . GLU B 1 87 ? -17.5 -1.632 10.594 1 90.12 87 GLU B N 1
ATOM 3180 C CA . GLU B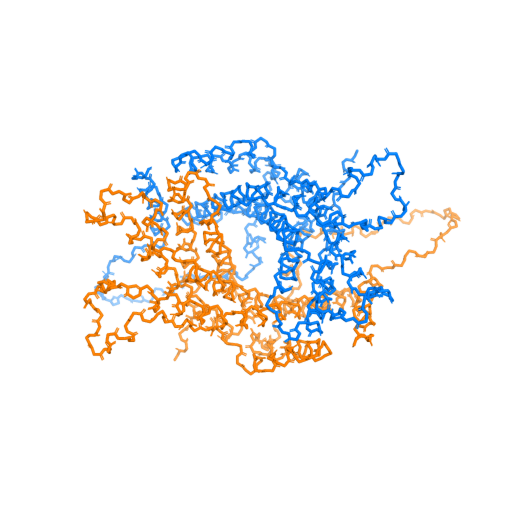 1 87 ? -17.562 -0.287 11.164 1 90.12 87 GLU B CA 1
ATOM 3181 C C . GLU B 1 87 ? -17.719 0.765 10.07 1 90.12 87 GLU B C 1
ATOM 3183 O O . GLU B 1 87 ? -18.547 1.673 10.195 1 90.12 87 GLU B O 1
ATOM 3188 N N . LEU B 1 88 ? -17 0.65 9.031 1 90.44 88 LEU B N 1
ATOM 3189 C CA . LEU B 1 88 ? -17.078 1.602 7.926 1 90.44 88 LEU B CA 1
ATOM 3190 C C . LEU B 1 88 ? -18.422 1.517 7.215 1 90.44 88 LEU B C 1
ATOM 3192 O O . LEU B 1 88 ? -18.969 2.537 6.797 1 90.44 88 LEU B O 1
ATOM 3196 N N . LYS B 1 89 ? -18.922 0.312 7.102 1 89.25 89 LYS B N 1
ATOM 3197 C CA . LYS B 1 89 ? -20.25 0.126 6.516 1 89.25 89 LYS B CA 1
ATOM 3198 C C . LYS B 1 89 ? -21.328 0.82 7.352 1 89.25 89 LYS B C 1
ATOM 3200 O O . LYS B 1 89 ? -22.234 1.435 6.809 1 89.25 89 LYS B O 1
ATOM 3205 N N . SER B 1 90 ? -21.156 0.655 8.602 1 86.88 90 SER B N 1
ATOM 3206 C CA . SER B 1 90 ? -22.109 1.305 9.508 1 86.88 90 SER B CA 1
ATOM 3207 C C . SER B 1 90 ? -22.031 2.822 9.383 1 86.88 90 SER B C 1
ATOM 3209 O O . SER B 1 90 ? -23.062 3.496 9.352 1 86.88 90 SER B O 1
ATOM 3211 N N . MET B 1 91 ? -20.844 3.357 9.328 1 84 91 MET B N 1
ATOM 3212 C CA . MET B 1 91 ? -20.672 4.793 9.133 1 84 91 MET B CA 1
ATOM 3213 C C . MET B 1 91 ? -21.297 5.254 7.824 1 84 91 MET B C 1
ATOM 3215 O O . MET B 1 91 ? -21.922 6.312 7.77 1 84 91 MET B O 1
ATOM 3219 N N . LEU B 1 92 ? -21.094 4.465 6.848 1 83.69 92 LEU B N 1
ATOM 3220 C CA . LEU B 1 92 ? -21.641 4.781 5.531 1 83.69 92 LEU B CA 1
ATOM 3221 C C . LEU B 1 92 ? -23.172 4.75 5.555 1 83.69 92 LEU B C 1
ATOM 3223 O O . LEU B 1 92 ? -23.828 5.625 4.98 1 83.69 92 LEU B O 1
ATOM 3227 N N . SER B 1 93 ? -23.734 3.742 6.18 1 82.44 93 SER B N 1
ATOM 3228 C CA . SER B 1 93 ? -25.188 3.637 6.309 1 82.44 93 SER B CA 1
ATOM 3229 C C . SER B 1 93 ? -25.766 4.84 7.047 1 82.44 93 SER B C 1
ATOM 3231 O O . SER B 1 93 ? -26.812 5.359 6.672 1 82.44 93 SER B O 1
ATOM 3233 N N . ASN B 1 94 ? -25.062 5.27 8.047 1 81.31 94 ASN B N 1
ATOM 3234 C CA . ASN B 1 94 ? -25.484 6.457 8.789 1 81.31 94 ASN B CA 1
ATOM 3235 C C . ASN B 1 94 ? -25.438 7.707 7.918 1 81.31 94 ASN B C 1
ATOM 3237 O O . ASN B 1 94 ? -26.297 8.586 8.031 1 81.31 94 ASN B O 1
ATOM 3241 N N . ALA B 1 95 ? -24.422 7.785 7.102 1 77 95 ALA B N 1
ATOM 3242 C CA . ALA B 1 95 ? -24.266 8.938 6.215 1 77 95 ALA B CA 1
ATOM 3243 C C . ALA B 1 95 ? -25.375 8.961 5.156 1 77 95 ALA B C 1
ATOM 3245 O O . ALA B 1 95 ? -25.812 10.023 4.73 1 77 95 ALA B O 1
ATOM 3246 N N . GLN B 1 96 ? -25.766 7.801 4.801 1 76.31 96 GLN B N 1
ATOM 3247 C CA . GLN B 1 96 ? -26.797 7.695 3.77 1 76.31 96 GLN B CA 1
ATOM 3248 C C . GLN B 1 96 ? -28.188 7.895 4.359 1 76.31 96 GLN B C 1
ATOM 3250 O O . GLN B 1 96 ? -29.125 8.297 3.654 1 76.31 96 GLN B O 1
ATOM 3255 N N . ALA B 1 97 ? -28.375 7.375 5.633 1 72.31 97 ALA B N 1
ATOM 3256 C CA . ALA B 1 97 ? -29.688 7.473 6.293 1 72.31 97 ALA B CA 1
ATOM 3257 C C . ALA B 1 97 ? -30.031 8.922 6.621 1 72.31 97 ALA B C 1
ATOM 3259 O O . ALA B 1 97 ? -31.125 9.211 7.117 1 72.31 97 ALA B O 1
ATOM 3260 N N . ARG B 1 98 ? -29.875 9.914 5.727 1 60.59 98 ARG B N 1
ATOM 3261 C CA . ARG B 1 98 ? -30.203 11.312 5.98 1 60.59 98 ARG B CA 1
ATOM 3262 C C . ARG B 1 98 ? -31.312 11.438 7.02 1 60.59 98 ARG B C 1
ATOM 3264 O O . ARG B 1 98 ? -32.375 10.789 6.902 1 60.59 98 ARG B O 1
ATOM 3271 N N . ASP B 1 99 ? -30.938 11.719 8.234 1 53.22 99 ASP B N 1
ATOM 3272 C CA . ASP B 1 99 ? -31.969 12 9.227 1 53.22 99 ASP B CA 1
ATOM 3273 C C . ASP B 1 99 ? -32.938 13.078 8.734 1 53.22 99 ASP B C 1
ATOM 3275 O O . ASP B 1 99 ? -32.5 14.086 8.156 1 53.22 99 ASP B O 1
ATOM 3279 N N . ASN B 1 100 ? -34.125 12.664 8.516 1 51.12 100 ASN B N 1
ATOM 3280 C CA . ASN B 1 100 ? -35.219 13.617 8.344 1 51.12 100 ASN B CA 1
ATOM 3281 C C . ASN B 1 100 ? -35.031 14.867 9.195 1 51.12 100 ASN B C 1
ATOM 3283 O O . ASN B 1 100 ? -35.688 15.875 9 1 51.12 100 ASN B O 1
ATOM 3287 N N . GLY B 1 101 ? -34.5 14.789 10.32 1 47.84 101 GLY B N 1
ATOM 3288 C CA . GLY B 1 101 ? -34.406 15.953 11.18 1 47.84 101 GLY B CA 1
ATOM 3289 C C . GLY B 1 101 ? -33.188 16.797 10.914 1 47.84 101 GLY B C 1
ATOM 3290 O O . GLY B 1 101 ? -32.812 17.641 11.734 1 47.84 101 GLY B O 1
ATOM 3291 N N . ALA B 1 102 ? -32.25 16.219 10.18 1 52.5 102 ALA B N 1
ATOM 3292 C CA . ALA B 1 102 ? -31.109 17.094 9.844 1 52.5 102 ALA B CA 1
ATOM 3293 C C . ALA B 1 102 ? -31.594 18.453 9.352 1 52.5 102 ALA B C 1
ATOM 3295 O O . ALA B 1 102 ? -32.594 18.531 8.641 1 52.5 102 ALA B O 1
ATOM 3296 N N . SER B 1 103 ? -31.219 19.391 10.039 1 53.81 103 SER B N 1
ATOM 3297 C CA . SER B 1 103 ? -31.656 20.75 9.75 1 53.81 103 SER B CA 1
ATOM 3298 C C . SER B 1 103 ? -31.719 21 8.242 1 53.81 103 SER B C 1
ATOM 3300 O O . SER B 1 103 ? -30.891 20.5 7.488 1 53.81 103 SER B O 1
ATOM 3302 N N . LYS B 1 104 ? -32.906 21.359 7.699 1 56.69 104 LYS B N 1
ATOM 3303 C CA . LYS B 1 104 ? -33.219 21.828 6.352 1 56.69 104 LYS B CA 1
ATOM 3304 C C . LYS B 1 104 ? -31.969 22.391 5.672 1 56.69 104 LYS B C 1
ATOM 3306 O O . LYS B 1 104 ? -31.859 22.375 4.445 1 56.69 104 LYS B O 1
ATOM 3311 N N . ASN B 1 105 ? -30.891 22.844 6.516 1 56.97 105 ASN B N 1
ATOM 3312 C CA . ASN B 1 105 ? -29.797 23.609 5.926 1 56.97 105 ASN B CA 1
ATOM 3313 C C . ASN B 1 105 ? -28.516 22.781 5.844 1 56.97 105 ASN B C 1
ATOM 3315 O O . ASN B 1 105 ? -27.469 23.281 5.418 1 56.97 105 ASN B O 1
ATOM 3319 N N . GLU B 1 106 ? -28.594 21.422 6.293 1 66.38 106 GLU B N 1
ATOM 3320 C CA . GLU B 1 106 ? -27.328 20.703 6.277 1 66.38 106 GLU B CA 1
ATOM 3321 C C . GLU B 1 106 ? -27.078 20.062 4.914 1 66.38 106 GLU B C 1
ATOM 3323 O O . GLU B 1 106 ? -27.922 19.359 4.387 1 66.38 106 GLU B O 1
ATOM 3328 N N . THR B 1 107 ? -26.062 20.531 4.281 1 73.44 107 THR B N 1
ATOM 3329 C CA . THR B 1 107 ? -25.688 19.953 2.992 1 73.44 107 THR B CA 1
ATOM 3330 C C . THR B 1 107 ? -25.281 18.5 3.145 1 73.44 107 THR B C 1
ATOM 3332 O O . THR B 1 107 ? -24.984 18.031 4.246 1 73.44 107 THR B O 1
ATOM 3335 N N . LEU B 1 108 ? -25.469 17.719 2.234 1 74.44 108 LEU B N 1
ATOM 3336 C CA . LEU B 1 108 ? -25.062 16.312 2.188 1 74.44 108 LEU B CA 1
ATOM 3337 C C . LEU B 1 108 ? -23.609 16.156 2.631 1 74.44 108 LEU B C 1
ATOM 3339 O O . LEU B 1 108 ? -23.266 15.188 3.311 1 74.44 108 LEU B O 1
ATOM 3343 N N . ARG B 1 109 ? -22.906 17.141 2.32 1 75.19 109 ARG B N 1
ATOM 3344 C CA . ARG B 1 109 ? -21.484 17.125 2.648 1 75.19 109 ARG B CA 1
ATOM 3345 C C . ARG B 1 109 ? -21.266 17.234 4.152 1 75.19 109 ARG B C 1
ATOM 3347 O O . ARG B 1 109 ? -20.469 16.5 4.734 1 75.19 109 ARG B O 1
ATOM 3354 N N . ASP B 1 110 ? -21.984 18.062 4.742 1 76.12 110 ASP B N 1
ATOM 3355 C CA . ASP B 1 110 ? -21.828 18.281 6.176 1 76.12 110 ASP B CA 1
ATOM 3356 C C . ASP B 1 110 ? -22.25 17.047 6.965 1 76.12 110 ASP B C 1
ATOM 3358 O O . ASP B 1 110 ? -21.609 16.672 7.945 1 76.12 110 ASP B O 1
ATOM 3362 N N . HIS B 1 111 ? -23.344 16.562 6.453 1 79.5 111 HIS B N 1
ATOM 3363 C CA . HIS B 1 111 ? -23.812 15.344 7.113 1 79.5 111 HIS B CA 1
ATOM 3364 C C . HIS B 1 111 ? -22.797 14.211 6.984 1 79.5 111 HIS B C 1
ATOM 3366 O O . HIS B 1 111 ? -22.531 13.5 7.957 1 79.5 111 HIS B O 1
ATOM 3372 N N . PHE B 1 112 ? -22.203 14.109 5.871 1 79.44 112 PHE B N 1
ATOM 3373 C CA . PHE B 1 112 ? -21.188 13.094 5.641 1 79.44 112 PHE B CA 1
ATOM 3374 C C . PHE B 1 112 ? -19.984 13.305 6.559 1 79.44 112 PHE B C 1
ATOM 3376 O O . PHE B 1 112 ? -19.484 12.359 7.164 1 79.44 112 PHE B O 1
ATOM 3383 N N . LEU B 1 113 ? -19.625 14.508 6.715 1 78.12 113 LEU B N 1
ATOM 3384 C CA . LEU B 1 113 ? -18.453 14.828 7.504 1 78.12 113 LEU B CA 1
ATOM 3385 C C . LEU B 1 113 ? -18.703 14.578 8.984 1 78.12 113 LEU B C 1
ATOM 3387 O O . LEU B 1 113 ? -17.766 14.273 9.734 1 78.12 113 LEU B O 1
ATOM 3391 N N . ARG B 1 114 ? -19.891 14.664 9.336 1 79.69 114 ARG B N 1
ATOM 3392 C CA . ARG B 1 114 ? -20.25 14.359 10.719 1 79.69 114 ARG B CA 1
ATOM 3393 C C . ARG B 1 114 ? -20.172 12.859 10.984 1 79.69 114 ARG B C 1
ATOM 3395 O O . ARG B 1 114 ? -19.812 12.438 12.086 1 79.69 114 ARG B O 1
ATOM 3402 N N . CYS B 1 115 ? -20.5 12.18 9.922 1 80.19 115 CYS B N 1
ATOM 3403 C CA . CYS B 1 115 ? -20.469 10.727 10.062 1 80.19 115 CYS B CA 1
ATOM 3404 C C . CYS B 1 115 ? -19.047 10.195 9.938 1 80.19 115 CYS B C 1
ATOM 3406 O O . CYS B 1 115 ? -18.703 9.188 10.547 1 80.19 115 CYS B O 1
ATOM 3408 N N . PHE B 1 116 ? -18.281 10.883 9.148 1 84.75 116 PHE B N 1
ATOM 3409 C CA . PHE B 1 116 ? -16.891 10.508 8.914 1 84.75 116 PHE B CA 1
ATOM 3410 C C . PHE B 1 116 ? -15.938 11.523 9.539 1 84.75 116 PHE B C 1
ATOM 3412 O O . PHE B 1 116 ? -15.211 12.211 8.82 1 84.75 116 PHE B O 1
ATOM 3419 N N . LYS B 1 117 ? -15.93 11.508 10.773 1 84.88 117 LYS B N 1
ATOM 3420 C CA . LYS B 1 117 ? -15.094 12.453 11.508 1 84.88 117 LYS B CA 1
ATOM 3421 C C . LYS B 1 117 ? -13.617 12.25 11.188 1 84.88 117 LYS B C 1
ATOM 3423 O O . LYS B 1 117 ? -13.156 11.109 11.07 1 84.88 117 LYS B O 1
ATOM 3428 N N . LYS B 1 118 ? -12.93 13.188 11.133 1 84 118 LYS B N 1
ATOM 3429 C CA . LYS B 1 118 ? -11.57 13.234 10.602 1 84 118 LYS B CA 1
ATOM 3430 C C . LYS B 1 118 ? -10.648 12.273 11.359 1 84 118 LYS B C 1
ATOM 3432 O O . LYS B 1 118 ? -10 11.422 10.758 1 84 118 LYS B O 1
ATOM 3437 N N . HIS B 1 119 ? -10.562 12.445 12.727 1 86 119 HIS B N 1
ATOM 3438 C CA . HIS B 1 119 ? -9.617 11.656 13.5 1 86 119 HIS B CA 1
ATOM 3439 C C . HIS B 1 119 ? -10.039 10.188 13.562 1 86 119 HIS B C 1
ATOM 3441 O O . HIS B 1 119 ? -9.188 9.289 13.562 1 86 119 HIS B O 1
ATOM 3447 N N . ARG B 1 120 ? -11.305 9.977 13.617 1 87.88 120 ARG B N 1
ATOM 3448 C CA . ARG B 1 120 ? -11.797 8.602 13.586 1 87.88 120 ARG B CA 1
ATOM 3449 C C . ARG B 1 120 ? -11.422 7.914 12.281 1 87.88 120 ARG B C 1
ATOM 3451 O O . ARG B 1 120 ? -10.922 6.781 12.297 1 87.88 120 ARG B O 1
ATOM 3458 N N . VAL B 1 121 ? -11.648 8.633 11.211 1 88.88 121 VAL B N 1
ATOM 3459 C CA . VAL B 1 121 ? -11.344 8.086 9.891 1 88.88 121 VAL B CA 1
ATOM 3460 C C . VAL B 1 121 ? -9.836 7.852 9.766 1 88.88 121 VAL B C 1
ATOM 3462 O O . VAL B 1 121 ? -9.406 6.801 9.281 1 88.88 121 VAL B O 1
ATOM 3465 N N . THR B 1 122 ? -9.062 8.758 10.211 1 89.5 122 THR B N 1
ATOM 3466 C CA . THR B 1 122 ? -7.609 8.625 10.156 1 89.5 122 THR B CA 1
ATOM 3467 C C . THR B 1 122 ? -7.137 7.414 10.953 1 89.5 122 THR B C 1
ATOM 3469 O O . THR B 1 122 ? -6.234 6.699 10.523 1 89.5 122 THR B O 1
ATOM 3472 N N . TYR B 1 123 ? -7.789 7.199 12.125 1 91.69 123 TYR B N 1
ATOM 3473 C CA . TYR B 1 123 ? -7.465 6.035 12.938 1 91.69 123 TYR B CA 1
ATOM 3474 C C . TYR B 1 123 ? -7.801 4.746 12.211 1 91.69 123 TYR B C 1
ATOM 3476 O O . TYR B 1 123 ? -7.004 3.805 12.195 1 91.69 123 TYR B O 1
ATOM 3484 N N . LEU B 1 124 ? -8.938 4.676 11.594 1 92.44 124 LEU B N 1
ATOM 3485 C CA . LEU B 1 124 ? -9.375 3.467 10.906 1 92.44 124 LEU B CA 1
ATOM 3486 C C . LEU B 1 124 ? -8.477 3.166 9.711 1 92.44 124 LEU B C 1
ATOM 3488 O O . LEU B 1 124 ? -8.141 2.008 9.453 1 92.44 124 LEU B O 1
ATOM 3492 N N . ILE B 1 125 ? -8.078 4.227 8.969 1 93.25 125 ILE B N 1
ATOM 3493 C CA . ILE B 1 125 ? -7.176 4.059 7.832 1 93.25 125 ILE B CA 1
ATOM 3494 C C . ILE B 1 125 ? -5.844 3.5 8.32 1 93.25 125 ILE B C 1
ATOM 3496 O O . ILE B 1 125 ? -5.309 2.559 7.727 1 93.25 125 ILE B O 1
ATOM 3500 N N . ALA B 1 126 ? -5.363 4.062 9.391 1 92.06 126 ALA B N 1
ATOM 3501 C CA . ALA B 1 126 ? -4.098 3.607 9.961 1 92.06 126 ALA B CA 1
ATOM 3502 C C . ALA B 1 126 ? -4.199 2.162 10.438 1 92.06 126 ALA B C 1
ATOM 3504 O O . ALA B 1 126 ? -3.246 1.39 10.312 1 92.06 126 ALA B O 1
ATOM 3505 N N . TYR B 1 127 ? -5.273 1.852 11.031 1 95.25 127 TYR B N 1
ATOM 3506 C CA . TYR B 1 127 ? -5.492 0.489 11.5 1 95.25 127 TYR B CA 1
ATOM 3507 C C . TYR B 1 127 ? -5.465 -0.5 10.344 1 95.25 127 TYR B C 1
ATOM 3509 O O . TYR B 1 127 ? -4.789 -1.528 10.414 1 95.25 127 TYR B O 1
ATOM 3517 N N . MET B 1 128 ? -6.164 -0.199 9.281 1 96.19 128 MET B N 1
ATOM 3518 C CA . MET B 1 128 ? -6.168 -1.053 8.094 1 96.19 128 MET B CA 1
ATOM 3519 C C . MET B 1 128 ? -4.766 -1.18 7.512 1 96.19 128 MET B C 1
ATOM 3521 O O . MET B 1 128 ? -4.375 -2.256 7.055 1 96.19 128 MET B O 1
ATOM 3525 N N . GLU B 1 129 ? -4.113 -0.116 7.535 1 94.06 129 GLU B N 1
ATOM 3526 C CA . GLU B 1 129 ? -2.734 -0.123 7.059 1 94.06 129 GLU B CA 1
ATOM 3527 C C . GLU B 1 129 ? -1.873 -1.084 7.871 1 94.06 129 GLU B C 1
ATOM 3529 O O . GLU B 1 129 ? -1.044 -1.808 7.316 1 94.06 129 GLU B O 1
ATOM 3534 N N . SER B 1 130 ? -2.029 -1.023 9.172 1 94.75 130 SER B N 1
ATOM 3535 C CA . SER B 1 130 ? -1.264 -1.922 10.031 1 94.75 130 SER B CA 1
ATOM 3536 C C . SER B 1 130 ? -1.581 -3.381 9.727 1 94.75 130 SER B C 1
ATOM 3538 O O . SER B 1 130 ? -0.688 -4.23 9.734 1 94.75 130 SER B O 1
ATOM 3540 N N . LEU B 1 131 ? -2.822 -3.689 9.453 1 97.12 131 LEU B N 1
ATOM 3541 C CA . LEU B 1 131 ? -3.221 -5.039 9.07 1 97.12 131 LEU B CA 1
ATOM 3542 C C . LEU B 1 131 ? -2.588 -5.434 7.742 1 97.12 131 LEU B C 1
ATOM 3544 O O . LEU B 1 131 ? -2.068 -6.547 7.605 1 97.12 131 LEU B O 1
ATOM 3548 N N . ASN B 1 132 ? -2.686 -4.488 6.832 1 96.62 132 ASN B N 1
ATOM 3549 C CA . ASN B 1 132 ? -2.096 -4.703 5.512 1 96.62 132 ASN B CA 1
ATOM 3550 C C . ASN B 1 132 ? -0.604 -5.012 5.609 1 96.62 132 ASN B C 1
ATOM 3552 O O . ASN B 1 132 ? -0.122 -5.965 4.996 1 96.62 132 ASN B O 1
ATOM 3556 N N . LEU B 1 133 ? 0.114 -4.242 6.352 1 95.38 133 LEU B N 1
ATOM 3557 C CA . LEU B 1 133 ? 1.55 -4.422 6.527 1 95.38 133 LEU B CA 1
ATOM 3558 C C . LEU B 1 133 ? 1.851 -5.762 7.195 1 95.38 133 LEU B C 1
ATOM 3560 O O . LEU B 1 133 ? 2.842 -6.418 6.863 1 95.38 133 LEU B O 1
ATOM 3564 N N . SER B 1 134 ? 1.055 -6.152 8.109 1 96.5 134 SER B N 1
ATOM 3565 C CA . SER B 1 134 ? 1.232 -7.441 8.766 1 96.5 134 SER B CA 1
ATOM 3566 C C . SER B 1 134 ? 1.091 -8.594 7.777 1 96.5 134 SER B C 1
ATOM 3568 O O . SER B 1 134 ? 1.887 -9.539 7.797 1 96.5 134 SER B O 1
ATOM 3570 N N . LEU B 1 135 ? 0.106 -8.484 6.941 1 96.94 135 LEU B N 1
ATOM 3571 C CA . LEU B 1 135 ? -0.086 -9.516 5.93 1 96.94 135 LEU B CA 1
ATOM 3572 C C . LEU B 1 135 ? 1.098 -9.562 4.969 1 96.94 135 LEU B C 1
ATOM 3574 O O . LEU B 1 135 ? 1.554 -10.641 4.594 1 96.94 135 LEU B O 1
ATOM 3578 N N . MET B 1 136 ? 1.534 -8.398 4.621 1 94.75 136 MET B N 1
ATOM 3579 C CA . MET B 1 136 ? 2.684 -8.32 3.727 1 94.75 136 MET B CA 1
ATOM 3580 C C . MET B 1 136 ? 3.91 -8.969 4.355 1 94.75 136 MET B C 1
ATOM 3582 O O . MET B 1 136 ? 4.648 -9.695 3.688 1 94.75 136 MET B O 1
ATOM 3586 N N . ALA B 1 137 ? 4.125 -8.719 5.637 1 95.31 137 ALA B N 1
ATOM 3587 C CA . ALA B 1 137 ? 5.254 -9.312 6.344 1 95.31 137 ALA B CA 1
ATOM 3588 C C . ALA B 1 137 ? 5.168 -10.836 6.34 1 95.31 137 ALA B C 1
ATOM 3590 O O . ALA B 1 137 ? 6.16 -11.523 6.086 1 95.31 137 ALA B O 1
ATOM 3591 N N . ILE B 1 138 ? 4.02 -11.359 6.586 1 94.94 138 ILE B N 1
ATOM 3592 C CA . ILE B 1 138 ? 3.816 -12.805 6.59 1 94.94 138 ILE B CA 1
ATOM 3593 C C . ILE B 1 138 ? 4.141 -13.375 5.211 1 94.94 138 ILE B C 1
ATOM 3595 O O . ILE B 1 138 ? 4.855 -14.375 5.098 1 94.94 138 ILE B O 1
ATOM 3599 N N . GLY B 1 139 ? 3.619 -12.688 4.188 1 93.5 139 GLY B N 1
ATOM 3600 C CA . GLY B 1 139 ? 3.895 -13.125 2.83 1 93.5 139 GLY B CA 1
ATOM 3601 C C . GLY B 1 139 ? 5.375 -13.141 2.496 1 93.5 139 GLY B C 1
ATOM 3602 O O . GLY B 1 139 ? 5.863 -14.078 1.867 1 93.5 139 GLY B O 1
ATOM 3603 N N . GLN B 1 140 ? 6.055 -12.164 2.926 1 93.62 140 GLN B N 1
ATOM 3604 C CA . GLN B 1 140 ? 7.48 -12.047 2.627 1 93.62 140 GLN B CA 1
ATOM 3605 C C . GLN B 1 140 ? 8.281 -13.125 3.359 1 93.62 140 GLN B C 1
ATOM 3607 O O . GLN B 1 140 ? 9.25 -13.664 2.818 1 93.62 140 GLN B O 1
ATOM 3612 N N . ILE B 1 141 ? 7.91 -13.398 4.551 1 95.19 141 ILE B N 1
ATOM 3613 C CA . ILE B 1 141 ? 8.602 -14.43 5.316 1 95.19 141 ILE B CA 1
ATOM 3614 C C . ILE B 1 141 ? 8.398 -15.789 4.652 1 95.19 141 ILE B C 1
ATOM 3616 O O . ILE B 1 141 ? 9.336 -16.578 4.547 1 95.19 141 ILE B O 1
ATOM 3620 N N . ILE B 1 142 ? 7.227 -16.047 4.227 1 91.88 142 ILE B N 1
ATOM 3621 C CA . ILE B 1 142 ? 6.934 -17.297 3.539 1 91.88 142 ILE B CA 1
ATOM 3622 C C . ILE B 1 142 ? 7.73 -17.375 2.242 1 91.88 142 ILE B C 1
ATOM 3624 O O . ILE B 1 142 ? 8.281 -18.422 1.906 1 91.88 142 ILE B O 1
ATOM 3628 N N . ASN B 1 143 ? 7.828 -16.281 1.556 1 87.81 143 ASN B N 1
ATOM 3629 C CA . ASN B 1 143 ? 8.625 -16.234 0.334 1 87.81 143 ASN B CA 1
ATOM 3630 C C . ASN B 1 143 ? 10.102 -16.484 0.621 1 87.81 143 ASN B C 1
ATOM 3632 O O . ASN B 1 143 ? 10.797 -17.109 -0.182 1 87.81 143 ASN B O 1
ATOM 3636 N N . LEU B 1 144 ? 10.578 -15.938 1.703 1 91.94 144 LEU B N 1
ATOM 3637 C CA . LEU B 1 144 ? 11.961 -16.172 2.102 1 91.94 144 LEU B CA 1
ATOM 3638 C C . LEU B 1 144 ? 12.211 -17.672 2.309 1 91.94 144 LEU B C 1
ATOM 3640 O O . LEU B 1 144 ? 13.242 -18.188 1.889 1 91.94 144 LEU B O 1
ATOM 3644 N N . ARG B 1 145 ? 11.312 -18.312 2.887 1 91.38 145 ARG B N 1
ATOM 3645 C CA . ARG B 1 145 ? 11.453 -19.734 3.104 1 91.38 145 ARG B CA 1
ATOM 3646 C C . ARG B 1 145 ? 11.5 -20.5 1.778 1 91.38 145 ARG B C 1
ATOM 3648 O O . ARG B 1 145 ? 12.266 -21.453 1.625 1 91.38 145 ARG B O 1
ATOM 3655 N N . LYS B 1 146 ? 10.641 -20.094 0.889 1 84.5 146 LYS B N 1
ATOM 3656 C CA . LYS B 1 146 ? 10.664 -20.719 -0.434 1 84.5 146 LYS B CA 1
ATOM 3657 C C . LYS B 1 146 ? 12.023 -20.547 -1.103 1 84.5 146 LYS B C 1
ATOM 3659 O O . LYS B 1 146 ? 12.531 -21.469 -1.731 1 84.5 146 LYS B O 1
ATOM 3664 N N . LEU B 1 147 ? 12.547 -19.391 -0.93 1 85.31 147 LEU B N 1
ATOM 3665 C CA . LEU B 1 147 ? 13.867 -19.109 -1.49 1 85.31 147 LEU B CA 1
ATOM 3666 C C . LEU B 1 147 ? 14.938 -19.953 -0.818 1 85.31 147 LEU B C 1
ATOM 3668 O O . LEU B 1 147 ? 15.812 -20.5 -1.491 1 85.31 147 LEU B O 1
ATOM 3672 N N . LEU B 1 148 ? 14.859 -20.094 0.454 1 87.38 148 LEU B N 1
ATOM 3673 C CA . LEU B 1 148 ? 15.812 -20.906 1.205 1 87.38 148 LEU B CA 1
ATOM 3674 C C . LEU B 1 148 ? 15.734 -22.375 0.772 1 87.38 148 LEU B C 1
ATOM 3676 O O . LEU B 1 148 ? 16.766 -23.047 0.679 1 87.38 148 LEU B O 1
ATOM 3680 N N . ALA B 1 149 ? 14.547 -22.766 0.47 1 83.44 149 ALA B N 1
ATOM 3681 C CA . ALA B 1 149 ? 14.344 -24.141 0.032 1 83.44 149 ALA B CA 1
ATOM 3682 C C . ALA B 1 149 ? 14.891 -24.359 -1.379 1 83.44 149 ALA B C 1
ATOM 3684 O O . ALA B 1 149 ? 15.289 -25.469 -1.735 1 83.44 149 ALA B O 1
ATOM 3685 N N . SER B 1 150 ? 14.945 -23.312 -2.117 1 79.88 150 SER B N 1
ATOM 3686 C CA . SER B 1 150 ? 15.375 -23.422 -3.51 1 79.88 150 SER B CA 1
ATOM 3687 C C . SER B 1 150 ? 16.859 -23.141 -3.654 1 79.88 150 SER B C 1
ATOM 3689 O O . SER B 1 150 ? 17.406 -23.188 -4.762 1 79.88 150 SER B O 1
ATOM 3691 N N . LYS B 1 151 ? 17.516 -22.844 -2.604 1 84.56 151 LYS B N 1
ATOM 3692 C CA . LYS B 1 151 ? 18.906 -22.422 -2.611 1 84.56 151 LYS B CA 1
ATOM 3693 C C . LYS B 1 151 ? 19.797 -23.484 -3.266 1 84.56 151 LYS B C 1
ATOM 3695 O O . LYS B 1 151 ? 20.719 -23.156 -4.004 1 84.56 151 LYS B O 1
ATOM 3700 N N . ARG B 1 152 ? 19.5 -24.734 -3.057 1 79.88 152 ARG B N 1
ATOM 3701 C CA . ARG B 1 152 ? 20.328 -25.828 -3.539 1 79.88 152 ARG B CA 1
ATOM 3702 C C . ARG B 1 152 ? 20.281 -25.922 -5.062 1 79.88 152 ARG B C 1
ATOM 3704 O O . ARG B 1 152 ? 21.188 -26.484 -5.68 1 79.88 152 ARG B O 1
ATOM 3711 N N . TYR B 1 153 ? 19.266 -25.344 -5.688 1 79.38 153 TYR B N 1
ATOM 3712 C CA . TYR B 1 153 ? 19.094 -25.438 -7.133 1 79.38 153 TYR B CA 1
ATOM 3713 C C . TYR B 1 153 ? 19.688 -24.219 -7.836 1 79.38 153 TYR B C 1
ATOM 3715 O O . TYR B 1 153 ? 19.656 -24.141 -9.07 1 79.38 153 TYR B O 1
ATOM 3723 N N . MET B 1 154 ? 20.219 -23.359 -7.035 1 77.81 154 MET B N 1
ATOM 3724 C CA . MET B 1 154 ? 20.766 -22.125 -7.602 1 77.81 154 MET B CA 1
ATOM 3725 C C . MET B 1 154 ? 22.266 -22.047 -7.41 1 77.81 154 MET B C 1
ATOM 3727 O O . MET B 1 154 ? 22.828 -22.719 -6.535 1 77.81 154 MET B O 1
ATOM 3731 N N . GLU B 1 155 ? 22.828 -21.266 -8.367 1 83.88 155 GLU B N 1
ATOM 3732 C CA . GLU B 1 155 ? 24.234 -20.953 -8.133 1 83.88 155 GLU B CA 1
ATOM 3733 C C . GLU B 1 155 ? 24.438 -20.297 -6.766 1 83.88 155 GLU B C 1
ATOM 3735 O O . GLU B 1 155 ? 23.672 -19.406 -6.383 1 83.88 155 GLU B O 1
ATOM 3740 N N . GLN B 1 156 ? 25.422 -20.75 -6.066 1 81 156 GLN B N 1
ATOM 3741 C CA . GLN B 1 156 ? 25.625 -20.375 -4.668 1 81 156 GLN B CA 1
ATOM 3742 C C . GLN B 1 156 ? 25.688 -18.859 -4.508 1 81 156 GLN B C 1
ATOM 3744 O O . GLN B 1 156 ? 25.047 -18.297 -3.611 1 81 156 GLN B O 1
ATOM 3749 N N . GLY B 1 157 ? 26.5 -18.219 -5.277 1 77.44 157 GLY B N 1
ATOM 3750 C CA . GLY B 1 157 ? 26.625 -16.766 -5.184 1 77.44 157 GLY B CA 1
ATOM 3751 C C . GLY B 1 157 ? 25.312 -16.047 -5.398 1 77.44 157 GLY B C 1
ATOM 3752 O O . GLY B 1 157 ? 24.969 -15.125 -4.648 1 77.44 157 GLY B O 1
ATOM 3753 N N . LEU B 1 158 ? 24.578 -16.484 -6.363 1 79.31 158 LEU B N 1
ATOM 3754 C CA . LEU B 1 158 ? 23.297 -15.883 -6.684 1 79.31 158 LEU B CA 1
ATOM 3755 C C . LEU B 1 158 ? 22.281 -16.156 -5.578 1 79.31 158 LEU B C 1
ATOM 3757 O O . LEU B 1 158 ? 21.531 -15.266 -5.172 1 79.31 158 LEU B O 1
ATOM 3761 N N . ALA B 1 159 ? 22.281 -17.359 -5.109 1 82.38 159 ALA B N 1
ATOM 3762 C CA . ALA B 1 159 ? 21.359 -17.734 -4.051 1 82.38 159 ALA B CA 1
ATOM 3763 C C . ALA B 1 159 ? 21.578 -16.906 -2.795 1 82.38 159 ALA B C 1
ATOM 3765 O O . ALA B 1 159 ? 20.625 -16.406 -2.191 1 82.38 159 ALA B O 1
ATOM 3766 N N . THR B 1 160 ? 22.812 -16.75 -2.432 1 83.31 160 THR B N 1
ATOM 3767 C CA . THR B 1 160 ? 23.156 -15.984 -1.236 1 83.31 160 THR B CA 1
ATOM 3768 C C . THR B 1 160 ? 22.734 -14.523 -1.396 1 83.31 160 THR B C 1
ATOM 3770 O O . THR B 1 160 ? 22.172 -13.93 -0.469 1 83.31 160 THR B O 1
ATOM 3773 N N . ALA B 1 161 ? 22.922 -14 -2.523 1 79.12 161 ALA B N 1
ATOM 3774 C CA . ALA B 1 161 ? 22.562 -12.609 -2.783 1 79.12 161 ALA B CA 1
ATOM 3775 C C . ALA B 1 161 ? 21.047 -12.414 -2.711 1 79.12 161 ALA B C 1
ATOM 3777 O O . ALA B 1 161 ? 20.578 -11.438 -2.141 1 79.12 161 ALA B O 1
ATOM 3778 N N . LEU B 1 162 ? 20.359 -13.344 -3.254 1 82.31 162 LEU B N 1
ATOM 3779 C CA . LEU B 1 162 ? 18.906 -13.258 -3.268 1 82.31 162 LEU B CA 1
ATOM 3780 C C . LEU B 1 162 ? 18.344 -13.383 -1.856 1 82.31 162 LEU B C 1
ATOM 3782 O O . LEU B 1 162 ? 17.391 -12.664 -1.496 1 82.31 162 LEU B O 1
ATOM 3786 N N . ILE B 1 163 ? 18.891 -14.219 -1.094 1 89.19 163 ILE B N 1
ATOM 3787 C CA . ILE B 1 163 ? 18.438 -14.438 0.274 1 89.19 163 ILE B CA 1
ATOM 3788 C C . ILE B 1 163 ? 18.719 -13.195 1.117 1 89.19 163 ILE B C 1
ATOM 3790 O O . ILE B 1 163 ? 17.859 -12.742 1.879 1 89.19 163 ILE B O 1
ATOM 3794 N N . GLU B 1 164 ? 19.875 -12.672 0.964 1 86.31 164 GLU B N 1
ATOM 3795 C CA . GLU B 1 164 ? 20.234 -11.469 1.709 1 86.31 164 GLU B CA 1
ATOM 3796 C C . GLU B 1 164 ? 19.328 -10.297 1.336 1 86.31 164 GLU B C 1
ATOM 3798 O O . GLU B 1 164 ? 18.938 -9.516 2.199 1 86.31 164 GLU B O 1
ATOM 3803 N N . GLN B 1 165 ? 19.031 -10.203 0.127 1 83.06 165 GLN B N 1
ATOM 3804 C CA . GLN B 1 165 ? 18.125 -9.164 -0.328 1 83.06 165 GLN B CA 1
ATOM 3805 C C . GLN B 1 165 ? 16.734 -9.352 0.259 1 83.06 165 GLN B C 1
ATOM 3807 O O . GLN B 1 165 ? 16.109 -8.391 0.723 1 83.06 165 GLN B O 1
ATOM 3812 N N . GLU B 1 166 ? 16.312 -10.562 0.198 1 90 166 GLU B N 1
ATOM 3813 C CA . GLU B 1 166 ? 14.984 -10.852 0.753 1 90 166 GLU B CA 1
ATOM 3814 C C . GLU B 1 166 ? 14.938 -10.539 2.246 1 90 166 GLU B C 1
ATOM 3816 O O . GLU B 1 166 ? 13.953 -9.984 2.738 1 90 166 GLU B O 1
ATOM 3821 N N . ARG B 1 167 ? 15.969 -10.844 2.924 1 91.56 167 ARG B N 1
ATOM 3822 C CA . ARG B 1 167 ? 16.047 -10.562 4.355 1 91.56 167 ARG B CA 1
ATOM 3823 C C . ARG B 1 167 ? 16.016 -9.055 4.617 1 91.56 167 ARG B C 1
ATOM 3825 O O . ARG B 1 167 ? 15.336 -8.602 5.539 1 91.56 167 ARG B O 1
ATOM 3832 N N . ALA B 1 168 ? 16.766 -8.367 3.816 1 88.38 168 ALA B N 1
ATOM 3833 C CA . ALA B 1 168 ? 16.781 -6.91 3.965 1 88.38 168 ALA B CA 1
ATOM 3834 C C . ALA B 1 168 ? 15.406 -6.312 3.729 1 88.38 168 ALA B C 1
ATOM 3836 O O . ALA B 1 168 ? 15 -5.375 4.418 1 88.38 168 ALA B O 1
ATOM 3837 N N . GLU B 1 169 ? 14.711 -6.785 2.773 1 90.44 169 GLU B N 1
ATOM 3838 C CA . GLU B 1 169 ? 13.367 -6.309 2.457 1 90.44 169 GLU B CA 1
ATOM 3839 C C . GLU B 1 169 ? 12.398 -6.59 3.6 1 90.44 169 GLU B C 1
ATOM 3841 O O . GLU B 1 169 ? 11.562 -5.75 3.934 1 90.44 169 GLU B O 1
ATOM 3846 N N . ILE B 1 170 ? 12.547 -7.754 4.141 1 94.06 170 ILE B N 1
ATOM 3847 C CA . ILE B 1 170 ? 11.703 -8.117 5.273 1 94.06 170 ILE B CA 1
ATOM 3848 C C . ILE B 1 170 ? 12.008 -7.207 6.457 1 94.06 170 ILE B C 1
ATOM 3850 O O . ILE B 1 170 ? 11.086 -6.742 7.145 1 94.06 170 ILE B O 1
ATOM 3854 N N . GLN B 1 171 ? 13.289 -7.035 6.695 1 92.31 171 GLN B N 1
ATOM 3855 C CA . GLN B 1 171 ? 13.703 -6.137 7.77 1 92.31 171 GLN B CA 1
ATOM 3856 C C . GLN B 1 171 ? 13.039 -4.77 7.625 1 92.31 171 GLN B C 1
ATOM 3858 O O . GLN B 1 171 ? 12.516 -4.223 8.594 1 92.31 171 GLN B O 1
ATOM 3863 N N . ASN B 1 172 ? 13.078 -4.262 6.461 1 90.31 172 ASN B N 1
ATOM 3864 C CA . ASN B 1 172 ? 12.445 -2.979 6.172 1 90.31 172 ASN B CA 1
ATOM 3865 C C . ASN B 1 172 ? 10.945 -3.01 6.465 1 90.31 172 ASN B C 1
ATOM 3867 O O . ASN B 1 172 ? 10.406 -2.07 7.047 1 90.31 172 ASN B O 1
ATOM 3871 N N . MET B 1 173 ? 10.312 -4.035 6.043 1 93.38 173 MET B N 1
ATOM 3872 C CA . MET B 1 173 ? 8.875 -4.168 6.25 1 93.38 173 MET B CA 1
ATOM 3873 C C . MET B 1 173 ? 8.539 -4.207 7.738 1 93.38 173 MET B C 1
ATOM 3875 O O . MET B 1 173 ? 7.562 -3.6 8.18 1 93.38 173 MET B O 1
ATOM 3879 N N . LEU B 1 174 ? 9.328 -4.883 8.5 1 94.44 174 LEU B N 1
ATOM 3880 C CA . LEU B 1 174 ? 9.102 -4.992 9.938 1 94.44 174 LEU B CA 1
ATOM 3881 C C . LEU B 1 174 ? 9.266 -3.637 10.617 1 94.44 174 LEU B C 1
ATOM 3883 O O . LEU B 1 174 ? 8.508 -3.301 11.531 1 94.44 174 LEU B O 1
ATOM 3887 N N . ILE B 1 175 ? 10.219 -2.914 10.18 1 91 175 ILE B N 1
ATOM 3888 C CA . ILE B 1 175 ? 10.445 -1.58 10.727 1 91 175 ILE B CA 1
ATOM 3889 C C . ILE B 1 175 ? 9.234 -0.69 10.438 1 91 175 ILE B C 1
ATOM 3891 O O . ILE B 1 175 ? 8.711 -0.026 11.336 1 91 175 ILE B O 1
ATOM 3895 N N . ILE B 1 176 ? 8.797 -0.68 9.203 1 91.38 176 ILE B N 1
ATOM 3896 C CA . ILE B 1 176 ? 7.66 0.137 8.789 1 91.38 176 ILE B CA 1
ATOM 3897 C C . ILE B 1 176 ? 6.418 -0.268 9.578 1 91.38 176 ILE B C 1
ATOM 3899 O O . ILE B 1 176 ? 5.652 0.59 10.023 1 91.38 176 ILE B O 1
ATOM 3903 N N . ARG B 1 177 ? 6.223 -1.534 9.695 1 93.25 177 ARG B N 1
ATOM 3904 C CA . ARG B 1 177 ? 5.082 -2.021 10.461 1 93.25 177 ARG B CA 1
ATOM 3905 C C . ARG B 1 177 ? 5.148 -1.54 11.906 1 93.25 177 ARG B C 1
ATOM 3907 O O . ARG B 1 177 ? 4.137 -1.127 12.477 1 93.25 177 ARG B O 1
ATOM 3914 N N . CYS B 1 178 ? 6.281 -1.637 12.477 1 90.12 178 CYS B N 1
ATOM 3915 C CA . CYS B 1 178 ? 6.449 -1.203 13.859 1 90.12 178 CYS B CA 1
ATOM 3916 C C . CYS B 1 178 ? 6.098 0.273 14.016 1 90.12 178 CYS B C 1
ATOM 3918 O O . CYS B 1 178 ? 5.391 0.653 14.945 1 90.12 178 CYS B O 1
ATOM 3920 N N . TRP B 1 179 ? 6.578 1.071 13.117 1 86.56 179 TRP B N 1
ATOM 3921 C CA . TRP B 1 179 ? 6.266 2.496 13.156 1 86.56 179 TRP B CA 1
ATOM 3922 C C . TRP B 1 179 ? 4.77 2.73 12.969 1 86.56 179 TRP B C 1
ATOM 3924 O O . TRP B 1 179 ? 4.191 3.623 13.594 1 86.56 179 TRP B O 1
ATOM 3934 N N . SER B 1 180 ? 4.199 1.989 12.055 1 89 180 SER B N 1
ATOM 3935 C CA . SER B 1 180 ? 2.764 2.109 11.82 1 89 180 SER B CA 1
ATOM 3936 C C . SER B 1 180 ? 1.965 1.785 13.078 1 89 180 SER B C 1
ATOM 3938 O O . SER B 1 180 ? 0.984 2.465 13.391 1 89 180 SER B O 1
ATOM 3940 N N . LEU B 1 181 ? 2.363 0.82 13.844 1 88.88 181 LEU B N 1
ATOM 3941 C CA . LEU B 1 181 ? 1.686 0.436 15.078 1 88.88 181 LEU B CA 1
ATOM 3942 C C . LEU B 1 181 ? 1.838 1.518 16.141 1 88.88 181 LEU B C 1
ATOM 3944 O O . LEU B 1 181 ? 0.905 1.781 16.906 1 88.88 181 LEU B O 1
ATOM 3948 N N . ASN B 1 182 ? 2.908 2.076 16.141 1 84.75 182 ASN B N 1
ATOM 3949 C CA . ASN B 1 182 ? 3.133 3.16 17.094 1 84.75 182 ASN B CA 1
ATOM 3950 C C . ASN B 1 182 ? 2.25 4.367 16.781 1 84.75 182 ASN B C 1
ATOM 3952 O O . ASN B 1 182 ? 1.753 5.023 17.703 1 84.75 182 ASN B O 1
ATOM 3956 N N . ARG B 1 183 ? 2.143 4.66 15.57 1 85.06 183 ARG B N 1
ATOM 3957 C CA . ARG B 1 183 ? 1.289 5.762 15.141 1 85.06 183 ARG B CA 1
ATOM 3958 C C . ARG B 1 183 ? -0.172 5.492 15.484 1 85.06 183 ARG B C 1
ATOM 3960 O O . ARG B 1 183 ? -0.93 6.422 15.773 1 85.06 183 ARG B O 1
ATOM 3967 N N . LEU B 1 184 ? -0.493 4.246 15.477 1 88.31 184 LEU B N 1
ATOM 3968 C CA . LEU B 1 184 ? -1.875 3.857 15.742 1 88.31 184 LEU B CA 1
ATOM 3969 C C . LEU B 1 184 ? -2.297 4.262 17.141 1 88.31 184 LEU B C 1
ATOM 3971 O O . LEU B 1 184 ? -3.42 4.73 17.359 1 88.31 184 LEU B O 1
ATOM 3975 N N . ASP B 1 185 ? -1.451 4.18 18.031 1 83.25 185 ASP B N 1
ATOM 3976 C CA . ASP B 1 185 ? -1.758 4.527 19.422 1 83.25 185 ASP B CA 1
ATOM 3977 C C . ASP B 1 185 ? -2.043 6.023 19.562 1 83.25 185 ASP B C 1
ATOM 3979 O O . ASP B 1 185 ? -2.992 6.418 20.234 1 83.25 185 ASP B O 1
ATOM 3983 N N . ARG B 1 186 ? -1.281 6.777 18.938 1 85 186 ARG B N 1
ATOM 3984 C CA . ARG B 1 186 ? -1.469 8.227 18.984 1 85 186 ARG B CA 1
ATOM 3985 C C . ARG B 1 186 ? -2.762 8.633 18.281 1 85 186 ARG B C 1
ATOM 3987 O O . ARG B 1 186 ? -3.49 9.5 18.781 1 85 186 ARG B O 1
ATOM 3994 N N . LEU B 1 187 ? -2.965 8.031 17.25 1 88.06 187 LEU B N 1
ATOM 3995 C CA . LEU B 1 187 ? -4.16 8.367 16.484 1 88.06 187 LEU B CA 1
ATOM 3996 C C . LEU B 1 187 ? -5.422 7.957 17.234 1 88.06 187 LEU B C 1
ATOM 3998 O O . LEU B 1 187 ? -6.453 8.625 17.141 1 88.06 187 LEU B O 1
ATOM 4002 N N . TYR B 1 188 ? -5.328 6.871 17.969 1 90.38 188 TYR B N 1
ATOM 4003 C CA . TYR B 1 188 ? -6.473 6.461 18.781 1 90.38 188 TYR B CA 1
ATOM 4004 C C . TYR B 1 188 ? -6.82 7.52 19.812 1 90.38 188 TYR B C 1
ATOM 4006 O O . TYR B 1 188 ? -7.996 7.812 20.047 1 90.38 188 TYR B O 1
ATOM 4014 N N . ASP B 1 189 ? -5.797 8.078 20.344 1 89.06 189 ASP B N 1
ATOM 4015 C CA . ASP B 1 189 ? -6.016 9.109 21.359 1 89.06 189 ASP B CA 1
ATOM 4016 C C . ASP B 1 189 ? -6.707 10.328 20.75 1 89.06 189 ASP B C 1
ATOM 4018 O O . ASP B 1 189 ? -7.602 10.914 21.359 1 89.06 189 ASP B O 1
ATOM 4022 N N . LEU B 1 190 ? -6.312 10.688 19.609 1 89.12 190 LEU B N 1
ATOM 4023 C CA . LEU B 1 190 ? -6.941 11.82 18.938 1 89.12 190 LEU B CA 1
ATOM 4024 C C . LEU B 1 190 ? -8.391 11.5 18.594 1 89.12 190 LEU B C 1
ATOM 4026 O O . LEU B 1 190 ? -9.273 12.352 18.766 1 89.12 190 LEU B O 1
ATOM 4030 N N . ALA B 1 191 ? -8.609 10.305 18.141 1 88.25 191 ALA B N 1
ATOM 4031 C CA . ALA B 1 191 ? -9.969 9.891 17.797 1 88.25 191 ALA B CA 1
ATOM 4032 C C . ALA B 1 191 ? -10.852 9.836 19.031 1 88.25 191 ALA B C 1
ATOM 4034 O O . ALA B 1 191 ? -12.023 10.211 18.984 1 88.25 191 ALA B O 1
ATOM 4035 N N . ARG B 1 192 ? -10.328 9.383 20.094 1 89.25 192 ARG B N 1
ATOM 4036 C CA . ARG B 1 192 ? -11.055 9.312 21.359 1 89.25 192 ARG B CA 1
ATOM 4037 C C . ARG B 1 192 ? -11.445 10.711 21.844 1 89.25 192 ARG B C 1
ATOM 4039 O O . ARG B 1 192 ? -12.57 10.922 22.297 1 89.25 192 ARG B O 1
ATOM 4046 N N . ARG B 1 193 ? -10.57 11.68 21.688 1 87.5 193 ARG B N 1
ATOM 4047 C CA . ARG B 1 193 ? -10.844 13.055 22.094 1 87.5 193 ARG B CA 1
ATOM 4048 C C . ARG B 1 193 ? -11.922 13.68 21.219 1 87.5 193 ARG B C 1
ATOM 4050 O O . ARG B 1 193 ? -12.789 14.406 21.703 1 87.5 193 ARG B O 1
ATOM 4057 N N . GLU B 1 194 ? -11.758 13.383 19.953 1 85.62 194 GLU B N 1
ATOM 4058 C CA . GLU B 1 194 ? -12.773 13.867 19.016 1 85.62 194 GLU B CA 1
ATOM 4059 C C . GLU B 1 194 ? -14.156 13.328 19.375 1 85.62 194 GLU B C 1
ATOM 4061 O O . GLU B 1 194 ? -15.148 14.055 19.297 1 85.62 194 GLU B O 1
ATOM 4066 N N . ALA B 1 195 ? -14.281 12.102 19.75 1 81.81 195 ALA B N 1
ATOM 4067 C CA . ALA B 1 195 ? -15.555 11.484 20.125 1 81.81 195 ALA B CA 1
ATOM 4068 C C . ALA B 1 195 ? -16.094 12.078 21.422 1 81.81 195 ALA B C 1
ATOM 4070 O O . ALA B 1 195 ? -17.312 12.234 21.578 1 81.81 195 ALA B O 1
ATOM 4071 N N . GLU B 1 196 ? -15.234 12.406 22.234 1 81.19 196 GLU B N 1
ATOM 4072 C CA . GLU B 1 196 ? -15.617 12.984 23.516 1 81.19 196 GLU B CA 1
ATOM 4073 C C . GLU B 1 196 ? -16.125 14.414 23.344 1 81.19 196 GLU B C 1
ATOM 4075 O O . GLU B 1 196 ? -17.031 14.844 24.062 1 81.19 196 GLU B O 1
ATOM 4080 N N . GLU B 1 197 ? -15.445 15.125 22.438 1 75.06 197 GLU B N 1
ATOM 4081 C CA . GLU B 1 197 ? -15.867 16.5 22.203 1 75.06 197 GLU B CA 1
ATOM 4082 C C . GLU B 1 197 ? -17.25 16.547 21.531 1 75.06 197 GLU B C 1
ATOM 4084 O O . GLU B 1 197 ? -18.016 17.5 21.75 1 75.06 197 GLU B O 1
ATOM 4089 N N . TRP B 1 198 ? -17.438 15.617 20.547 1 60.69 198 TRP B N 1
ATOM 4090 C CA . TRP B 1 198 ? -18.734 15.617 19.891 1 60.69 198 TRP B CA 1
ATOM 4091 C C . TRP B 1 198 ? -19.766 14.836 20.688 1 60.69 198 TRP B C 1
ATOM 4093 O O . TRP B 1 198 ? -20.875 14.57 20.219 1 60.69 198 TRP B O 1
ATOM 4103 N N . ASN B 1 199 ? -19.562 14.258 21.672 1 53.78 199 ASN B N 1
ATOM 4104 C CA . ASN B 1 199 ? -20.578 13.641 22.5 1 53.78 199 ASN B CA 1
ATOM 4105 C C . ASN B 1 199 ? -21.938 14.32 22.328 1 53.78 199 ASN B C 1
ATOM 4107 O O . ASN B 1 199 ? -22.344 15.117 23.172 1 53.78 199 ASN B O 1
ATOM 4111 N N . ILE B 1 200 ? -22.281 14.703 21.078 1 42.25 200 ILE B N 1
ATOM 4112 C CA . ILE B 1 200 ? -23.719 14.672 20.859 1 42.25 200 ILE B CA 1
ATOM 4113 C C . ILE B 1 200 ? -24.266 13.273 21.141 1 42.25 200 ILE B C 1
ATOM 4115 O O . ILE B 1 200 ? -23.609 12.273 20.812 1 42.25 200 ILE B O 1
ATOM 4119 N N . PRO B 1 201 ? -25.438 13.016 21.75 1 38.62 201 PRO B N 1
ATOM 4120 C CA . PRO B 1 201 ? -26.109 11.734 21.984 1 38.62 201 PRO B CA 1
ATOM 4121 C C . PRO B 1 201 ? -26.125 10.836 20.75 1 38.62 201 PRO B C 1
ATOM 4123 O O . PRO B 1 201 ? -26.75 11.18 19.75 1 38.62 201 PRO B O 1
ATOM 4126 N N . CYS B 1 202 ? -25.234 10.609 20.031 1 35.75 202 CYS B N 1
ATOM 4127 C CA . CYS B 1 202 ? -25.531 9.641 18.984 1 35.75 202 CYS B CA 1
ATOM 4128 C C . CYS B 1 202 ? -26.375 8.5 19.547 1 35.75 202 CYS B C 1
ATOM 4130 O O . CYS B 1 202 ? -26.016 7.875 20.547 1 35.75 202 CYS B O 1
ATOM 4132 N N . ILE B 1 203 ? -27.609 8.445 19.312 1 33.5 203 ILE B N 1
ATOM 4133 C CA . ILE B 1 203 ? -28.594 7.387 19.531 1 33.5 203 ILE B CA 1
ATOM 4134 C C . ILE B 1 203 ? -28 6.039 19.141 1 33.5 203 ILE B C 1
ATOM 4136 O O . ILE B 1 203 ? -27.703 5.805 17.969 1 33.5 203 ILE B O 1
ATOM 4140 N N . LEU B 1 204 ? -27.172 5.383 19.844 1 34.38 204 LEU B N 1
ATOM 4141 C CA . LEU B 1 204 ? -26.766 3.98 19.844 1 34.38 204 LEU B CA 1
ATOM 4142 C C . LEU B 1 204 ? -27.922 3.074 19.469 1 34.38 204 LEU B C 1
ATOM 4144 O O . LEU B 1 204 ? -29.062 3.33 19.859 1 34.38 204 LEU B O 1
ATOM 4148 N N . ASN B 1 205 ? -27.844 2.422 18.359 1 34.22 205 ASN B N 1
ATOM 4149 C CA . ASN B 1 205 ? -28.812 1.345 18.203 1 34.22 205 ASN B CA 1
ATOM 4150 C C . ASN B 1 205 ? -29.031 0.586 19.5 1 34.22 205 ASN B C 1
ATOM 4152 O O . ASN B 1 205 ? -28.078 0.306 20.234 1 34.22 205 ASN B O 1
ATOM 4156 N N . PRO B 1 206 ? -30.203 0.452 20.031 1 36.34 206 PRO B N 1
ATOM 4157 C CA . PRO B 1 206 ? -30.672 -0.284 21.203 1 36.34 206 PRO B CA 1
ATOM 4158 C C . PRO B 1 206 ? -30.031 -1.663 21.328 1 36.34 206 PRO B C 1
ATOM 4160 O O . PRO B 1 206 ? -30.266 -2.369 22.312 1 36.34 206 PRO B O 1
ATOM 4163 N N . ALA B 1 207 ? -29.781 -2.291 20.234 1 33.84 207 ALA B N 1
ATOM 4164 C CA . ALA B 1 207 ? -29.5 -3.701 20.484 1 33.84 207 ALA B CA 1
ATOM 4165 C C . ALA B 1 207 ? -28.219 -3.867 21.297 1 33.84 207 ALA B C 1
ATOM 4167 O O . ALA B 1 207 ? -27.688 -4.973 21.422 1 33.84 207 ALA B O 1
ATOM 4168 N N . PHE B 1 208 ? -27.5 -2.727 21.609 1 36.28 208 PHE B N 1
ATOM 4169 C CA . PHE B 1 208 ? -26.328 -2.883 22.453 1 36.28 208 PHE B CA 1
ATOM 4170 C C . PHE B 1 208 ? -26.734 -3.121 23.906 1 36.28 208 PHE B C 1
ATOM 4172 O O . PHE B 1 208 ? -27.797 -2.695 24.328 1 36.28 208 PHE B O 1
ATOM 4179 N N . ASP B 1 209 ? -26.016 -4.094 24.594 1 39.66 209 ASP B N 1
ATOM 4180 C CA . ASP B 1 209 ? -26.219 -4.543 25.953 1 39.66 209 ASP B CA 1
ATOM 4181 C C . ASP B 1 209 ? -26.328 -3.355 26.922 1 39.66 209 ASP B C 1
ATOM 4183 O O . ASP B 1 209 ? -25.438 -2.496 26.938 1 39.66 209 ASP B O 1
ATOM 4187 N N . PRO B 1 210 ? -27.391 -2.941 27.453 1 44.94 210 PRO B N 1
ATOM 4188 C CA . PRO B 1 210 ? -27.672 -1.93 28.469 1 44.94 210 PRO B CA 1
ATOM 4189 C C . PRO B 1 210 ? -26.609 -1.92 29.578 1 44.94 210 PRO B C 1
ATOM 4191 O O . PRO B 1 210 ? -26.594 -1.011 30.406 1 44.94 210 PRO B O 1
ATOM 4194 N N . SER B 1 211 ? -25.969 -2.965 29.875 1 46.91 211 SER B N 1
ATOM 4195 C CA . SER B 1 211 ? -25.094 -3.047 31.031 1 46.91 211 SER B CA 1
ATOM 4196 C C . SER B 1 211 ? -23.812 -2.227 30.828 1 46.91 211 SER B C 1
ATOM 4198 O O . SER B 1 211 ? -23 -2.105 31.75 1 46.91 211 SER B O 1
ATOM 4200 N N . ILE B 1 212 ? -23.406 -1.979 29.625 1 46.12 212 ILE B N 1
ATOM 4201 C CA . ILE B 1 212 ? -22.203 -1.177 29.438 1 46.12 212 ILE B CA 1
ATOM 4202 C C . ILE B 1 212 ? -22.516 0.297 29.688 1 46.12 212 ILE B C 1
ATOM 4204 O O . ILE B 1 212 ? -23.469 0.836 29.094 1 46.12 212 ILE B O 1
ATOM 4208 N N . PRO B 1 213 ? -22.047 0.946 30.828 1 44.94 213 PRO B N 1
ATOM 4209 C CA . PRO B 1 213 ? -22.328 2.346 31.156 1 44.94 213 PRO B CA 1
ATOM 4210 C C . PRO B 1 213 ? -22.25 3.27 29.953 1 44.94 213 PRO B C 1
ATOM 4212 O O . PRO B 1 213 ? -21.547 2.982 28.984 1 44.94 213 PRO B O 1
ATOM 4215 N N . ALA B 1 214 ? -23.125 4.371 29.797 1 44.62 214 ALA B N 1
ATOM 4216 C CA . ALA B 1 214 ? -23.328 5.348 28.734 1 44.62 214 ALA B CA 1
ATOM 4217 C C . ALA B 1 214 ? -22 5.895 28.234 1 44.62 214 ALA B C 1
ATOM 4219 O O . ALA B 1 214 ? -21.828 6.109 27.031 1 44.62 214 ALA B O 1
ATOM 4220 N N . SER B 1 215 ? -21.109 6.328 29.125 1 45.28 215 SER B N 1
ATOM 4221 C CA . SER B 1 215 ? -19.797 6.895 28.891 1 45.28 215 SER B CA 1
ATOM 4222 C C . SER B 1 215 ? -18.938 5.965 28.031 1 45.28 215 SER B C 1
ATOM 4224 O O . SER B 1 215 ? -18.094 6.43 27.25 1 45.28 215 SER B O 1
ATOM 4226 N N . GLN B 1 216 ? -18.938 4.711 28.281 1 45.53 216 GLN B N 1
ATOM 4227 C CA . GLN B 1 216 ? -18.094 3.695 27.641 1 45.53 216 GLN B CA 1
ATOM 4228 C C . GLN B 1 216 ? -18.656 3.297 26.281 1 45.53 216 GLN B C 1
ATOM 4230 O O . GLN B 1 216 ? -17.984 2.629 25.5 1 45.53 216 GLN B O 1
ATOM 4235 N N . ARG B 1 217 ? -19.922 3.422 26.172 1 44.41 217 ARG B N 1
ATOM 4236 C CA . ARG B 1 217 ? -20.719 3.004 25.016 1 44.41 217 ARG B CA 1
ATOM 4237 C C . ARG B 1 217 ? -20.312 3.787 23.766 1 44.41 217 ARG B C 1
ATOM 4239 O O . ARG B 1 217 ? -20.344 3.252 22.656 1 44.41 217 ARG B O 1
ATOM 4246 N N . ASN B 1 218 ? -20.156 5.16 23.984 1 45.53 218 ASN B N 1
ATOM 4247 C CA . ASN B 1 218 ? -19.875 6.055 22.859 1 45.53 218 ASN B CA 1
ATOM 4248 C C . ASN B 1 218 ? -18.391 6.078 22.531 1 45.53 218 ASN B C 1
ATOM 4250 O O . ASN B 1 218 ? -17.938 6.867 21.688 1 45.53 218 ASN B O 1
ATOM 4254 N N . ALA B 1 219 ? -17.609 5.406 23.422 1 55.28 219 ALA B N 1
ATOM 4255 C CA . ALA B 1 219 ? -16.156 5.547 23.344 1 55.28 219 ALA B CA 1
ATOM 4256 C C . ALA B 1 219 ? -15.586 4.762 22.156 1 55.28 219 ALA B C 1
ATOM 4258 O O . ALA B 1 219 ? -16.031 3.641 21.891 1 55.28 219 ALA B O 1
ATOM 4259 N N . PHE B 1 220 ? -15.195 5.508 21.219 1 68.25 220 PHE B N 1
ATOM 4260 C CA . PHE B 1 220 ? -14.477 4.891 20.109 1 68.25 220 PHE B CA 1
ATOM 4261 C C . PHE B 1 220 ? -13.539 3.797 20.594 1 68.25 220 PHE B C 1
ATOM 4263 O O . PHE B 1 220 ? -12.641 4.059 21.391 1 68.25 220 PHE B O 1
ATOM 4270 N N . ARG B 1 221 ? -14 2.535 20.438 1 77.81 221 ARG B N 1
ATOM 4271 C CA . ARG B 1 221 ? -13.25 1.372 20.906 1 77.81 221 ARG B CA 1
ATOM 4272 C C . ARG B 1 221 ? -11.953 1.2 20.125 1 77.81 221 ARG B C 1
ATOM 4274 O O . ARG B 1 221 ? -11.922 1.389 18.906 1 77.81 221 ARG B O 1
ATOM 4281 N N . LYS B 1 222 ? -10.992 0.97 21 1 83.31 222 LYS B N 1
ATOM 4282 C CA . LYS B 1 222 ? -9.695 0.699 20.391 1 83.31 222 LYS B CA 1
ATOM 4283 C C . LYS B 1 222 ? -9.68 -0.671 19.719 1 83.31 222 LYS B C 1
ATOM 4285 O O . LYS B 1 222 ? -10.07 -1.67 20.328 1 83.31 222 LYS B O 1
ATOM 4290 N N . LEU B 1 223 ? -9.328 -0.682 18.453 1 83.31 223 LEU B N 1
ATOM 4291 C CA . LEU B 1 223 ? -9.227 -1.947 17.734 1 83.31 223 LEU B CA 1
ATOM 4292 C C . LEU B 1 223 ? -7.934 -2.672 18.078 1 83.31 223 LEU B C 1
ATOM 4294 O O . LEU B 1 223 ? -6.902 -2.033 18.312 1 83.31 223 LEU B O 1
ATOM 4298 N N . ARG B 1 224 ? -8.086 -3.916 18.188 1 83 224 ARG B N 1
ATOM 4299 C CA . ARG B 1 224 ? -6.941 -4.727 18.578 1 83 224 ARG B CA 1
ATOM 4300 C C . ARG B 1 224 ? -5.961 -4.895 17.422 1 83 224 ARG B C 1
ATOM 4302 O O . ARG B 1 224 ? -6.348 -5.32 16.344 1 83 224 ARG B O 1
ATOM 4309 N N . ALA B 1 225 ? -4.738 -4.539 17.688 1 82.94 225 ALA B N 1
ATOM 4310 C CA . ALA B 1 225 ? -3.709 -4.75 16.672 1 82.94 225 ALA B CA 1
ATOM 4311 C C . ALA B 1 225 ? -3.23 -6.199 16.672 1 82.94 225 ALA B C 1
ATOM 4313 O O . ALA B 1 225 ? -3.258 -6.871 17.719 1 82.94 225 ALA B O 1
ATOM 4314 N N . VAL B 1 226 ? -2.889 -6.664 15.547 1 88.44 226 VAL B N 1
ATOM 4315 C CA . VAL B 1 226 ? -2.334 -8.008 15.43 1 88.44 226 VAL B CA 1
ATOM 4316 C C . VAL B 1 226 ? -0.917 -8.039 16 1 88.44 226 VAL B C 1
ATOM 4318 O O . VAL B 1 226 ? -0.113 -7.145 15.719 1 88.44 226 VAL B O 1
ATOM 4321 N N . SER B 1 227 ? -0.677 -9.062 16.797 1 88 227 SER B N 1
ATOM 4322 C CA . SER B 1 227 ? 0.634 -9.18 17.422 1 88 227 SER B CA 1
ATOM 4323 C C . SER B 1 227 ? 1.418 -10.352 16.859 1 88 227 SER B C 1
ATOM 4325 O O . SER B 1 227 ? 0.849 -11.414 16.578 1 88 227 SER B O 1
ATOM 4327 N N . PHE B 1 228 ? 2.684 -10.062 16.656 1 91.19 228 PHE B N 1
ATOM 4328 C CA . PHE B 1 228 ? 3.604 -11.133 16.281 1 91.19 228 PHE B CA 1
ATOM 4329 C C . PHE B 1 228 ? 4.27 -11.727 17.516 1 91.19 228 PHE B C 1
ATOM 4331 O O . PHE B 1 228 ? 5.348 -12.32 17.422 1 91.19 228 PHE B O 1
ATOM 4338 N N . GLY B 1 229 ? 3.615 -11.539 18.656 1 86.5 229 GLY B N 1
ATOM 4339 C CA . GLY B 1 229 ? 4.086 -12.117 19.906 1 86.5 229 GLY B CA 1
ATOM 4340 C C . GLY B 1 229 ? 5.344 -11.461 20.438 1 86.5 229 GLY B C 1
ATOM 4341 O O . GLY B 1 229 ? 5.414 -10.234 20.531 1 86.5 229 GLY B O 1
ATOM 4342 N N . ASN B 1 230 ? 6.309 -12.289 20.766 1 86.38 230 ASN B N 1
ATOM 4343 C CA . ASN B 1 230 ? 7.555 -11.82 21.375 1 86.38 230 ASN B CA 1
ATOM 4344 C C . ASN B 1 230 ? 8.352 -10.953 20.406 1 86.38 230 ASN B C 1
ATOM 4346 O O . ASN B 1 230 ? 9.117 -10.086 20.828 1 86.38 230 ASN B O 1
ATOM 4350 N N . VAL B 1 231 ? 8.117 -11.164 19.203 1 90.31 231 VAL B N 1
ATOM 4351 C CA . VAL B 1 231 ? 8.852 -10.406 18.188 1 90.31 231 VAL B CA 1
ATOM 4352 C C . VAL B 1 231 ? 8.438 -8.938 18.25 1 90.31 231 VAL B C 1
ATOM 4354 O O . VAL B 1 231 ? 9.273 -8.039 18.141 1 90.31 231 VAL B O 1
ATOM 4357 N N . ASP B 1 232 ? 7.184 -8.68 18.469 1 89.94 232 ASP B N 1
ATOM 4358 C CA . ASP B 1 232 ? 6.711 -7.301 18.547 1 89.94 232 ASP B CA 1
ATOM 4359 C C . ASP B 1 232 ? 7.289 -6.594 19.766 1 89.94 232 ASP B C 1
ATOM 4361 O O . ASP B 1 232 ? 7.598 -5.402 19.719 1 89.94 232 ASP B O 1
ATOM 4365 N N . ILE B 1 233 ? 7.438 -7.332 20.812 1 88.38 233 ILE B N 1
ATOM 4366 C CA . ILE B 1 233 ? 8.016 -6.758 22.016 1 88.38 233 ILE B CA 1
ATOM 4367 C C . ILE B 1 233 ? 9.461 -6.336 21.75 1 88.38 233 ILE B C 1
ATOM 4369 O O . ILE B 1 233 ? 9.867 -5.227 22.094 1 88.38 233 ILE B O 1
ATOM 4373 N N . SER B 1 234 ? 10.164 -7.191 21.094 1 89 234 SER B N 1
ATOM 4374 C CA . SER B 1 234 ? 11.555 -6.895 20.75 1 89 234 SER B CA 1
ATOM 4375 C C . SER B 1 234 ? 11.648 -5.719 19.781 1 89 234 SER B C 1
ATOM 4377 O O . SER B 1 234 ? 12.539 -4.879 19.891 1 89 234 SER B O 1
ATOM 4379 N N . LEU B 1 235 ? 10.688 -5.594 18.891 1 90.31 235 LEU B N 1
ATOM 4380 C CA . LEU B 1 235 ? 10.719 -4.574 17.844 1 90.31 235 LEU B CA 1
ATOM 4381 C C . LEU B 1 235 ? 10.414 -3.197 18.422 1 90.31 235 LEU B C 1
ATOM 4383 O O . LEU B 1 235 ? 10.734 -2.178 17.797 1 90.31 235 LEU B O 1
ATOM 4387 N N . GLN B 1 236 ? 9.852 -3.154 19.547 1 85.75 236 GLN B N 1
ATOM 4388 C CA . GLN B 1 236 ? 9.555 -1.865 20.156 1 85.75 236 GLN B CA 1
ATOM 4389 C C . GLN B 1 236 ? 10.836 -1.11 20.5 1 85.75 236 GLN B C 1
ATOM 4391 O O . GLN B 1 236 ? 10.812 0.11 20.672 1 85.75 236 GLN B O 1
ATOM 4396 N N . GLN B 1 237 ? 11.922 -1.843 20.5 1 83.75 237 GLN B N 1
ATOM 4397 C CA . GLN B 1 237 ? 13.211 -1.244 20.828 1 83.75 237 GLN B CA 1
ATOM 4398 C C . GLN B 1 237 ? 13.75 -0.426 19.656 1 83.75 237 GLN B C 1
ATOM 4400 O O . GLN B 1 237 ? 14.703 0.345 19.812 1 83.75 237 GLN B O 1
ATOM 4405 N N . ILE B 1 238 ? 13.102 -0.518 18.531 1 81.44 238 ILE B N 1
ATOM 4406 C CA . ILE B 1 238 ? 13.602 0.158 17.344 1 81.44 238 ILE B CA 1
ATOM 4407 C C . ILE B 1 238 ? 13.5 1.671 17.531 1 81.44 238 ILE B C 1
ATOM 4409 O O . ILE B 1 238 ? 14.195 2.434 16.844 1 81.44 238 ILE B O 1
ATOM 4413 N N . LYS B 1 239 ? 12.75 2.129 18.453 1 77.19 239 LYS B N 1
ATOM 4414 C CA . LYS B 1 239 ? 12.461 3.549 18.641 1 77.19 239 LYS B CA 1
ATOM 4415 C C . LYS B 1 239 ? 13.602 4.242 19.391 1 77.19 239 LYS B C 1
ATOM 4417 O O . LYS B 1 239 ? 13.672 5.473 19.422 1 77.19 239 LYS B O 1
ATOM 4422 N N . LYS B 1 240 ? 14.516 3.475 19.891 1 77 240 LYS B N 1
ATOM 4423 C CA . LYS B 1 240 ? 15.508 4.043 20.797 1 77 240 LYS B CA 1
ATOM 4424 C C . LYS B 1 240 ? 16.688 4.621 20.031 1 77 240 LYS B C 1
ATOM 4426 O O . LYS B 1 240 ? 17.031 5.797 20.188 1 77 240 LYS B O 1
ATOM 4431 N N . THR B 1 241 ? 17.359 3.752 19.188 1 78.19 241 THR B N 1
ATOM 4432 C CA . THR B 1 241 ? 18.516 4.184 18.375 1 78.19 241 THR B CA 1
ATOM 4433 C C . THR B 1 241 ? 18.484 3.518 17 1 78.19 241 THR B C 1
ATOM 4435 O O . THR B 1 241 ? 17.938 2.424 16.844 1 78.19 241 THR B O 1
ATOM 4438 N N . PRO B 1 242 ? 19.062 4.258 16.109 1 78.44 242 PRO B N 1
ATOM 4439 C CA . PRO B 1 242 ? 19.156 3.648 14.773 1 78.44 242 PRO B CA 1
ATOM 4440 C C . PRO B 1 242 ? 19.891 2.309 14.789 1 78.44 242 PRO B C 1
ATOM 4442 O O . PRO B 1 242 ? 19.547 1.403 14.031 1 78.44 242 PRO B O 1
ATOM 4445 N N . LYS B 1 243 ? 20.875 2.229 15.578 1 80.31 243 LYS B N 1
ATOM 4446 C CA . LYS B 1 243 ? 21.609 0.968 15.688 1 80.31 243 LYS B CA 1
ATOM 4447 C C . LYS B 1 243 ? 20.703 -0.15 16.188 1 80.31 243 LYS B C 1
ATOM 4449 O O . LYS B 1 243 ? 20.688 -1.249 15.633 1 80.31 243 LYS B O 1
ATOM 4454 N N . ASP B 1 244 ? 20 0.176 17.188 1 82.38 244 ASP B N 1
ATOM 4455 C CA . ASP B 1 244 ? 19.062 -0.801 17.734 1 82.38 244 ASP B CA 1
ATOM 4456 C C . ASP B 1 244 ? 18 -1.165 16.703 1 82.38 244 ASP B C 1
ATOM 4458 O O . ASP B 1 244 ? 17.578 -2.322 16.609 1 82.38 244 ASP B O 1
ATOM 4462 N N . MET B 1 245 ? 17.578 -0.167 15.93 1 84.12 245 MET B N 1
ATOM 4463 C CA . MET B 1 245 ? 16.547 -0.406 14.93 1 84.12 245 MET B CA 1
ATOM 4464 C C . MET B 1 245 ? 17.016 -1.461 13.922 1 84.12 245 MET B C 1
ATOM 4466 O O . MET B 1 245 ? 16.266 -2.406 13.633 1 84.12 245 MET B O 1
ATOM 4470 N N . VAL B 1 246 ? 18.203 -1.291 13.469 1 84.06 246 VAL B N 1
ATOM 4471 C CA . VAL B 1 246 ? 18.734 -2.188 12.445 1 84.06 246 VAL B CA 1
ATOM 4472 C C . VAL B 1 246 ? 18.984 -3.568 13.047 1 84.06 246 VAL B C 1
ATOM 4474 O O . VAL B 1 246 ? 18.594 -4.586 12.469 1 84.06 246 VAL B O 1
ATOM 4477 N N . GLN B 1 247 ? 19.531 -3.619 14.18 1 86.81 247 GLN B N 1
ATOM 4478 C CA . GLN B 1 247 ? 19.906 -4.887 14.797 1 86.81 247 GLN B CA 1
ATOM 4479 C C . GLN B 1 247 ? 18.656 -5.68 15.211 1 86.81 247 GLN B C 1
ATOM 4481 O O . GLN B 1 247 ? 18.531 -6.855 14.867 1 86.81 247 GLN B O 1
ATOM 4486 N N . VAL B 1 248 ? 17.781 -5.023 15.891 1 88.69 248 VAL B N 1
ATOM 4487 C CA . VAL B 1 248 ? 16.609 -5.699 16.422 1 88.69 248 VAL B CA 1
ATOM 4488 C C . VAL B 1 248 ? 15.727 -6.191 15.289 1 88.69 248 VAL B C 1
ATOM 4490 O O . VAL B 1 248 ? 15.172 -7.293 15.352 1 88.69 248 VAL B O 1
ATOM 4493 N N . SER B 1 249 ? 15.594 -5.375 14.273 1 90.25 249 SER B N 1
ATOM 4494 C CA . SER B 1 249 ? 14.758 -5.766 13.148 1 90.25 249 SER B CA 1
ATOM 4495 C C . SER B 1 249 ? 15.367 -6.926 12.375 1 90.25 249 SER B C 1
ATOM 4497 O O . SER B 1 249 ? 14.656 -7.801 11.891 1 90.25 249 SER B O 1
ATOM 4499 N N . ALA B 1 250 ? 16.656 -6.938 12.266 1 89.38 250 ALA B N 1
ATOM 4500 C CA . ALA B 1 250 ? 17.328 -8.047 11.594 1 89.38 250 ALA B CA 1
ATOM 4501 C C . ALA B 1 250 ? 17.172 -9.344 12.383 1 89.38 250 ALA B C 1
ATOM 4503 O O . ALA B 1 250 ? 16.969 -10.414 11.797 1 89.38 250 ALA B O 1
ATOM 4504 N N . GLU B 1 251 ? 17.219 -9.234 13.641 1 91.81 251 GLU B N 1
ATOM 4505 C CA . GLU B 1 251 ? 17.156 -10.398 14.523 1 91.81 251 GLU B CA 1
ATOM 4506 C C . GLU B 1 251 ? 15.734 -10.945 14.602 1 91.81 251 GLU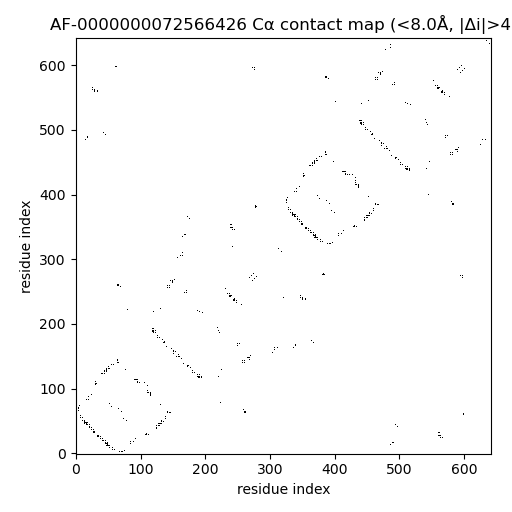 B C 1
ATOM 4508 O O . GLU B 1 251 ? 15.523 -12.078 15.031 1 91.81 251 GLU B O 1
ATOM 4513 N N . ALA B 1 252 ? 14.805 -10.164 14.172 1 94.38 252 ALA B N 1
ATOM 4514 C CA . ALA B 1 252 ? 13.398 -10.547 14.297 1 94.38 252 ALA B CA 1
ATOM 4515 C C . ALA B 1 252 ? 13 -11.531 13.203 1 94.38 252 ALA B C 1
ATOM 4517 O O . ALA B 1 252 ? 11.977 -12.211 13.312 1 94.38 252 ALA B O 1
ATOM 4518 N N . ILE B 1 253 ? 13.805 -11.672 12.188 1 94.56 253 ILE B N 1
ATOM 4519 C CA . ILE B 1 253 ? 13.422 -12.43 11 1 94.56 253 ILE B CA 1
ATOM 4520 C C . ILE B 1 253 ? 13.461 -13.922 11.312 1 94.56 253 ILE B C 1
ATOM 4522 O O . ILE B 1 253 ? 12.523 -14.656 11 1 94.56 253 ILE B O 1
ATOM 4526 N N . ASP B 1 254 ? 14.453 -14.406 11.977 1 93.38 254 ASP B N 1
ATOM 4527 C CA . ASP B 1 254 ? 14.625 -15.844 12.203 1 93.38 254 ASP B CA 1
ATOM 4528 C C . ASP B 1 254 ? 13.531 -16.391 13.117 1 93.38 254 ASP B C 1
ATOM 4530 O O . ASP B 1 254 ? 12.945 -17.438 12.836 1 93.38 254 ASP B O 1
ATOM 4534 N N . PRO B 1 255 ? 13.25 -15.68 14.234 1 94.25 255 PRO B N 1
ATOM 4535 C CA . PRO B 1 255 ? 12.117 -16.141 15.047 1 94.25 255 PRO B CA 1
ATOM 4536 C C . PRO B 1 255 ? 10.82 -16.219 14.25 1 94.25 255 PRO B C 1
ATOM 4538 O O . PRO B 1 255 ? 10.008 -17.125 14.477 1 94.25 255 PRO B O 1
ATOM 4541 N N . LEU B 1 256 ? 10.617 -15.344 13.312 1 94.88 256 LEU B N 1
ATOM 4542 C CA . LEU B 1 256 ? 9.406 -15.367 12.508 1 94.88 256 LEU B CA 1
ATOM 4543 C C . LEU B 1 256 ? 9.438 -16.516 11.516 1 94.88 256 LEU B C 1
ATOM 4545 O O . LEU B 1 256 ? 8.398 -17.125 11.227 1 94.88 256 LEU B O 1
ATOM 4549 N N . LEU B 1 257 ? 10.578 -16.797 10.992 1 93.75 257 LEU B N 1
ATOM 4550 C CA . LEU B 1 257 ? 10.734 -17.969 10.125 1 93.75 257 LEU B CA 1
ATOM 4551 C C . LEU B 1 257 ? 10.383 -19.25 10.875 1 93.75 257 LEU B C 1
ATOM 4553 O O . LEU B 1 257 ? 9.711 -20.125 10.328 1 93.75 257 LEU B O 1
ATOM 4557 N N . GLN B 1 258 ? 10.797 -19.297 12.07 1 91 258 GLN B N 1
ATOM 4558 C CA . GLN B 1 258 ? 10.516 -20.484 12.883 1 91 258 GLN B CA 1
ATOM 4559 C C . GLN B 1 258 ? 9.031 -20.578 13.234 1 91 258 GLN B C 1
ATOM 4561 O O . GLN B 1 258 ? 8.469 -21.672 13.297 1 91 258 GLN B O 1
ATOM 4566 N N . LEU B 1 259 ? 8.438 -19.453 13.398 1 90.69 259 LEU B N 1
ATOM 4567 C CA . LEU B 1 259 ? 7.051 -19.391 13.836 1 90.69 259 LEU B CA 1
ATOM 4568 C C . LEU B 1 259 ? 6.105 -19.672 12.672 1 90.69 259 LEU B C 1
ATOM 4570 O O . LEU B 1 259 ? 5.078 -20.344 12.852 1 90.69 259 LEU B O 1
ATOM 4574 N N . TRP B 1 260 ? 6.492 -19.25 11.461 1 91.38 260 TRP B N 1
ATOM 4575 C CA . TRP B 1 260 ? 5.484 -19.188 10.406 1 91.38 260 TRP B CA 1
ATOM 4576 C C . TRP B 1 260 ? 5.785 -20.203 9.305 1 91.38 260 TRP B C 1
ATOM 4578 O O . TRP B 1 260 ? 5.004 -20.359 8.367 1 91.38 260 TRP B O 1
ATOM 4588 N N . VAL B 1 261 ? 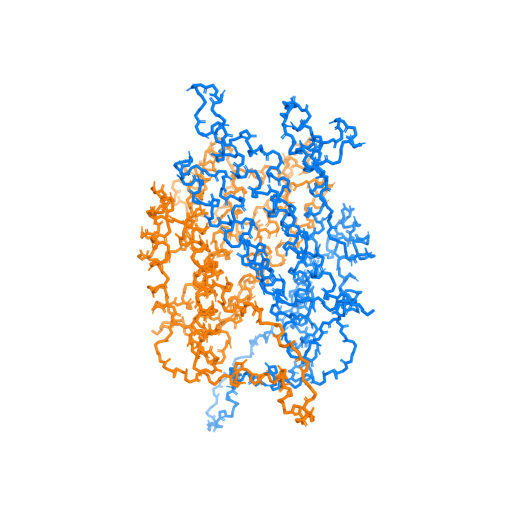6.82 -20.906 9.398 1 90.38 261 VAL B N 1
ATOM 4589 C CA . VAL B 1 261 ? 7.152 -21.875 8.352 1 90.38 261 VAL B CA 1
ATOM 4590 C C . VAL B 1 261 ? 7.363 -23.25 8.969 1 90.38 261 VAL B C 1
ATOM 4592 O O . VAL B 1 261 ? 7.926 -23.375 10.055 1 90.38 261 VAL B O 1
ATOM 4595 N N . ARG B 1 262 ? 6.844 -24.234 8.211 1 83.56 262 ARG B N 1
ATOM 4596 C CA . ARG B 1 262 ? 6.996 -25.609 8.664 1 83.56 262 ARG B CA 1
ATOM 4597 C C . ARG B 1 262 ? 8.438 -26.078 8.523 1 83.56 262 ARG B C 1
ATOM 4599 O O . ARG B 1 262 ? 9.133 -25.688 7.574 1 83.56 262 ARG B O 1
ATOM 4606 N N . ARG B 1 263 ? 9.016 -26.766 9.531 1 66.31 263 ARG B N 1
ATOM 4607 C CA . ARG B 1 263 ? 10.383 -27.281 9.547 1 66.31 263 ARG B CA 1
ATOM 4608 C C . ARG B 1 263 ? 10.57 -28.375 8.5 1 66.31 263 ARG B C 1
ATOM 4610 O O . ARG B 1 263 ? 11.68 -28.609 8.031 1 66.31 263 ARG B O 1
ATOM 4617 N N . LYS B 1 264 ? 9.57 -29.062 8.148 1 58.28 264 LYS B N 1
ATOM 4618 C CA . LYS B 1 264 ? 9.836 -30.25 7.34 1 58.28 264 LYS B CA 1
ATOM 4619 C C . LYS B 1 264 ? 10.375 -29.875 5.965 1 58.28 264 LYS B C 1
ATOM 4621 O O . LYS B 1 264 ? 10.008 -28.828 5.41 1 58.28 264 LYS B O 1
ATOM 4626 N N . GLN B 1 265 ? 11.609 -30.531 5.625 1 48.72 265 GLN B N 1
ATOM 4627 C CA . GLN B 1 265 ? 12.391 -30.484 4.387 1 48.72 265 GLN B CA 1
ATOM 4628 C C . GLN B 1 265 ? 11.484 -30.609 3.166 1 48.72 265 GLN B C 1
ATOM 4630 O O . GLN B 1 265 ? 11.086 -31.703 2.789 1 48.72 265 GLN B O 1
ATOM 4635 N N . VAL B 1 266 ? 10.625 -30.016 3.064 1 44 266 VAL B N 1
ATOM 4636 C CA . VAL B 1 266 ? 9.906 -30.25 1.814 1 44 266 VAL B CA 1
ATOM 4637 C C . VAL B 1 266 ? 10.82 -29.938 0.63 1 44 266 VAL B C 1
ATOM 4639 O O . VAL B 1 266 ? 11.477 -28.891 0.604 1 44 266 VAL B O 1
ATOM 4642 N N . SER B 1 267 ? 11.461 -31.062 0.059 1 41.69 267 SER B N 1
ATOM 4643 C CA . SER B 1 267 ? 12.133 -30.984 -1.233 1 41.69 267 SER B CA 1
ATOM 4644 C C . SER B 1 267 ? 11.383 -30.062 -2.195 1 41.69 267 SER B C 1
ATOM 4646 O O . SER B 1 267 ? 10.273 -30.391 -2.631 1 41.69 267 SER B O 1
ATOM 4648 N N . TRP B 1 268 ? 11.469 -28.984 -1.929 1 42.03 268 TRP B N 1
ATOM 4649 C CA . TRP B 1 268 ? 10.836 -28.094 -2.893 1 42.03 268 TRP B CA 1
ATOM 4650 C C . TRP B 1 268 ? 11.594 -28.094 -4.215 1 42.03 268 TRP B C 1
ATOM 4652 O O . TRP B 1 268 ? 12.812 -27.891 -4.242 1 42.03 268 TRP B O 1
ATOM 4662 N N . ASN B 1 269 ? 11.453 -29.203 -5.137 1 33.56 269 ASN B N 1
ATOM 4663 C CA . ASN B 1 269 ? 11.992 -29.188 -6.492 1 33.56 269 ASN B CA 1
ATOM 4664 C C . ASN B 1 269 ? 11.859 -27.797 -7.121 1 33.56 269 ASN B C 1
ATOM 4666 O O . ASN B 1 269 ? 10.797 -27.188 -7.07 1 33.56 269 ASN B O 1
ATOM 4670 N N . LEU B 1 270 ? 13.016 -27.453 -7.285 1 34.28 270 LEU B N 1
ATOM 4671 C CA . LEU B 1 270 ? 13.188 -26.219 -8.023 1 34.28 270 LEU B CA 1
ATOM 4672 C C . LEU B 1 270 ? 12.258 -26.172 -9.234 1 34.28 270 LEU B C 1
ATOM 4674 O O . LEU B 1 270 ? 11.852 -25.094 -9.68 1 34.28 270 LEU B O 1
ATOM 4678 N N . SER B 1 271 ? 12.281 -27.469 -9.844 1 32.5 271 SER B N 1
ATOM 4679 C CA . SER B 1 271 ? 11.5 -27.594 -11.07 1 32.5 271 SER B CA 1
ATOM 4680 C C . SER B 1 271 ? 10.07 -27.109 -10.867 1 32.5 271 SER B C 1
ATOM 4682 O O . SER B 1 271 ? 9.406 -26.703 -11.82 1 32.5 271 SER B O 1
ATOM 4684 N N . SER B 1 272 ? 9.641 -27.438 -9.688 1 32.03 272 SER B N 1
ATOM 4685 C CA . SER B 1 272 ? 8.281 -27 -9.375 1 32.03 272 SER B CA 1
ATOM 4686 C C . SER B 1 272 ? 8.227 -25.484 -9.117 1 32.03 272 SER B C 1
ATOM 4688 O O . SER B 1 272 ? 7.176 -24.875 -9.258 1 32.03 272 SER B O 1
ATOM 4690 N N . CYS B 1 273 ? 9.281 -25.109 -8.547 1 30.62 273 CYS B N 1
ATOM 4691 C CA . CYS B 1 273 ? 9.5 -23.656 -8.516 1 30.62 273 CYS B CA 1
ATOM 4692 C C . CYS B 1 273 ? 9.914 -23.141 -9.891 1 30.62 273 CYS B C 1
ATOM 4694 O O . CYS B 1 273 ? 9.5 -22.047 -10.297 1 30.62 273 CYS B O 1
ATOM 4696 N N . LEU B 1 274 ? 11.141 -23.828 -10.5 1 27.36 274 LEU B N 1
ATOM 4697 C CA . LEU B 1 274 ? 11.648 -23.484 -11.82 1 27.36 274 LEU B CA 1
ATOM 4698 C C . LEU B 1 274 ? 10.789 -24.094 -12.914 1 27.36 274 LEU B C 1
ATOM 4700 O O . LEU B 1 274 ? 10.836 -23.656 -14.07 1 27.36 274 LEU B O 1
ATOM 4704 N N . HIS B 1 275 ? 10.32 -25.375 -12.836 1 26.06 275 HIS B N 1
ATOM 4705 C CA . HIS B 1 275 ? 9.57 -26.031 -13.906 1 26.06 275 HIS B CA 1
ATOM 4706 C C . HIS B 1 275 ? 8.203 -25.375 -14.094 1 26.06 275 HIS B C 1
ATOM 4708 O O . HIS B 1 275 ? 7.367 -25.891 -14.852 1 26.06 275 HIS B O 1
ATOM 4714 N N . HIS B 1 276 ? 7.707 -24.594 -13.492 1 26.31 276 HIS B N 1
ATOM 4715 C CA . HIS B 1 276 ? 7.098 -23.75 -14.516 1 26.31 276 HIS B CA 1
ATOM 4716 C C . HIS B 1 276 ? 8.133 -23.297 -15.539 1 26.31 276 HIS B C 1
ATOM 4718 O O . HIS B 1 276 ? 9.023 -22.5 -15.219 1 26.31 276 HIS B O 1
ATOM 4724 N N . ASP B 1 277 ? 8.562 -24.188 -16.547 1 25.38 277 ASP B N 1
ATOM 4725 C CA . ASP B 1 277 ? 9.406 -24.062 -17.734 1 25.38 277 ASP B CA 1
ATOM 4726 C C . ASP B 1 277 ? 9.445 -22.609 -18.219 1 25.38 277 ASP B C 1
ATOM 4728 O O . ASP B 1 277 ? 9.891 -22.344 -19.344 1 25.38 277 ASP B O 1
ATOM 4732 N N . ASN B 1 278 ? 8.812 -21.625 -18.141 1 24.38 278 ASN B N 1
ATOM 4733 C CA . ASN B 1 278 ? 9.523 -20.594 -18.891 1 24.38 278 ASN B CA 1
ATOM 4734 C C . ASN B 1 278 ? 11.016 -20.594 -18.578 1 24.38 278 ASN B C 1
ATOM 4736 O O . ASN B 1 278 ? 11.453 -19.953 -17.609 1 24.38 278 ASN B O 1
ATOM 4740 N N . CYS B 1 279 ? 11.57 -21.781 -18.625 1 22.88 279 CYS B N 1
ATOM 4741 C CA . CYS B 1 279 ? 13 -22.078 -18.641 1 22.88 279 CYS B CA 1
ATOM 4742 C C . CYS B 1 279 ? 13.742 -21.125 -19.578 1 22.88 279 CYS B C 1
ATOM 4744 O O . CYS B 1 279 ? 13.516 -21.141 -20.781 1 22.88 279 CYS B O 1
ATOM 4746 N N . PHE B 1 280 ? 14.078 -19.984 -19.516 1 21.42 280 PHE B N 1
ATOM 4747 C CA . PHE B 1 280 ? 15.156 -19.609 -20.422 1 21.42 280 PHE B CA 1
ATOM 4748 C C . PHE B 1 280 ? 16.266 -20.656 -20.391 1 21.42 280 PHE B C 1
ATOM 4750 O O . PHE B 1 280 ? 16.953 -20.797 -19.375 1 21.42 280 PHE B O 1
ATOM 4757 N N . GLU B 1 281 ? 16.016 -21.75 -20.984 1 22.2 281 GLU B N 1
ATOM 4758 C CA . GLU B 1 281 ? 17.219 -22.453 -21.422 1 22.2 281 GLU B CA 1
ATOM 4759 C C . GLU B 1 281 ? 18.25 -21.469 -21.984 1 22.2 281 GLU B C 1
ATOM 4761 O O . GLU B 1 281 ? 18 -20.797 -22.984 1 22.2 281 GLU B O 1
ATOM 4766 N N . LEU B 1 282 ? 19.016 -20.875 -21.203 1 20.25 282 LEU B N 1
ATOM 4767 C CA . LEU B 1 282 ? 20.203 -20.297 -21.828 1 20.25 282 LEU B CA 1
ATOM 4768 C C . LEU B 1 282 ? 20.906 -21.312 -22.719 1 20.25 282 LEU B C 1
ATOM 4770 O O . LEU B 1 282 ? 21.188 -22.422 -22.297 1 20.25 282 LEU B O 1
ATOM 4774 N N . PRO B 1 283 ? 20.406 -21.266 -23.938 1 19.86 283 PRO B N 1
ATOM 4775 C CA . PRO B 1 283 ? 21.141 -22.125 -24.875 1 19.86 283 PRO B CA 1
ATOM 4776 C C . PRO B 1 283 ? 22.641 -22.188 -24.562 1 19.86 283 PRO B C 1
ATOM 4778 O O . PRO B 1 283 ? 23.281 -21.156 -24.359 1 19.86 283 PRO B O 1
ATOM 4781 N N . CYS B 1 284 ? 22.953 -23.203 -23.953 1 21.08 284 CYS B N 1
ATOM 4782 C CA . CYS B 1 284 ? 24.344 -23.453 -23.609 1 21.08 284 CYS B CA 1
ATOM 4783 C C . CYS B 1 284 ? 25.25 -23.234 -24.828 1 21.08 284 CYS B C 1
ATOM 4785 O O . CYS B 1 284 ? 26.25 -22.516 -24.734 1 21.08 284 CYS B O 1
ATOM 4787 N N . ASP B 1 285 ? 25.438 -24.266 -25.625 1 19.8 285 ASP B N 1
ATOM 4788 C CA . ASP B 1 285 ? 26.719 -24.547 -26.266 1 19.8 285 ASP B CA 1
ATOM 4789 C C . ASP B 1 285 ? 26.844 -23.781 -27.578 1 19.8 285 ASP B C 1
ATOM 4791 O O . ASP B 1 285 ? 26.094 -24.047 -28.531 1 19.8 285 ASP B O 1
ATOM 4795 N N . PRO B 1 286 ? 27.031 -22.391 -27.531 1 21.83 286 PRO B N 1
ATOM 4796 C CA . PRO B 1 286 ? 27.422 -22.016 -28.891 1 21.83 286 PRO B CA 1
ATOM 4797 C C . PRO B 1 286 ? 28.531 -22.906 -29.453 1 21.83 286 PRO B C 1
ATOM 4799 O O . PRO B 1 286 ? 29.328 -23.469 -28.688 1 21.83 286 PRO B O 1
ATOM 4802 N N . PRO B 1 287 ? 28.266 -23.609 -30.375 1 22.62 287 PRO B N 1
ATOM 4803 C CA . PRO B 1 287 ? 29.453 -24.234 -30.953 1 22.62 287 PRO B CA 1
ATOM 4804 C C . PRO B 1 287 ? 30.641 -23.281 -31.031 1 22.62 287 PRO B C 1
ATOM 4806 O O . PRO B 1 287 ? 30.469 -22.062 -31.062 1 22.62 287 PRO B O 1
ATOM 4809 N N . THR B 1 288 ? 31.922 -23.719 -30.469 1 21.2 288 THR B N 1
ATOM 4810 C CA . THR B 1 288 ? 33.281 -23.203 -30.422 1 21.2 288 THR B CA 1
ATOM 4811 C C . THR B 1 288 ? 33.625 -22.531 -31.734 1 21.2 288 THR B C 1
ATOM 4813 O O . THR B 1 288 ? 33.844 -23.203 -32.75 1 21.2 288 THR B O 1
ATOM 4816 N N . PRO B 1 289 ? 32.875 -21.484 -32.125 1 20.58 289 PRO B N 1
ATOM 4817 C CA . PRO B 1 289 ? 33.625 -21.219 -33.344 1 20.58 289 PRO B CA 1
ATOM 4818 C C . PRO B 1 289 ? 35.125 -20.922 -33.094 1 20.58 289 PRO B C 1
ATOM 4820 O O . PRO B 1 289 ? 35.5 -20.562 -31.969 1 20.58 289 PRO B O 1
ATOM 4823 N N . LYS B 1 290 ? 36.031 -21.141 -34 1 22.03 290 LYS B N 1
ATOM 4824 C CA . LYS B 1 290 ? 37.5 -21.016 -34.125 1 22.03 290 LYS B CA 1
ATOM 4825 C C . LYS B 1 290 ? 37.969 -19.672 -33.562 1 22.03 290 LYS B C 1
ATOM 4827 O O . LYS B 1 290 ? 37.219 -18.719 -33.5 1 22.03 290 LYS B O 1
ATOM 4832 N N . SER B 1 291 ? 39.312 -19.422 -33.219 1 19.44 291 SER B N 1
ATOM 4833 C CA . SER B 1 291 ? 40.406 -18.812 -32.438 1 19.44 291 SER B CA 1
ATOM 4834 C C . SER B 1 291 ? 40.438 -17.312 -32.656 1 19.44 291 SER B C 1
ATOM 4836 O O . SER B 1 291 ? 41.375 -16.641 -32.188 1 19.44 291 SER B O 1
ATOM 4838 N N . ALA B 1 292 ? 39.625 -16.547 -33.312 1 21.38 292 ALA B N 1
ATOM 4839 C CA . ALA B 1 292 ? 40.438 -15.391 -33.625 1 21.38 292 ALA B CA 1
ATOM 4840 C C . ALA B 1 292 ? 40.812 -14.625 -32.344 1 21.38 292 ALA B C 1
ATOM 4842 O O . ALA B 1 292 ? 40.062 -14.656 -31.375 1 21.38 292 ALA B O 1
ATOM 4843 N N . ASP B 1 293 ? 41.969 -14.008 -31.969 1 21.89 293 ASP B N 1
ATOM 4844 C CA . ASP B 1 293 ? 42.844 -13.422 -30.953 1 21.89 293 ASP B CA 1
ATOM 4845 C C . ASP B 1 293 ? 42.156 -12.234 -30.266 1 21.89 293 ASP B C 1
ATOM 4847 O O . ASP B 1 293 ? 42.781 -11.469 -29.547 1 21.89 293 ASP B O 1
ATOM 4851 N N . VAL B 1 294 ? 40.781 -11.953 -30.422 1 22.12 294 VAL B N 1
ATOM 4852 C CA . VAL B 1 294 ? 40.594 -10.562 -30.047 1 22.12 294 VAL B CA 1
ATOM 4853 C C . VAL B 1 294 ? 40.812 -10.383 -28.547 1 22.12 294 VAL B C 1
ATOM 4855 O O . VAL B 1 294 ? 40.406 -11.219 -27.75 1 22.12 294 VAL B O 1
ATOM 4858 N N . LYS B 1 295 ? 41.562 -9.422 -27.984 1 24.06 295 LYS B N 1
ATOM 4859 C CA . LYS B 1 295 ? 42.031 -8.953 -26.688 1 24.06 295 LYS B CA 1
ATOM 4860 C C . LYS B 1 295 ? 40.844 -8.742 -25.734 1 24.06 295 LYS B C 1
ATOM 4862 O O . LYS B 1 295 ? 39.906 -8.031 -26.047 1 24.06 295 LYS B O 1
ATOM 4867 N N . ALA B 1 296 ? 40.344 -9.711 -24.766 1 24.2 296 ALA B N 1
ATOM 4868 C CA . ALA B 1 296 ? 39.438 -10.031 -23.656 1 24.2 296 ALA B CA 1
ATOM 4869 C C . ALA B 1 296 ? 39.344 -8.859 -22.688 1 24.2 296 ALA B C 1
ATOM 4871 O O . ALA B 1 296 ? 40.25 -8.633 -21.875 1 24.2 296 ALA B O 1
ATOM 4872 N N . SER B 1 297 ? 38.781 -7.656 -23.094 1 24.17 297 SER B N 1
ATOM 4873 C CA . SER B 1 297 ? 38.812 -6.66 -22.031 1 24.17 297 SER B CA 1
ATOM 4874 C C . SER B 1 297 ? 38.031 -7.125 -20.812 1 24.17 297 SER B C 1
ATOM 4876 O O . SER B 1 297 ? 36.906 -7.629 -20.938 1 24.17 297 SER B O 1
ATOM 4878 N N . GLU B 1 298 ? 38.469 -7.359 -19.531 1 25.47 298 GLU B N 1
ATOM 4879 C CA . GLU B 1 298 ? 38.375 -8.031 -18.25 1 25.47 298 GLU B CA 1
ATOM 4880 C C . GLU B 1 298 ? 37.094 -7.613 -17.5 1 25.47 298 GLU B C 1
ATOM 4882 O O . GLU B 1 298 ? 36.406 -8.445 -16.891 1 25.47 298 GLU B O 1
ATOM 4887 N N . GLY B 1 299 ? 36.781 -6.359 -16.984 1 25.14 299 GLY B N 1
ATOM 4888 C CA . GLY B 1 299 ? 36.438 -6.109 -15.594 1 25.14 299 GLY B CA 1
ATOM 4889 C C . GLY B 1 299 ? 34.938 -6.125 -15.352 1 25.14 299 GLY B C 1
ATOM 4890 O O . GLY B 1 299 ? 34.406 -5.309 -14.586 1 25.14 299 GLY B O 1
ATOM 4891 N N . SER B 1 300 ? 34.156 -6.723 -16.188 1 27.3 300 SER B N 1
ATOM 4892 C CA . SER B 1 300 ? 32.75 -6.48 -15.938 1 27.3 300 SER B CA 1
ATOM 4893 C C . SER B 1 300 ? 32.281 -7.168 -14.656 1 27.3 300 SER B C 1
ATOM 4895 O O . SER B 1 300 ? 32.344 -8.391 -14.547 1 27.3 300 SER B O 1
ATOM 4897 N N . GLU B 1 301 ? 32.312 -6.445 -13.453 1 31.39 301 GLU B N 1
ATOM 4898 C CA . GLU B 1 301 ? 32.062 -6.984 -12.117 1 31.39 301 GLU B CA 1
ATOM 4899 C C . GLU B 1 301 ? 30.688 -7.68 -12.055 1 31.39 301 GLU B C 1
ATOM 4901 O O . GLU B 1 301 ? 29.703 -7.168 -12.578 1 31.39 301 GLU B O 1
ATOM 4906 N N . PRO B 1 302 ? 30.578 -8.906 -11.82 1 32.88 302 PRO B N 1
ATOM 4907 C CA . PRO B 1 302 ? 29.438 -9.812 -11.797 1 32.88 302 PRO B CA 1
ATOM 4908 C C . PRO B 1 302 ? 28.312 -9.312 -10.891 1 32.88 302 PRO B C 1
ATOM 4910 O O . PRO B 1 302 ? 28.547 -8.539 -9.961 1 32.88 302 PRO B O 1
ATOM 4913 N N . PRO B 1 303 ? 27.172 -9.445 -11.32 1 32.66 303 PRO B N 1
ATOM 4914 C CA . PRO B 1 303 ? 25.969 -8.992 -10.617 1 32.66 303 PRO B CA 1
ATOM 4915 C C . PRO B 1 303 ? 25.969 -9.367 -9.133 1 32.66 303 PRO B C 1
ATOM 4917 O O . PRO B 1 303 ? 25.359 -8.664 -8.32 1 32.66 303 PRO B O 1
ATOM 4920 N N . SER B 1 304 ? 26.734 -10.461 -8.789 1 33.47 304 SER B N 1
ATOM 4921 C CA . SER B 1 304 ? 26.922 -10.891 -7.406 1 33.47 304 SER B CA 1
ATOM 4922 C C . SER B 1 304 ? 27.562 -9.797 -6.57 1 33.47 304 SER B C 1
ATOM 4924 O O . SER B 1 304 ? 27.281 -9.672 -5.375 1 33.47 304 SER B O 1
ATOM 4926 N N . GLN B 1 305 ? 28.469 -9.148 -7.184 1 33.91 305 GLN B N 1
ATOM 4927 C CA . GLN B 1 305 ? 29.266 -8.164 -6.461 1 33.91 305 GLN B CA 1
ATOM 4928 C C . GLN B 1 305 ? 28.422 -6.945 -6.086 1 33.91 305 GLN B C 1
ATOM 4930 O O . GLN B 1 305 ? 28.594 -6.379 -5.004 1 33.91 305 GLN B O 1
ATOM 4935 N N . ARG B 1 306 ? 27.484 -6.785 -6.824 1 32.62 306 ARG B N 1
ATOM 4936 C CA . ARG B 1 306 ? 26.688 -5.582 -6.574 1 32.62 306 ARG B CA 1
ATOM 4937 C C . ARG B 1 306 ? 25.734 -5.785 -5.402 1 32.62 306 ARG B C 1
ATOM 4939 O O . ARG B 1 306 ? 25.562 -4.895 -4.57 1 32.62 306 ARG B O 1
ATOM 4946 N N . ALA B 1 307 ? 25.047 -6.922 -5.336 1 33.62 307 ALA B N 1
ATOM 4947 C CA . ALA B 1 307 ? 24.234 -7.215 -4.156 1 33.62 307 ALA B CA 1
ATOM 4948 C C . ALA B 1 307 ? 25.078 -7.164 -2.885 1 33.62 307 ALA B C 1
ATOM 4950 O O . ALA B 1 307 ? 24.625 -6.68 -1.848 1 33.62 307 ALA B O 1
ATOM 4951 N N . LYS B 1 308 ? 26.359 -7.629 -2.969 1 37.88 308 LYS B N 1
ATOM 4952 C CA . LYS B 1 308 ? 27.312 -7.551 -1.855 1 37.88 308 LYS B CA 1
ATOM 4953 C C . LYS B 1 308 ? 27.625 -6.102 -1.506 1 37.88 308 LYS B C 1
ATOM 4955 O O . LYS B 1 308 ? 27.734 -5.75 -0.328 1 37.88 308 LYS B O 1
ATOM 4960 N N . VAL B 1 309 ? 27.672 -5.387 -2.506 1 39.97 309 VAL B N 1
ATOM 4961 C CA . VAL B 1 309 ? 27.969 -3.977 -2.266 1 39.97 309 VAL B CA 1
ATOM 4962 C C . VAL B 1 309 ? 26.781 -3.314 -1.561 1 39.97 309 VAL B C 1
ATOM 4964 O O . VAL B 1 309 ? 26.969 -2.561 -0.603 1 39.97 309 VAL B O 1
ATOM 4967 N N . TYR B 1 310 ? 25.672 -3.721 -1.954 1 35.94 310 TYR B N 1
ATOM 4968 C CA . TYR B 1 310 ? 24.5 -3.145 -1.314 1 35.94 310 TYR B CA 1
ATOM 4969 C C . TYR B 1 310 ? 24.406 -3.576 0.144 1 35.94 310 TYR B C 1
ATOM 4971 O O . TYR B 1 310 ? 24.156 -2.752 1.028 1 35.94 310 TYR B O 1
ATOM 4979 N N . ALA B 1 311 ? 24.5 -4.855 0.395 1 39.16 311 ALA B N 1
ATOM 4980 C CA . ALA B 1 311 ? 24.547 -5.328 1.776 1 39.16 311 ALA B CA 1
ATOM 4981 C C . ALA B 1 311 ? 25.688 -4.66 2.543 1 39.16 311 ALA B C 1
ATOM 4983 O O . ALA B 1 311 ? 25.516 -4.258 3.695 1 39.16 311 ALA B O 1
ATOM 4984 N N . ASP B 1 312 ? 26.766 -4.57 1.935 1 41.91 312 ASP B N 1
ATOM 4985 C CA . ASP B 1 312 ? 27.906 -3.904 2.551 1 41.91 312 ASP B CA 1
ATOM 4986 C C . ASP B 1 312 ? 27.625 -2.414 2.746 1 41.91 312 ASP B C 1
ATOM 4988 O O . ASP B 1 312 ? 27.953 -1.85 3.791 1 41.91 312 ASP B O 1
ATOM 4992 N N . ASP B 1 313 ? 27.109 -1.897 1.738 1 42.31 313 ASP B N 1
ATOM 4993 C CA . ASP B 1 313 ? 26.781 -0.481 1.852 1 42.31 313 ASP B CA 1
ATOM 4994 C C . ASP B 1 313 ? 25.75 -0.248 2.959 1 42.31 313 ASP B C 1
ATOM 4996 O O . ASP B 1 313 ? 25.859 0.714 3.721 1 42.31 313 ASP B O 1
ATOM 5000 N N . LEU B 1 314 ? 24.812 -1.078 2.906 1 37.75 314 LEU B N 1
ATOM 5001 C CA . LEU B 1 314 ? 23.875 -1.028 4.027 1 37.75 314 LEU B CA 1
ATOM 5002 C C . LEU B 1 314 ? 24.609 -1.227 5.352 1 37.75 314 LEU B C 1
ATOM 5004 O O . LEU B 1 314 ? 24.328 -0.524 6.324 1 37.75 314 LEU B O 1
ATOM 5008 N N . GLN B 1 315 ? 25.516 -2.178 5.352 1 36.97 315 GLN B N 1
ATOM 5009 C CA . GLN B 1 315 ? 26.328 -2.398 6.539 1 36.97 315 GLN B CA 1
ATOM 5010 C C . GLN B 1 315 ? 27.234 -1.197 6.82 1 36.97 315 GLN B C 1
ATOM 5012 O O . GLN B 1 315 ? 27.391 -0.787 7.973 1 36.97 315 GLN B O 1
ATOM 5017 N N . GLN B 1 316 ? 27.922 -0.838 5.812 1 40.03 316 GLN B N 1
ATOM 5018 C CA . GLN B 1 316 ? 28.797 0.306 6.004 1 40.03 316 GLN B CA 1
ATOM 5019 C C . GLN B 1 316 ? 28.016 1.565 6.344 1 40.03 316 GLN B C 1
ATOM 5021 O O . GLN B 1 316 ? 28.438 2.365 7.18 1 40.03 316 GLN B O 1
ATOM 5026 N N . GLY B 1 317 ? 27.094 1.748 5.508 1 34.38 317 GLY B N 1
ATOM 5027 C CA . GLY B 1 317 ? 26.266 2.889 5.867 1 34.38 317 GLY B CA 1
ATOM 5028 C C . GLY B 1 317 ? 25.719 2.809 7.281 1 34.38 317 GLY B C 1
ATOM 5029 O O . GLY B 1 317 ? 25.5 3.838 7.926 1 34.38 317 GLY B O 1
ATOM 5030 N N . TYR B 1 318 ? 25.406 1.62 7.652 1 31.58 318 TYR B N 1
ATOM 5031 C CA . TYR B 1 318 ? 24.984 1.409 9.031 1 31.58 318 TYR B CA 1
ATOM 5032 C C . TYR B 1 318 ? 26.156 1.568 9.992 1 31.58 318 TYR B C 1
ATOM 5034 O O . TYR B 1 318 ? 25.953 1.839 11.18 1 31.58 318 TYR B O 1
ATOM 5042 N N . SER B 1 319 ? 27.234 1.2 9.578 1 31.48 319 SER B N 1
ATOM 5043 C CA . SER B 1 319 ? 28.344 1.359 10.516 1 31.48 319 SER B CA 1
ATOM 5044 C C . SER B 1 319 ? 28.531 2.822 10.906 1 31.48 319 SER B C 1
ATOM 5046 O O . SER B 1 319 ? 29.188 3.123 11.906 1 31.48 319 SER B O 1
ATOM 5048 N N . LYS B 1 320 ? 28.297 3.584 10.039 1 32.59 320 LYS B N 1
ATOM 5049 C CA . LYS B 1 320 ? 28.531 4.965 10.461 1 32.59 320 LYS B CA 1
ATOM 5050 C C . LYS B 1 320 ? 27.438 5.43 11.43 1 32.59 320 LYS B C 1
ATOM 5052 O O . LYS B 1 320 ? 27.578 6.477 12.07 1 32.59 320 LYS B O 1
ATOM 5057 N N . TYR B 1 321 ? 26.344 4.84 11.328 1 27.31 321 TYR B N 1
ATOM 5058 C CA . TYR B 1 321 ? 25.391 5.289 12.336 1 27.31 321 TYR B CA 1
ATOM 5059 C C . TYR B 1 321 ? 25.406 4.359 13.547 1 27.31 321 TYR B C 1
ATOM 5061 O O . TYR B 1 321 ? 25.422 3.137 13.398 1 27.31 321 TYR B O 1
#

Secondary structure (DSSP, 8-state):
------HHHHHHHHHHHHHHHHHHHHHHHHHSTT-STTHHHHHHHHHHHHHHHHHHHHHT-SS--B-HHHHHHHHHHHHHHHHHHHHHHHHHHHHHS--TTS-TT--HHHHHHHHS-HHHHHHHHHHHHHHHHHHHHHHHHHHHHHHHHHGGGS-HHHHHHHHHHHHHHHHHHHHHHHHHHHHHHHHHHHHHHHHHHT-------TTS-TTS-HHHHSS-PPPPPP--THHHHHHGGGGT-HHHHHHHHHHTHHHHHHHHB--S-----HHHHH-SS-------------------------HHHHHHHHHHHHHHHHH--/------HHHHHHHHHHHHHHHHHHHHHHHHHSTT-STTHHHHHHHHHHHHHHHHHHHHHT-SS--B-HHHHHHHHHHHHHHHHHHHHHHHHHHHHHS--TTS-TT--HHHHHHHHS-HHHHHHHHHHHHHHHHHHHHHHHHHHHHHHHHHGGGS-HHHHHHHHHHHHHHHHHHHHHHHHHHHHHHHHHHHHHHHHHHS-------TTS-TTS-HHHHSS-PPPPPP--THHHHHHGGGGT-HHHHHHHHHHTHHHHHHHHB--S-----HHHHH-S--------------------------HHHHHHHHHHHHHHHHH--

Organism: Arthroderma benhamiae (strain ATCC MYA-4681 / CBS 112371) (NCBI:txid663331)

Solvent-accessible surface area (backbone atoms only — not comparable to full-atom values): 34917 Å² total; per-residue (Å²): 124,81,75,72,60,54,35,63,57,31,36,50,50,14,51,49,26,40,51,50,20,45,51,47,50,32,50,35,20,64,54,41,64,56,54,70,76,58,53,55,52,26,41,37,35,37,53,30,17,51,41,34,37,51,51,18,51,56,64,61,43,50,70,60,55,58,22,70,56,38,40,48,50,52,42,48,49,43,52,51,49,49,51,52,50,49,51,51,50,50,36,49,49,58,41,66,51,61,60,87,76,53,56,96,81,61,50,69,49,57,49,35,45,67,51,52,36,64,46,50,47,53,32,53,38,44,49,40,48,41,50,30,44,50,47,49,47,53,52,47,48,52,49,46,51,54,49,62,50,34,33,85,78,38,60,63,62,53,34,52,34,51,49,52,49,49,50,51,50,47,28,44,47,52,50,46,38,50,53,44,52,57,45,41,57,57,33,45,53,50,22,40,50,52,43,60,74,53,66,59,83,70,81,65,70,75,87,55,71,81,81,60,57,73,77,66,65,67,43,66,74,83,77,82,76,88,74,71,58,71,50,49,64,54,44,63,46,34,48,70,34,41,53,43,29,56,53,42,35,54,60,44,50,59,61,46,45,63,52,30,32,52,81,73,80,60,79,50,50,38,50,53,68,43,46,41,54,39,42,68,69,70,78,68,80,67,74,82,70,81,77,79,80,76,86,76,86,76,82,78,76,53,74,49,55,52,45,48,45,48,55,42,42,53,47,50,60,43,64,75,83,128,81,76,72,60,52,35,64,58,32,35,50,50,14,50,50,27,40,51,50,18,45,50,46,50,33,50,36,21,64,53,40,66,57,54,72,78,57,55,55,51,25,41,38,34,36,55,30,18,52,40,32,35,52,51,18,50,58,64,56,41,41,70,60,54,58,22,70,56,36,41,48,50,52,43,49,50,45,52,53,49,49,52,52,51,49,53,51,49,49,37,48,50,57,42,66,53,61,60,86,74,53,57,96,79,61,49,68,49,56,49,35,45,67,51,53,36,66,46,51,47,52,33,52,37,44,48,39,45,40,51,30,43,50,47,49,47,53,53,48,49,51,49,48,50,53,49,62,50,34,34,85,77,38,60,63,65,56,34,52,42,53,49,52,50,49,50,51,49,46,27,43,47,52,48,45,38,50,53,43,53,56,46,42,58,57,33,44,53,50,21,39,51,52,43,61,73,52,64,58,84,68,82,66,72,75,87,56,72,80,82,57,58,75,79,65,65,67,45,68,73,83,77,82,76,88,76,70,57,71,51,48,62,54,45,60,48,30,48,70,34,38,53,44,28,56,52,43,34,56,61,43,50,60,62,47,45,63,53,29,32,52,81,71,80,61,82,50,51,38,47,54,71,50,48,46,54,43,52,73,68,68,80,69,77,69,75,81,71,82,77,79,80,76,84,78,86,76,81,77,77,53,74,58,56,51,49,50,44,47,56,43,43,53,47,51,59,42,63,75,85

Foldseek 3Di:
DLPQQQLVLLLVLLVLLLVLLVVQVVVCCVQVVPDDPSNLLSVLSNLLSVLSNVLSVQSVDPDRFWDSLLRVLSSVLSVLSSVLSVVVVVLVVQLVPPPPVPPPPDGSNNSSCVSVPDLLSVLSSLQSVLSSLVSVLLVLLSVLVVLVLCCVVDDVLVSVLVSLVSLVVSLVSLLVSLVSVVVSVVSLVVVQVVLVVCPPVPPPDVVPDPPPDSSRRSGPDRRDGRDPPPLSVLCNCLVPDVLSSNVSSSVSSVVSNVSIGDPDSPNPPVCVVCVVPVNPPPVPPPDPDDDDPDDCPDDPPDPSVVSVVVSVCVVVVSVVD/DLPQQQLVLLLVLLVLLLVLLVVQVVVCCVQVVPDDDSNLLSVLSNLLSVLSNVLSVQSVDPPRFWDSLLRVLSSVLSVLSVVLSVVVVVLVVQLVPPPPVPPPPDGSNNSSCVSVPDLLSVLSSLQSVLSSLVSVLLVLLSVLVVLVLCCVVDDVLVSVLVSVVSLVVSLVSLLVSLVSVVVSVVSLVVVQVVLVVPPPVPPPDPVPDPPPDPSVSSGPDDRDGRDPPPLSVLCNCLVPDVLSSNVSSSVSSVVSNVSIGDPDSPNPPVCVVPVVPVPPPPVPDPDPDDDDPDDPPDDPPDPSVVSVVVVVCVVVVSVVD